Protein AF-A0A2P6NQU7-F1 (afdb_monomer)

pLDDT: mean 77.29, std 21.9, range [27.38, 98.56]

Organism: NCBI:txid1890364

Foldseek 3Di:
DEFADQDAQDFDDDPPPAAFFHDFAFAWDADQQAQERTDGDGCRRFSALQDQDDDPVADDRDSSLLVCVQQLVLCLLLLHAEYEYQDHFLFAQVCCVPPVSRPDNVGGGGACVSVLQSCVVSNHAYAAELAEDLVCLVPHDLVSSLSSLLSCCVRPLQRPSYAAYEYYEANVVVVDDLVSLVSSQVSLVSNQVSSCVPWLDGHFYYYEHEQDQLCCVPNLQSHPGQAAEYQNQAPFQACPCQAPPDDDRGRHLLVSCQVRVHAYEDAEHFYQDDPDDDPRFFDLCSLLSNLVNLQVCLLSRRPGYYYPHAEFCQSGPDDHDPDPCCNGRSRPRHQWYWDRDPSDDDRTNTHGDDRGNSHSVSSSNSSVPNCPRPPHPDDPVVRSVSSPPPVPPDPDDPDDPDDDDDDDDDDDDDDDDDDDDDDDDDDPQPVVLVVLQLPFQKFFPDLDPVVADVVLLVQLVVVLCVVPVVLQQQCPPPHVCVVGDSRSSSRSSLRVQCVVVVVVPQVSRQSVDRMGGDDNDDPPPPDDDDDDDDDYDDDDDDDDDDDDDDDDDPDPDDSGDPQWDAQPPHTHHPVFWDHDPSRIDGPPPPPPDDDDPDVFWDDQDPDDDLVVFDDFPSTTHHLQFWDFEQAPPPRHTAIGGDHDPQWYHALNDIDGPVFWDHDPRDTDGD

Nearest PDB structures (foldseek):
  2w62-assembly1_A  TM=5.238E-01  e=1.624E-14  Saccharomyces cerevisiae
  5oa2-assembly2_B  TM=4.868E-01  e=5.368E-15  Saccharomyces cerevisiae S288C
  5oa2-assembly3_C  TM=4.676E-01  e=8.072E-15  Saccharomyces cerevisiae S288C
  5o9o-assembly1_A  TM=4.876E-01  e=1.445E-14  Saccharomyces cerevisiae S288C
  7pej-assembly2_D  TM=5.078E-01  e=5.620E-03  Schizosaccharomyces pombe 972h-

InterPro domains:
  IPR012946 X8 domain [PF07983] (451-515)
  IPR012946 X8 domain [SM00768] (440-562)
  IPR017853 Glycoside hydrolase superfamily [SSF51445] (64-317)

Radius of gyration: 30.83 Å; Cα contacts (8 Å, |Δi|>4): 1100; chains: 1; bounding box: 72×86×87 Å

Mean predicted aligned error: 17.04 Å

Secondary structure (DSSP, 8-state):
-EEE--------PPTT--S-SS-PPPEEEEPTT-SS-EEEE-GGGGT--------TTS-TT-HHHHHHHHHHHHHHHHT--EEE-S---SSBHHHHHH-TT---TTS--B--HHHHHHHHHTT-EEEEEEE--HHHHHHS-HHHHHHHHHHHHHHHTT-TTEEEEEEEES--GGGS-HHHHHHHHHHHHHHHHHHHHHHS----EEEEEPS-HHHHHHHHHHS--SSEEE-GGGG-S--HHHHH--SSS---HHHHHHHHT--EEEEEE-----S---TTS--TTHHHHHHHHHHHGGGGTEEEEEES-SB-GGGGTTTS-SS-GGGSSGGG--SEEEEPPSSSSS-PEEEE--SSTT-HHHHHHHHHT-TTSTTSS--THHHHTTTTTT--SSS---------S---------------------S-HHHHHHHHHHT-SEEES-SSGGGS-HHHHHHHHHHHHHH-GGGSGGGSTTSTTTTS-HHHHHHHHHHHHHHHTGGGGGGGGTTTTTEEE-PPPP----PPP-------------------PPP--------S-TTSEEETTEEE-TTTEEEETTEEEETTS----S----TTS----SS---TTSEEETTEEE-TTTEEEEEBTTT--EEEEE-GGG--EEETTEEE-TTTEEEETTEEEE-

Solvent-accessible surface area (backbone atoms only — not comparable to full-atom values): 39147 Å² total; per-residue (Å²): 87,27,33,28,52,60,84,74,69,59,49,67,87,60,93,84,72,87,64,46,25,49,39,46,70,71,38,63,40,64,38,90,92,46,54,78,49,73,39,80,42,26,37,39,58,57,56,30,72,36,52,61,64,68,53,95,88,50,56,93,80,16,64,44,57,57,52,49,66,60,45,50,62,52,45,49,72,40,50,51,40,28,36,35,40,68,42,57,61,44,57,24,37,66,51,38,70,69,41,80,70,39,74,64,68,86,47,68,26,32,46,60,60,70,60,42,54,53,36,38,74,75,61,27,30,27,37,40,36,56,44,39,63,57,69,51,69,73,70,47,53,69,71,58,52,48,50,29,38,48,46,43,41,73,68,47,61,62,44,83,23,56,59,29,38,28,50,32,57,47,54,65,61,91,84,46,61,71,68,54,52,52,52,52,34,51,53,47,50,47,50,48,52,49,40,30,73,74,55,52,40,89,59,48,40,25,40,31,33,59,72,52,59,68,48,47,68,60,46,60,75,69,46,71,48,56,34,48,27,27,41,55,17,70,77,56,52,67,56,62,50,54,37,65,26,57,78,97,63,22,67,14,49,28,50,50,19,52,77,64,73,28,41,32,34,34,57,26,35,44,76,71,61,72,87,65,101,55,83,76,66,66,31,51,56,39,49,30,42,39,44,51,48,41,61,73,35,29,54,38,24,35,77,42,40,15,39,43,27,43,40,30,44,34,64,56,51,79,63,80,61,97,64,69,48,84,74,46,41,56,28,68,40,10,40,26,45,74,53,83,45,94,64,50,88,67,78,48,56,76,39,74,32,76,90,35,44,37,11,36,66,26,47,29,50,23,45,66,64,47,67,62,43,99,87,37,92,57,60,71,73,66,43,68,79,30,55,44,71,85,68,76,90,77,88,74,74,98,64,84,83,76,90,80,88,88,83,86,87,88,84,89,86,88,83,87,90,83,85,81,86,90,73,93,81,78,93,64,69,74,63,56,42,56,52,54,51,68,72,42,44,23,26,47,90,53,78,51,61,90,81,47,64,63,68,56,52,51,51,38,43,52,52,44,41,73,76,42,45,83,44,35,54,44,45,34,96,90,23,91,40,39,85,39,56,74,46,42,31,43,19,52,28,42,26,52,47,21,67,78,41,45,91,62,46,72,64,47,27,17,66,93,71,55,29,40,82,44,79,72,78,73,80,76,79,78,71,75,83,78,84,79,88,80,90,86,86,83,89,86,84,91,87,86,89,86,91,78,85,80,76,90,71,91,68,84,74,83,71,44,49,95,85,36,45,73,34,72,97,40,50,41,50,67,89,53,36,45,67,56,97,56,41,82,44,56,66,87,53,79,81,72,77,84,86,75,98,48,102,83,57,59,77,76,58,92,82,62,82,52,76,97,36,43,75,42,86,69,33,40,39,57,53,78,54,30,24,70,24,55,16,76,64,77,59,48,66,40,81,22,78,25,44,79,66,54,31,40,29,34,65,84,43,67,43,48,61,90,57,32,42,71,55,97,55,41,83,39,77,104

Sequence (670 aa):
MSMAYSPSPLAKVVDGQNYGTGLCTPKRAYSPGSYNNIQMTSPCFLEDYFDGTVYPGGPSGGWWNGVWQRDFPLMKQLGVNTLRIYHADPITSQEVSSNPKYNDKSIIGANHIPFLDLAQSYGFKVIFPLYAPEAGIATLSQAFMFEYIENLIDEVGYHPAVLMYQFGNELQFLNNDNSYVDKVNTYLDHAKNYQIQRWGRSIPVSTALIDYPPYYNSLVPALKVDVITTNAGYRGFDFQNLWSGGGSSFLGLKTLSCLTGKPVLIGEMGVHSHQSSSAQFDVAQAFPRMTSDLVVHKSSGAIGGVYFEWQEEHWKGVASTTEDWTQAADVFMGAISLTPGSGQFPVDVAHTKVGTAYDWSGAVQAFSMDPFSSAAPLKLSVTQSNLCAGISGGLYSPGTVSAADSNPPASAFTPTTQSPSTTSQLSTGTSSCTNMYSQLTCKIASEDPSQTDSGKVSGARNWLCSNYAQFCVDINGGGTYSNCNAVEQLSYAMNLYYKQFSSQGVSACSFGGIGQLYTPASPSTTSQPVIVNPSPAPTTVIPAPTTASPTPTTSTGQYCPSWLSQCGDSCYRPSEYNCQNQILSRKDLPATTSDSNDGNVFPPNTGGACGNLASCNGQCYDPKVYTCTKDSVNSNPVLCYGANGSAASCNGQCYNPSTYKCNGGGLVLN

Structure (mmCIF, N/CA/C/O backbone):
data_AF-A0A2P6NQU7-F1
#
_entry.id   AF-A0A2P6NQU7-F1
#
loop_
_atom_site.group_PDB
_atom_site.id
_atom_site.type_symbol
_atom_site.label_atom_id
_atom_site.label_alt_id
_atom_site.label_comp_id
_atom_site.label_asym_id
_atom_site.label_entity_id
_atom_site.label_seq_id
_atom_site.pdbx_PDB_ins_code
_atom_site.Cartn_x
_atom_site.Cartn_y
_atom_site.Cartn_z
_atom_site.occupancy
_atom_site.B_iso_or_equiv
_atom_site.auth_seq_id
_atom_site.auth_comp_id
_atom_site.auth_asym_id
_atom_site.auth_atom_id
_atom_site.pdbx_PDB_model_num
ATOM 1 N N . MET A 1 1 ? 13.888 -6.927 -7.233 1.00 90.19 1 MET A N 1
ATOM 2 C CA . MET A 1 1 ? 13.633 -5.514 -7.581 1.00 90.19 1 MET A CA 1
ATOM 3 C C . MET A 1 1 ? 12.205 -5.335 -8.082 1.00 90.19 1 MET A C 1
ATOM 5 O O . MET A 1 1 ? 11.683 -6.235 -8.738 1.00 90.19 1 MET A O 1
ATOM 9 N N . SER A 1 2 ? 11.589 -4.197 -7.775 1.00 93.44 2 SER A N 1
ATOM 10 C CA . SER A 1 2 ? 10.163 -3.944 -8.005 1.00 93.44 2 SER A CA 1
ATOM 11 C C . SER A 1 2 ? 9.928 -2.799 -8.999 1.00 93.44 2 SER A C 1
ATOM 13 O O . SER A 1 2 ? 10.827 -1.998 -9.238 1.00 93.44 2 SER A O 1
ATOM 15 N N . MET A 1 3 ? 8.715 -2.698 -9.541 1.00 95.06 3 MET A N 1
ATOM 16 C CA . MET A 1 3 ? 8.262 -1.616 -10.423 1.00 95.06 3 MET A CA 1
ATOM 17 C C . MET A 1 3 ? 7.011 -0.955 -9.848 1.00 95.06 3 MET A C 1
ATOM 19 O O . MET A 1 3 ? 6.069 -1.659 -9.484 1.00 95.06 3 MET A O 1
ATOM 23 N N . ALA A 1 4 ? 6.991 0.372 -9.783 1.00 94.38 4 ALA A N 1
ATOM 24 C CA . ALA A 1 4 ? 5.787 1.142 -9.511 1.00 94.38 4 ALA A CA 1
ATOM 25 C C . ALA A 1 4 ? 4.898 1.071 -10.757 1.00 94.38 4 ALA A C 1
ATOM 27 O O . ALA A 1 4 ? 5.289 1.516 -11.837 1.00 94.38 4 ALA A O 1
ATOM 28 N N . TYR A 1 5 ? 3.738 0.430 -10.633 1.00 93.56 5 TYR A N 1
ATOM 29 C CA . TYR A 1 5 ? 2.829 0.207 -11.744 1.00 93.56 5 TYR A CA 1
ATOM 30 C C . TYR A 1 5 ? 1.635 1.144 -11.656 1.00 93.56 5 TYR A C 1
ATOM 32 O O . TYR A 1 5 ? 0.742 0.954 -10.832 1.00 93.56 5 TYR A O 1
ATOM 40 N N . SER A 1 6 ? 1.624 2.128 -12.550 1.00 87.50 6 SER A N 1
ATOM 41 C CA . SER A 1 6 ? 0.489 3.013 -12.766 1.00 87.50 6 SER A CA 1
ATOM 42 C C . SER A 1 6 ? 0.273 3.222 -14.275 1.00 87.50 6 SER A C 1
ATOM 44 O O . SER A 1 6 ? 0.810 4.164 -14.860 1.00 87.50 6 SER A O 1
ATOM 46 N N . PRO A 1 7 ? -0.398 2.274 -14.958 1.00 84.94 7 PRO A N 1
ATOM 47 C CA . PRO A 1 7 ? -0.620 2.338 -16.399 1.00 84.94 7 PRO A CA 1
ATOM 48 C C . PRO A 1 7 ? -1.683 3.372 -16.785 1.00 84.94 7 PRO A C 1
ATOM 50 O O . PRO A 1 7 ? -2.673 3.565 -16.093 1.00 84.94 7 PRO A O 1
ATOM 53 N N . SER A 1 8 ? -1.558 3.945 -17.978 1.00 72.50 8 SER A N 1
ATOM 54 C CA . SER A 1 8 ? -2.603 4.733 -18.631 1.00 72.50 8 SER A CA 1
ATOM 55 C C . SER A 1 8 ? -3.205 3.949 -19.805 1.00 72.50 8 SER A C 1
ATOM 57 O O . SER A 1 8 ? -2.469 3.310 -20.569 1.00 72.50 8 SER A O 1
ATOM 59 N N . PRO A 1 9 ? -4.534 4.000 -20.000 1.00 61.44 9 PRO A N 1
ATOM 60 C CA . PRO A 1 9 ? -5.213 3.232 -21.039 1.00 61.44 9 PRO A CA 1
ATOM 61 C C . PRO A 1 9 ? -5.248 3.911 -22.421 1.00 61.44 9 PRO A C 1
ATOM 63 O O . PRO A 1 9 ? -5.517 3.234 -23.404 1.00 61.44 9 PRO A O 1
ATOM 66 N N . LEU A 1 10 ? -5.042 5.231 -22.477 1.00 56.16 10 LEU A N 1
ATOM 67 C CA . LEU A 1 10 ? -5.091 6.135 -23.640 1.00 56.16 10 LEU A CA 1
ATOM 68 C C . LEU A 1 10 ? -6.018 5.763 -24.860 1.00 56.16 10 LEU A C 1
ATOM 70 O O . LEU A 1 10 ? -5.544 5.320 -25.896 1.00 56.16 10 LEU A O 1
ATOM 74 N N . ALA A 1 11 ? -7.329 6.098 -24.826 1.00 46.06 11 ALA A N 1
ATOM 75 C CA . ALA A 1 11 ? -8.153 6.533 -25.998 1.00 46.06 11 ALA A CA 1
ATOM 76 C C . ALA A 1 11 ? -9.103 7.782 -25.785 1.00 46.06 11 ALA A C 1
ATOM 78 O O . ALA A 1 11 ? -10.085 7.680 -25.071 1.00 46.06 11 ALA A O 1
ATOM 79 N N . LYS A 1 12 ? -8.825 8.944 -26.428 1.00 43.78 12 LYS A N 1
ATOM 80 C CA . LYS A 1 12 ? -9.557 10.256 -26.560 1.00 43.78 12 LYS A CA 1
ATOM 81 C C . LYS A 1 12 ? -10.435 10.827 -25.409 1.00 43.78 12 LYS A C 1
ATOM 83 O O . LYS A 1 12 ? -11.428 10.224 -25.020 1.00 43.78 12 LYS A O 1
ATOM 88 N N . VAL A 1 13 ? -10.150 12.070 -24.965 1.00 44.91 13 VAL A N 1
ATOM 89 C CA . VAL A 1 13 ? -10.952 12.791 -23.947 1.00 44.91 13 VAL A CA 1
ATOM 90 C C . VAL A 1 13 ? -12.385 12.887 -24.456 1.00 44.91 13 VAL A C 1
ATOM 92 O O . VAL A 1 13 ? -12.622 13.399 -25.553 1.00 44.91 13 VAL A O 1
ATOM 95 N N . VAL A 1 14 ? -13.335 12.353 -23.692 1.00 48.19 14 VAL A N 1
ATOM 96 C CA . VAL A 1 14 ? -14.756 12.519 -23.997 1.00 48.19 14 VAL A CA 1
ATOM 97 C C . VAL A 1 14 ? -15.188 13.861 -23.416 1.00 48.19 14 VAL A C 1
ATOM 99 O O . VAL A 1 14 ? -15.012 14.096 -22.219 1.00 48.19 14 VAL A O 1
ATOM 102 N N . ASP A 1 15 ? -15.746 14.737 -24.256 1.00 47.28 15 ASP A N 1
ATOM 103 C CA . ASP A 1 15 ? -16.310 16.020 -23.824 1.00 47.28 15 ASP A CA 1
ATOM 104 C C . ASP A 1 15 ? -17.256 15.806 -22.626 1.00 47.28 15 ASP A C 1
ATOM 106 O O . ASP A 1 15 ? -18.219 15.041 -22.710 1.00 47.28 15 ASP A O 1
ATOM 110 N N . GLY A 1 16 ? -16.971 16.472 -21.501 1.00 53.72 16 GLY A N 1
ATOM 111 C CA . GLY A 1 16 ? -17.761 16.386 -20.264 1.00 53.72 16 GLY A CA 1
ATOM 112 C C . GLY A 1 16 ? -17.165 15.540 -19.130 1.00 53.72 16 GLY A C 1
ATOM 113 O O . GLY A 1 16 ? -17.794 15.425 -18.076 1.00 53.72 16 GLY A O 1
ATOM 114 N N . GLN A 1 17 ? -15.966 14.965 -19.285 1.00 53.44 17 GLN A N 1
ATOM 115 C CA . GLN A 1 17 ? -15.221 14.400 -18.153 1.00 53.44 17 GLN A CA 1
ATOM 116 C C . GLN A 1 17 ? -14.670 15.514 -17.259 1.00 53.44 17 GLN A C 1
ATOM 118 O O . GLN A 1 17 ? -13.721 16.196 -17.625 1.00 53.44 17 GLN A O 1
ATOM 123 N N . ASN A 1 18 ? -15.265 15.699 -16.078 1.00 47.28 18 ASN A N 1
ATOM 124 C CA . ASN A 1 18 ? -14.857 16.783 -15.183 1.00 47.28 18 ASN A CA 1
ATOM 125 C C . ASN A 1 18 ? -13.602 16.478 -14.347 1.00 47.28 18 ASN A C 1
ATOM 127 O O . ASN A 1 18 ? -13.020 17.430 -13.844 1.00 47.28 18 ASN A O 1
ATOM 131 N N . TYR A 1 19 ? -13.158 15.220 -14.192 1.00 50.25 19 TYR A N 1
ATOM 132 C CA . TYR A 1 19 ? -12.011 14.870 -13.335 1.00 50.25 19 TYR A CA 1
ATOM 133 C C . TYR A 1 19 ? -11.368 13.529 -13.743 1.00 50.25 19 TYR A C 1
ATOM 135 O O . TYR A 1 19 ? -12.075 12.536 -13.931 1.00 50.25 19 TYR A O 1
ATOM 143 N N . GLY A 1 20 ? -10.035 13.493 -13.842 1.00 47.34 20 GLY A N 1
ATOM 144 C CA . GLY A 1 20 ? -9.235 12.295 -14.140 1.00 47.34 20 GLY A CA 1
ATOM 145 C C . GLY A 1 20 ? -8.331 12.466 -15.361 1.00 47.34 20 GLY A C 1
ATOM 146 O O . GLY A 1 20 ? -8.628 13.247 -16.260 1.00 47.34 20 GLY A O 1
ATOM 147 N N . THR A 1 21 ? -7.207 11.757 -15.378 1.00 44.59 21 THR A N 1
ATOM 148 C CA . THR A 1 21 ? -6.165 11.908 -16.393 1.00 44.59 21 THR A CA 1
ATOM 149 C C . THR A 1 21 ? -6.030 10.639 -17.212 1.00 44.59 21 THR A C 1
ATOM 151 O O . THR A 1 21 ? -5.929 9.539 -16.688 1.00 44.59 21 THR A O 1
ATOM 154 N N . GLY A 1 22 ? -6.095 10.770 -18.531 1.00 52.09 22 GLY A N 1
ATOM 155 C CA . GLY A 1 22 ? -6.241 9.611 -19.397 1.00 52.09 22 GLY A CA 1
ATOM 156 C C . GLY A 1 22 ? -7.698 9.183 -19.557 1.00 52.09 22 GLY A C 1
ATOM 157 O O . GLY A 1 22 ? -8.648 9.905 -19.267 1.00 52.09 22 GLY A O 1
ATOM 158 N N . LEU A 1 23 ? -7.862 8.017 -20.158 1.00 57.50 23 LEU A N 1
ATOM 159 C CA . LEU A 1 23 ? -8.987 7.731 -21.039 1.00 57.50 23 LEU A CA 1
ATOM 160 C C . LEU A 1 23 ? -9.868 6.633 -20.472 1.00 57.50 23 LEU A C 1
ATOM 162 O O . LEU A 1 23 ? -10.284 5.694 -21.143 1.00 57.50 23 LEU A O 1
ATOM 166 N N . CYS A 1 24 ? -10.126 6.772 -19.177 1.00 62.44 24 CYS A N 1
ATOM 167 C CA . CYS A 1 24 ? -11.009 5.890 -18.451 1.00 62.44 24 CYS A CA 1
ATOM 168 C C . CYS A 1 24 ? -12.440 6.394 -18.591 1.00 62.44 24 CYS A C 1
ATOM 170 O O . CYS A 1 24 ? -12.734 7.546 -18.276 1.00 62.44 24 CYS A O 1
ATOM 172 N N . THR A 1 25 ? -13.343 5.537 -19.062 1.00 61.53 25 THR A N 1
ATOM 173 C CA . THR A 1 25 ? -14.764 5.890 -19.156 1.00 61.53 25 THR A CA 1
ATOM 174 C C . THR A 1 25 ? -15.313 6.139 -17.749 1.00 61.53 25 THR A C 1
ATOM 176 O O . THR A 1 25 ? -15.000 5.363 -16.845 1.00 61.53 25 THR A O 1
ATOM 179 N N . PRO A 1 26 ? -16.125 7.190 -17.521 1.00 70.81 26 PRO A N 1
ATOM 180 C CA . PRO A 1 26 ? -16.737 7.395 -16.220 1.00 70.81 26 PRO A CA 1
ATOM 181 C C . PRO A 1 26 ? -17.631 6.197 -15.892 1.00 70.81 26 PRO A C 1
ATOM 183 O O . PRO A 1 26 ? -18.509 5.846 -16.682 1.00 70.81 26 PRO A O 1
ATOM 186 N N . LYS A 1 27 ? -17.439 5.593 -14.723 1.00 77.06 27 LYS A N 1
ATOM 187 C CA . LYS A 1 27 ? -18.295 4.528 -14.200 1.00 77.06 27 LYS A CA 1
ATOM 188 C C . LYS A 1 27 ? -19.153 5.055 -13.061 1.00 77.06 27 LYS A C 1
ATOM 190 O O . LYS A 1 27 ? -18.752 5.962 -12.332 1.00 77.06 27 LYS A O 1
ATOM 195 N N . ARG A 1 28 ? -20.335 4.466 -12.888 1.00 85.25 28 ARG A N 1
ATOM 196 C CA . ARG A 1 28 ? -21.096 4.629 -11.646 1.00 85.25 28 ARG A CA 1
ATOM 197 C C . ARG A 1 28 ? -20.393 3.797 -10.574 1.00 85.25 28 ARG A C 1
ATOM 199 O O . ARG A 1 28 ? -20.224 2.599 -10.767 1.00 85.25 28 ARG A O 1
ATOM 206 N N . ALA A 1 29 ? -20.010 4.419 -9.471 1.00 87.88 29 ALA A N 1
ATOM 207 C CA . ALA A 1 29 ? -19.438 3.752 -8.306 1.00 87.88 29 ALA A CA 1
ATOM 208 C C . ALA A 1 29 ? -20.051 4.335 -7.034 1.00 87.88 29 ALA A C 1
ATOM 210 O O . ALA A 1 29 ? -20.551 5.463 -7.043 1.00 87.88 29 ALA A O 1
ATOM 211 N N . TYR A 1 30 ? -20.016 3.588 -5.935 1.00 91.00 30 TYR A N 1
ATOM 212 C CA . TYR A 1 30 ? -20.397 4.155 -4.646 1.00 91.00 30 TYR A CA 1
ATOM 213 C C . TYR A 1 30 ? -19.357 5.188 -4.203 1.00 91.00 30 TYR A C 1
ATOM 215 O O . TYR A 1 30 ? -18.156 5.005 -4.403 1.00 91.00 30 TYR A O 1
ATOM 223 N N . SER A 1 31 ? -19.811 6.301 -3.630 1.00 90.12 31 SER A N 1
ATOM 224 C CA . SER A 1 31 ? -18.898 7.289 -3.056 1.00 90.12 31 SER A CA 1
ATOM 225 C C . SER A 1 31 ? -18.149 6.697 -1.859 1.00 90.12 31 SER A C 1
ATOM 227 O O . SER A 1 31 ? -18.762 5.970 -1.068 1.00 90.12 31 SER A O 1
ATOM 229 N N . PRO A 1 32 ? -16.865 7.052 -1.656 1.00 87.06 32 PRO A N 1
ATOM 230 C CA . PRO A 1 32 ? -16.147 6.683 -0.449 1.00 87.06 32 PRO A CA 1
ATOM 231 C C . PRO A 1 32 ? -16.935 7.054 0.809 1.00 87.06 32 PRO A C 1
ATOM 233 O O . PRO A 1 32 ? -17.449 8.168 0.910 1.00 87.06 32 PRO A O 1
ATOM 236 N N . GLY A 1 33 ? -17.067 6.130 1.759 1.00 88.75 33 GLY A N 1
ATOM 237 C CA . GLY A 1 33 ? -17.856 6.376 2.975 1.00 88.75 33 GLY A CA 1
ATOM 238 C C . GLY A 1 33 ? -19.360 6.103 2.863 1.00 88.75 33 GLY A C 1
ATOM 239 O O . GLY A 1 33 ? -20.084 6.391 3.816 1.00 88.75 33 GLY A O 1
ATOM 240 N N . SER A 1 34 ? -19.868 5.599 1.730 1.00 92.69 34 SER A N 1
ATOM 241 C CA . SER A 1 34 ? -21.311 5.470 1.498 1.00 92.69 34 SER A CA 1
ATOM 242 C C . SER A 1 34 ? -21.739 4.143 0.862 1.00 92.69 34 SER A C 1
ATOM 244 O O . SER A 1 34 ? -21.040 3.578 0.028 1.00 92.69 34 SER A O 1
ATOM 246 N N . TYR A 1 35 ? -22.946 3.689 1.220 1.00 94.12 35 TYR A N 1
ATOM 247 C CA . TYR A 1 35 ? -23.617 2.507 0.652 1.00 94.12 35 TYR A CA 1
ATOM 248 C C . TYR A 1 35 ? -24.760 2.834 -0.310 1.00 94.12 35 TYR A C 1
ATOM 250 O O . TYR A 1 35 ? -25.385 1.937 -0.868 1.00 94.12 35 TYR A O 1
ATOM 258 N N . ASN A 1 36 ? -25.107 4.113 -0.429 1.00 94.31 36 ASN A N 1
ATOM 259 C CA . ASN A 1 36 ? -26.303 4.568 -1.134 1.00 94.31 36 ASN A CA 1
ATOM 260 C C . ASN A 1 36 ? -26.057 5.809 -1.997 1.00 94.31 36 ASN A C 1
ATOM 262 O O . ASN A 1 36 ? -26.877 6.109 -2.864 1.00 94.31 36 ASN A O 1
ATOM 266 N N . ASN A 1 37 ? -24.952 6.523 -1.778 1.00 94.44 37 ASN A N 1
ATOM 267 C CA . ASN A 1 37 ? -24.512 7.591 -2.653 1.00 94.44 37 ASN A CA 1
ATOM 268 C C . ASN A 1 37 ? -23.711 6.988 -3.806 1.00 94.44 37 ASN A C 1
ATOM 270 O O . ASN A 1 37 ? -22.687 6.342 -3.586 1.00 94.44 37 ASN A O 1
ATOM 274 N N . ILE A 1 38 ? -24.203 7.194 -5.023 1.00 91.62 38 ILE A N 1
ATOM 275 C CA . ILE A 1 38 ? -23.579 6.730 -6.256 1.00 91.62 38 ILE A CA 1
ATOM 276 C C . ILE A 1 38 ? -23.093 7.963 -7.002 1.00 91.62 38 ILE A C 1
ATOM 278 O O . ILE A 1 38 ? -23.870 8.874 -7.285 1.00 91.62 38 ILE A O 1
ATOM 282 N N . GLN A 1 39 ? -21.821 7.958 -7.367 1.00 88.56 39 GLN A N 1
ATOM 283 C CA . GLN A 1 39 ? -21.176 9.015 -8.128 1.00 88.56 39 GLN A CA 1
ATOM 284 C C . GLN A 1 39 ? -20.658 8.484 -9.460 1.00 88.56 39 GLN A C 1
ATOM 286 O O . GLN A 1 39 ? -20.388 7.292 -9.618 1.00 88.56 39 GLN A O 1
ATOM 291 N N . MET A 1 40 ? -20.498 9.389 -10.422 1.00 83.38 40 MET A N 1
ATOM 292 C CA . MET A 1 40 ? -19.699 9.106 -11.607 1.00 83.38 40 MET A CA 1
ATOM 293 C C . MET A 1 40 ? -18.234 9.329 -11.242 1.00 83.38 40 MET A C 1
ATOM 295 O O . MET A 1 40 ? -17.852 10.452 -10.923 1.00 83.38 40 MET A O 1
ATOM 299 N N . THR A 1 41 ? -17.430 8.272 -11.274 1.00 77.56 41 THR A N 1
ATOM 300 C CA . THR A 1 41 ? -15.982 8.342 -11.055 1.00 77.56 41 THR A CA 1
ATOM 301 C C . THR A 1 41 ? -15.239 7.919 -12.312 1.00 77.56 41 THR A C 1
ATOM 303 O O . THR A 1 41 ? -15.729 7.094 -13.082 1.00 77.56 41 THR A O 1
ATOM 306 N N . SER A 1 42 ? -14.055 8.479 -12.528 1.00 75.06 42 SER A N 1
ATOM 307 C CA . SER A 1 42 ? -13.129 7.985 -13.540 1.00 75.06 42 SER A CA 1
ATOM 308 C C . SER A 1 42 ? -12.184 6.985 -12.872 1.00 75.06 42 SER A C 1
ATOM 310 O O . SER A 1 42 ? -11.536 7.362 -11.896 1.00 75.06 42 SER A O 1
ATOM 312 N N . PRO A 1 43 ? -12.052 5.747 -13.380 1.00 69.62 43 PRO A N 1
ATOM 313 C CA . PRO A 1 43 ? -11.033 4.802 -12.913 1.00 69.62 43 PRO A CA 1
ATOM 314 C C . PRO A 1 43 ? -9.624 5.422 -12.888 1.00 69.62 43 PRO A C 1
ATOM 316 O O . PRO A 1 43 ? -8.831 5.152 -12.000 1.00 69.62 43 PRO A O 1
ATOM 319 N N . CYS A 1 44 ? -9.342 6.357 -13.796 1.00 72.00 44 CYS A N 1
ATOM 320 C CA . CYS A 1 44 ? -8.070 7.069 -13.858 1.00 72.00 44 CYS A CA 1
ATOM 321 C C . CYS A 1 44 ? -7.872 8.083 -12.713 1.00 72.00 44 CYS A C 1
ATOM 323 O O . CYS A 1 44 ? -6.741 8.416 -12.389 1.00 72.00 44 CYS A O 1
ATOM 325 N N . PHE A 1 45 ? -8.944 8.611 -12.109 1.00 69.44 45 PHE A N 1
ATOM 326 C CA . PHE A 1 45 ? -8.845 9.646 -11.066 1.00 69.44 45 PHE A CA 1
ATOM 327 C C . PHE A 1 45 ? -8.234 9.117 -9.761 1.00 69.44 45 PHE A C 1
ATOM 329 O O . PHE A 1 45 ? -7.628 9.879 -9.017 1.00 69.44 45 PHE A O 1
ATOM 336 N N . LEU A 1 46 ? -8.383 7.819 -9.496 1.00 71.38 46 LEU A N 1
ATOM 337 C CA . LEU A 1 46 ? -7.806 7.147 -8.332 1.00 71.38 46 LEU A CA 1
ATOM 338 C C . LEU A 1 46 ? -6.855 6.027 -8.740 1.00 71.38 46 LEU A C 1
ATOM 340 O O . LEU A 1 46 ? -6.635 5.138 -7.935 1.00 71.38 46 LEU A O 1
ATOM 344 N N . GLU A 1 47 ? -6.351 6.019 -9.978 1.00 76.38 47 GLU A N 1
ATOM 345 C CA . GLU A 1 47 ? -5.497 4.929 -10.475 1.00 76.38 47 GLU A CA 1
ATOM 346 C C . GLU A 1 47 ? -6.119 3.523 -10.261 1.00 76.38 47 GLU A C 1
ATOM 348 O O . GLU A 1 47 ? -5.429 2.526 -10.046 1.00 76.38 47 GLU A O 1
ATOM 353 N N . ASP A 1 48 ? -7.453 3.442 -10.289 1.00 75.88 48 ASP A N 1
ATOM 354 C CA . ASP A 1 48 ? -8.231 2.218 -10.116 1.00 75.88 48 ASP A CA 1
ATOM 355 C C . ASP A 1 48 ? -8.290 1.467 -11.448 1.00 75.88 48 ASP A C 1
ATOM 357 O O . ASP A 1 48 ? -9.270 1.491 -12.197 1.00 75.88 48 ASP A O 1
ATOM 361 N N . TYR A 1 49 ? -7.186 0.809 -11.776 1.00 78.69 49 TYR A N 1
ATOM 362 C CA . TYR A 1 49 ? -7.024 0.096 -13.036 1.00 78.69 49 TYR A CA 1
ATOM 363 C C . TYR A 1 49 ? -7.661 -1.300 -13.031 1.00 78.69 49 TYR A C 1
ATOM 365 O O . TYR A 1 49 ? -7.340 -2.100 -13.898 1.00 78.69 49 TYR A O 1
ATOM 373 N N . PHE A 1 50 ? -8.556 -1.608 -12.084 1.00 79.25 50 PHE A N 1
ATOM 374 C CA . PHE A 1 50 ? -9.178 -2.930 -11.871 1.00 79.25 50 PHE A CA 1
ATOM 375 C C . PHE A 1 50 ? -10.649 -2.962 -12.282 1.00 79.25 50 PHE A C 1
ATOM 377 O O . PHE A 1 50 ? -11.461 -3.747 -11.779 1.00 79.25 50 PHE A O 1
ATOM 384 N N . ASP A 1 51 ? -11.006 -2.058 -13.189 1.00 67.31 51 ASP A N 1
ATOM 385 C CA . ASP A 1 51 ? -12.378 -1.872 -13.611 1.00 67.31 51 ASP A CA 1
ATOM 386 C C . ASP A 1 51 ? -12.908 -3.115 -14.345 1.00 67.31 51 ASP A C 1
ATOM 388 O O . ASP A 1 51 ? -12.448 -3.470 -15.433 1.00 67.31 51 ASP A O 1
ATOM 392 N N . GLY A 1 52 ? -13.896 -3.770 -13.730 1.00 52.41 52 GLY A N 1
ATOM 393 C CA . GLY A 1 52 ? -14.647 -4.882 -14.308 1.00 52.41 52 GLY A CA 1
ATOM 394 C C . GLY A 1 52 ? -15.767 -4.439 -15.254 1.00 52.41 52 GLY A C 1
ATOM 395 O O . GLY A 1 52 ? -16.465 -5.292 -15.809 1.00 52.41 52 GLY A O 1
ATOM 396 N N . THR A 1 53 ? -15.987 -3.131 -15.443 1.00 54.09 53 THR A N 1
ATOM 397 C CA . THR A 1 53 ? -17.050 -2.651 -16.327 1.00 54.09 53 THR A CA 1
ATOM 398 C C . THR A 1 53 ? -16.704 -2.907 -17.797 1.00 54.09 53 THR A C 1
ATOM 400 O O . THR A 1 53 ? -15.692 -2.472 -18.348 1.00 54.09 53 THR A O 1
ATOM 403 N N . VAL A 1 54 ? -17.580 -3.662 -18.462 1.00 50.72 54 VAL A N 1
ATOM 404 C CA . VAL A 1 54 ? -17.524 -3.880 -19.908 1.00 50.72 54 VAL A CA 1
ATOM 405 C C . VAL A 1 54 ? -18.216 -2.695 -20.572 1.00 50.72 54 VAL A C 1
ATOM 407 O O . VAL A 1 54 ? -19.443 -2.595 -20.561 1.00 50.72 54 VAL A O 1
ATOM 410 N N . TYR A 1 55 ? -17.439 -1.778 -21.145 1.00 53.62 55 TYR A N 1
ATOM 411 C CA . TYR A 1 55 ? -17.993 -0.725 -21.993 1.00 53.62 55 TYR A CA 1
ATOM 412 C C . TYR A 1 55 ? -18.673 -1.348 -23.230 1.00 53.62 55 TYR A C 1
ATOM 414 O O . TYR A 1 55 ? -18.083 -2.239 -23.851 1.00 53.62 55 TYR A O 1
ATOM 422 N N . PRO A 1 56 ? -19.875 -0.897 -23.643 1.00 49.12 56 PRO A N 1
ATOM 423 C CA . PRO A 1 56 ? -20.471 -1.305 -24.914 1.00 49.12 56 PRO A CA 1
ATOM 424 C C . PRO A 1 56 ? -19.555 -0.944 -26.096 1.00 49.12 56 PRO A C 1
ATOM 426 O O . PRO A 1 56 ? -19.445 0.217 -26.473 1.00 49.12 56 PRO A O 1
ATOM 429 N N . GLY A 1 57 ? -18.887 -1.944 -26.680 1.00 53.38 57 GLY A N 1
ATOM 430 C CA . GLY A 1 57 ? -17.882 -1.762 -27.739 1.00 53.38 57 GLY A CA 1
ATOM 431 C C . GLY A 1 57 ? -16.422 -1.834 -27.268 1.00 53.38 57 GLY A C 1
ATOM 432 O O . GLY A 1 57 ? -15.521 -1.750 -28.098 1.00 53.38 57 GLY A O 1
ATOM 433 N N . GLY A 1 58 ? -16.174 -2.017 -25.967 1.00 53.16 58 GLY A N 1
ATOM 434 C CA . GLY A 1 58 ? -14.864 -2.399 -25.432 1.00 53.16 58 GLY A CA 1
ATOM 435 C C . GLY A 1 58 ? -14.577 -3.901 -25.614 1.00 53.16 58 GLY A C 1
ATOM 436 O O . GLY A 1 58 ? -15.486 -4.670 -25.939 1.00 53.16 58 GLY A O 1
ATOM 437 N N . PRO A 1 59 ? -13.323 -4.350 -25.420 1.00 51.81 59 PRO A N 1
ATOM 438 C CA . PRO A 1 59 ? -12.937 -5.746 -25.562 1.00 51.81 59 PRO A CA 1
ATOM 439 C C . PRO A 1 59 ? -13.715 -6.631 -24.586 1.00 51.81 59 PRO A C 1
ATOM 441 O O . PRO A 1 59 ? -13.922 -6.291 -23.417 1.00 51.81 59 PRO A O 1
ATOM 444 N N . SER A 1 60 ? -14.121 -7.803 -25.075 1.00 46.50 60 SER A N 1
ATOM 445 C CA . SER A 1 60 ? -14.709 -8.856 -24.254 1.00 46.50 60 SER A CA 1
ATOM 446 C C . SER A 1 60 ? -13.684 -9.300 -23.208 1.00 46.50 60 SER A C 1
ATOM 448 O O . SER A 1 60 ? -12.689 -9.934 -23.556 1.00 46.50 60 SER A O 1
ATOM 450 N N . GLY A 1 61 ? -13.906 -8.935 -21.945 1.00 56.25 61 GLY A N 1
ATOM 451 C CA . GLY A 1 61 ? -12.980 -9.205 -20.839 1.00 56.25 61 GLY A CA 1
ATOM 452 C C . GLY A 1 61 ? -12.598 -7.978 -20.011 1.00 56.25 61 GLY A C 1
ATOM 453 O O . GLY A 1 61 ? -11.943 -8.149 -18.994 1.00 56.25 61 GLY A O 1
ATOM 454 N N . GLY A 1 62 ? -13.023 -6.773 -20.399 1.00 66.69 62 GLY A N 1
ATOM 455 C CA . GLY A 1 62 ? -12.675 -5.537 -19.693 1.00 66.69 62 GLY A CA 1
ATOM 456 C C . GLY A 1 62 ? -11.448 -4.864 -20.307 1.00 66.69 62 GLY A C 1
ATOM 457 O O . GLY A 1 62 ? -10.559 -5.519 -20.853 1.00 66.69 62 GLY A O 1
ATOM 458 N N . TRP A 1 63 ? -11.429 -3.532 -20.259 1.00 70.75 63 TRP A N 1
ATOM 459 C CA . TRP A 1 63 ? -10.417 -2.709 -20.928 1.00 70.75 63 TRP A CA 1
ATOM 460 C C . TRP A 1 63 ? -8.990 -3.017 -20.438 1.00 70.75 63 TRP A C 1
ATOM 462 O O . TRP A 1 63 ? -8.053 -3.126 -21.230 1.00 70.75 63 TRP A O 1
ATOM 472 N N . TRP A 1 64 ? -8.835 -3.204 -19.129 1.00 81.81 64 TRP A N 1
ATOM 473 C CA . TRP A 1 64 ? -7.534 -3.305 -18.472 1.00 81.81 64 TRP A CA 1
ATOM 474 C C . TRP A 1 64 ? -6.780 -4.602 -18.734 1.00 81.81 64 TRP A C 1
ATOM 476 O O . TRP A 1 64 ? -5.553 -4.579 -18.787 1.00 81.81 64 TRP A O 1
ATOM 486 N N . ASN A 1 65 ? -7.481 -5.700 -19.027 1.00 82.19 65 ASN A N 1
ATOM 487 C CA . ASN A 1 65 ? -6.832 -6.960 -19.394 1.00 82.19 65 ASN A CA 1
ATOM 488 C C . ASN A 1 65 ? -5.883 -6.785 -20.588 1.00 82.19 65 ASN A C 1
ATOM 490 O O . ASN A 1 65 ? -4.774 -7.313 -20.568 1.00 82.19 65 ASN A O 1
ATOM 494 N N . GLY A 1 66 ? -6.287 -6.012 -21.603 1.00 80.06 66 GLY A N 1
ATOM 495 C CA . GLY A 1 66 ? -5.439 -5.731 -22.764 1.00 80.06 66 GLY A CA 1
ATOM 496 C C . GLY A 1 66 ? -4.214 -4.881 -22.414 1.00 80.06 66 GLY A C 1
ATOM 497 O O . GLY A 1 66 ? -3.129 -5.121 -22.939 1.00 80.06 66 GLY A O 1
ATOM 498 N N . VAL A 1 67 ? -4.368 -3.927 -21.491 1.00 84.62 67 VAL A N 1
ATOM 499 C CA . VAL A 1 67 ? -3.270 -3.080 -20.996 1.00 84.62 67 VAL A CA 1
ATOM 500 C C . VAL A 1 67 ? -2.247 -3.926 -20.240 1.00 84.62 67 VAL A C 1
ATOM 502 O O . VAL A 1 67 ? -1.057 -3.876 -20.541 1.00 84.62 67 VAL A O 1
ATOM 505 N N . TRP A 1 68 ? -2.699 -4.781 -19.323 1.00 90.19 68 TRP A N 1
ATOM 506 C CA . TRP A 1 68 ? -1.802 -5.654 -18.568 1.00 90.19 68 TRP A CA 1
ATOM 507 C C . TRP A 1 68 ? -1.120 -6.695 -19.467 1.00 90.19 68 TRP A C 1
ATOM 509 O O . TRP A 1 68 ? 0.074 -6.945 -19.324 1.00 90.19 68 TRP A O 1
ATOM 519 N N . GLN A 1 69 ? -1.846 -7.271 -20.434 1.00 87.12 69 GLN A N 1
ATOM 520 C CA . GLN A 1 69 ? -1.287 -8.210 -21.417 1.00 87.12 69 GLN A CA 1
ATOM 521 C C . GLN A 1 69 ? -0.229 -7.571 -22.322 1.00 87.12 69 GLN A C 1
ATOM 523 O O . GLN A 1 69 ? 0.684 -8.266 -22.763 1.00 87.12 69 GLN A O 1
ATOM 528 N N . ARG A 1 70 ? -0.325 -6.264 -22.585 1.00 88.00 70 ARG A N 1
ATOM 529 C CA . ARG A 1 70 ? 0.720 -5.492 -23.266 1.00 88.00 70 ARG A CA 1
ATOM 530 C C . ARG A 1 70 ? 1.931 -5.271 -22.357 1.00 88.00 70 ARG A C 1
ATOM 532 O O . ARG A 1 70 ? 3.064 -5.469 -22.789 1.00 88.00 70 ARG A O 1
ATOM 539 N N . ASP A 1 71 ? 1.693 -4.851 -21.118 1.00 92.69 71 ASP A N 1
ATOM 540 C CA . ASP A 1 71 ? 2.742 -4.357 -20.223 1.00 92.69 71 ASP A CA 1
ATOM 541 C C . ASP A 1 71 ? 3.574 -5.480 -19.589 1.00 92.69 71 ASP A C 1
ATOM 543 O O . ASP A 1 71 ? 4.802 -5.399 -19.528 1.00 92.69 71 ASP A O 1
ATOM 547 N N . PHE A 1 72 ? 2.932 -6.557 -19.134 1.00 94.62 72 PHE A N 1
ATOM 548 C CA . PHE A 1 72 ? 3.590 -7.608 -18.351 1.00 94.62 72 PHE A CA 1
ATOM 549 C C . PHE A 1 72 ? 4.708 -8.351 -19.098 1.00 94.62 72 PHE A C 1
ATOM 551 O O . PHE A 1 72 ? 5.754 -8.582 -18.483 1.00 94.62 72 PHE A O 1
ATOM 558 N N . PRO A 1 73 ? 4.587 -8.679 -20.402 1.00 94.19 73 PRO A N 1
ATOM 559 C CA . PRO A 1 73 ? 5.709 -9.212 -21.173 1.00 94.19 73 PRO A CA 1
ATOM 560 C C . PRO A 1 73 ? 6.935 -8.298 -21.152 1.00 94.19 73 PRO A C 1
ATOM 562 O O . PRO A 1 73 ? 8.057 -8.777 -20.991 1.00 94.19 73 PRO A O 1
ATOM 565 N N . LEU A 1 74 ? 6.730 -6.986 -21.277 1.00 9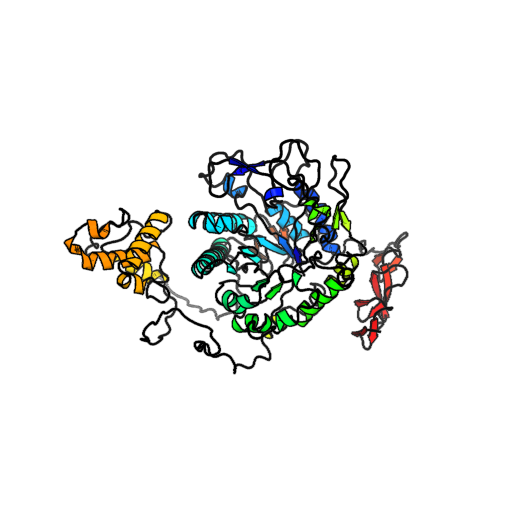4.25 74 LEU A N 1
ATOM 566 C CA . LEU A 1 74 ? 7.813 -6.009 -21.264 1.00 94.25 74 LEU A CA 1
ATOM 567 C C . LEU A 1 74 ? 8.424 -5.910 -19.861 1.00 94.25 74 LEU A C 1
ATOM 569 O O . LEU A 1 74 ? 9.635 -6.033 -19.716 1.00 94.25 74 LEU A O 1
ATOM 573 N N . MET A 1 75 ? 7.614 -5.803 -18.805 1.00 95.19 75 MET A N 1
ATOM 574 C CA . MET A 1 75 ? 8.109 -5.838 -17.419 1.00 95.19 75 MET A CA 1
ATOM 575 C C . MET A 1 75 ? 8.908 -7.106 -17.105 1.00 95.19 75 MET A C 1
ATOM 577 O O . MET A 1 75 ? 9.895 -7.069 -16.367 1.00 95.19 75 MET A O 1
ATOM 581 N N . LYS A 1 76 ? 8.502 -8.241 -17.684 1.00 93.62 76 LYS A N 1
ATOM 582 C CA . LYS A 1 76 ? 9.218 -9.504 -17.531 1.00 93.62 76 LYS A CA 1
ATOM 583 C C . LYS A 1 76 ? 10.582 -9.443 -18.209 1.00 93.62 76 LYS A C 1
ATOM 585 O O . LYS A 1 76 ? 11.563 -9.853 -17.595 1.00 93.62 76 LYS A O 1
ATOM 590 N N . GLN A 1 77 ? 10.648 -8.906 -19.429 1.00 92.00 77 GLN A N 1
ATOM 591 C CA . GLN A 1 77 ? 11.910 -8.661 -20.141 1.00 92.00 77 GLN A CA 1
ATOM 592 C C . GLN A 1 77 ? 12.817 -7.688 -19.385 1.00 92.00 77 GLN A C 1
ATOM 594 O O . GLN A 1 77 ? 14.033 -7.858 -19.384 1.00 92.00 77 GLN A O 1
ATOM 599 N N . LEU A 1 78 ? 12.225 -6.704 -18.709 1.00 90.69 78 LEU A N 1
ATOM 600 C CA . LEU A 1 78 ? 12.940 -5.747 -17.878 1.00 90.69 78 LEU A CA 1
ATOM 601 C C . LEU A 1 78 ? 13.621 -6.415 -16.667 1.00 90.69 78 LEU A C 1
ATOM 603 O O . LEU A 1 78 ? 14.605 -5.895 -16.158 1.00 90.69 78 LEU A O 1
ATOM 607 N N . GLY A 1 79 ? 13.141 -7.583 -16.225 1.00 91.62 79 GLY A N 1
ATOM 608 C CA . GLY A 1 79 ? 13.683 -8.310 -15.071 1.00 91.62 79 GLY A CA 1
ATOM 609 C C . GLY A 1 79 ? 12.995 -7.971 -13.745 1.00 91.62 79 GLY A C 1
ATOM 610 O O . GLY A 1 79 ? 13.496 -8.315 -12.673 1.00 91.62 79 GLY A O 1
ATOM 611 N N . VAL A 1 80 ? 11.835 -7.315 -13.800 1.00 92.88 80 VAL A N 1
ATOM 612 C CA . VAL A 1 80 ? 11.007 -7.032 -12.624 1.00 92.88 80 VAL A CA 1
ATOM 613 C C . VAL A 1 80 ? 10.469 -8.345 -12.048 1.00 92.88 80 VAL A C 1
ATOM 615 O O . VAL A 1 80 ? 10.097 -9.257 -12.785 1.00 92.88 80 VAL A O 1
ATOM 618 N N . ASN A 1 81 ? 10.401 -8.451 -10.719 1.00 93.81 81 ASN A N 1
ATOM 619 C CA . ASN A 1 81 ? 9.763 -9.593 -10.051 1.00 93.81 81 ASN A CA 1
ATOM 620 C C . ASN A 1 81 ? 8.596 -9.203 -9.136 1.00 93.81 81 ASN A C 1
ATOM 622 O O . ASN A 1 81 ? 7.886 -10.078 -8.645 1.00 93.81 81 ASN A O 1
ATOM 626 N N . THR A 1 82 ? 8.398 -7.907 -8.900 1.00 96.75 82 THR A N 1
ATOM 627 C CA . THR A 1 82 ? 7.380 -7.384 -7.989 1.00 96.75 82 THR A CA 1
ATOM 628 C C . THR A 1 82 ? 6.786 -6.101 -8.559 1.00 96.75 82 THR A C 1
ATOM 630 O O . THR A 1 82 ? 7.518 -5.233 -9.024 1.00 96.75 82 THR A O 1
ATOM 633 N N . LEU A 1 83 ? 5.471 -5.955 -8.491 1.00 97.00 83 LEU A N 1
ATOM 634 C CA . LEU A 1 83 ? 4.741 -4.744 -8.846 1.00 97.00 83 LEU A CA 1
ATOM 635 C C . LEU A 1 83 ? 4.290 -4.047 -7.563 1.00 97.00 83 LEU A C 1
ATOM 637 O O . LEU A 1 83 ? 3.808 -4.704 -6.642 1.00 97.00 83 LEU A O 1
ATOM 641 N N . ARG A 1 84 ? 4.433 -2.729 -7.488 1.00 96.81 84 ARG A N 1
ATOM 642 C CA . ARG A 1 84 ? 3.804 -1.891 -6.467 1.00 96.81 84 ARG A CA 1
ATOM 643 C C . ARG A 1 84 ? 2.684 -1.119 -7.133 1.00 96.81 84 ARG A C 1
ATOM 645 O O . ARG A 1 84 ? 2.938 -0.399 -8.088 1.00 96.81 84 ARG A O 1
ATOM 652 N N . ILE A 1 85 ? 1.473 -1.284 -6.630 1.00 95.12 85 ILE A N 1
ATOM 653 C CA . ILE A 1 85 ? 0.301 -0.518 -7.056 1.00 95.12 85 ILE A CA 1
ATOM 654 C C . ILE A 1 85 ? -0.083 0.443 -5.925 1.00 95.12 85 ILE A C 1
ATOM 656 O O . ILE A 1 85 ? 0.085 0.118 -4.748 1.00 95.12 85 ILE A O 1
ATOM 660 N N . TYR A 1 86 ? -0.529 1.648 -6.272 1.00 91.25 86 TYR A N 1
ATOM 661 C CA . TYR A 1 86 ? -0.782 2.723 -5.302 1.00 91.25 86 TYR A CA 1
ATOM 662 C C . TYR A 1 86 ? -2.198 2.712 -4.754 1.00 91.25 86 TYR A C 1
ATOM 664 O O . TYR A 1 86 ? -2.412 2.998 -3.577 1.00 91.25 86 TYR A O 1
ATOM 672 N N . HIS A 1 87 ? -3.148 2.342 -5.603 1.00 90.50 87 HIS A N 1
ATOM 673 C CA . HIS A 1 87 ? -4.563 2.402 -5.309 1.00 90.50 87 HIS A CA 1
ATOM 674 C C . HIS A 1 87 ? -5.256 1.098 -5.703 1.00 90.50 87 HIS A C 1
ATOM 676 O O . HIS A 1 87 ? -4.832 0.402 -6.623 1.00 90.50 87 HIS A O 1
ATOM 682 N N . ALA A 1 88 ? -6.299 0.764 -4.953 1.00 91.50 88 ALA A N 1
ATOM 683 C CA . ALA A 1 88 ? -7.244 -0.315 -5.207 1.00 91.50 88 ALA A CA 1
ATOM 684 C C . ALA A 1 88 ? -8.585 0.160 -4.640 1.00 91.50 88 ALA A C 1
ATOM 686 O O . ALA A 1 88 ? -8.614 0.693 -3.526 1.00 91.50 88 ALA A O 1
ATOM 687 N N . ASP A 1 89 ? -9.673 0.033 -5.398 1.00 90.62 89 ASP A N 1
ATOM 688 C CA . ASP A 1 89 ? -10.992 0.450 -4.917 1.00 90.62 89 ASP A CA 1
ATOM 689 C C . ASP A 1 89 ? -11.514 -0.583 -3.898 1.00 90.62 89 ASP A C 1
ATOM 691 O O . ASP A 1 89 ? -11.741 -1.740 -4.256 1.00 90.62 89 ASP A O 1
ATOM 695 N N . PRO A 1 90 ? -11.722 -0.210 -2.623 1.00 92.56 90 PRO A N 1
ATOM 696 C CA . PRO A 1 90 ? -12.174 -1.147 -1.598 1.00 92.56 90 PRO A CA 1
ATOM 697 C C . PRO A 1 90 ? -13.638 -1.580 -1.765 1.00 92.56 90 PRO A C 1
ATOM 699 O O . PRO A 1 90 ? -14.109 -2.453 -1.033 1.00 92.56 90 PRO A O 1
ATOM 702 N N . ILE A 1 91 ? -14.388 -0.982 -2.696 1.00 92.62 91 ILE A N 1
ATOM 703 C CA . ILE A 1 91 ? -15.750 -1.400 -3.033 1.00 92.62 91 ILE A CA 1
ATOM 704 C C . ILE A 1 91 ? -15.668 -2.458 -4.140 1.00 92.62 91 ILE A C 1
ATOM 706 O O . ILE A 1 91 ? -15.775 -2.176 -5.337 1.00 92.62 91 ILE A O 1
ATOM 710 N N . THR A 1 92 ? -15.457 -3.706 -3.728 1.00 92.19 92 THR A N 1
ATOM 711 C CA . THR A 1 92 ? -15.221 -4.830 -4.644 1.00 92.19 92 THR A CA 1
ATOM 712 C C . THR A 1 92 ? -16.524 -5.359 -5.254 1.00 92.19 92 THR A C 1
ATOM 714 O O . THR A 1 92 ? -17.616 -5.204 -4.704 1.00 92.19 92 THR A O 1
ATOM 717 N N . SER A 1 93 ? -16.436 -6.017 -6.411 1.00 91.06 93 SER A N 1
ATOM 718 C CA . SER A 1 93 ? -17.566 -6.693 -7.063 1.00 91.06 93 SER A CA 1
ATOM 719 C C . SER A 1 93 ? -18.199 -7.742 -6.146 1.00 91.06 93 SER A C 1
ATOM 721 O O . SER A 1 93 ? -19.426 -7.841 -6.065 1.00 91.06 93 SER A O 1
ATOM 723 N N . GLN A 1 94 ? -17.362 -8.506 -5.435 1.00 92.00 94 GLN A N 1
ATOM 724 C CA . GLN A 1 94 ? -17.819 -9.471 -4.440 1.00 92.00 94 GLN A CA 1
ATOM 725 C C . GLN A 1 94 ? -18.651 -8.760 -3.377 1.00 92.00 94 GLN A C 1
ATOM 727 O O . GLN A 1 94 ? -19.795 -9.149 -3.149 1.00 92.00 94 GLN A O 1
ATOM 732 N N . GLU A 1 95 ? -18.121 -7.679 -2.814 1.00 93.75 95 GLU A N 1
ATOM 733 C CA . GLU A 1 95 ? -18.761 -6.958 -1.725 1.00 93.75 95 GLU A CA 1
ATOM 734 C C . GLU A 1 95 ? -20.094 -6.322 -2.136 1.00 93.75 95 GLU A C 1
ATOM 736 O O . GLU A 1 95 ? -21.119 -6.523 -1.475 1.00 93.75 95 GLU A O 1
ATOM 741 N N . VAL A 1 96 ? -20.130 -5.637 -3.285 1.00 93.12 96 VAL A N 1
ATOM 742 C CA . VAL A 1 96 ? -21.380 -5.073 -3.814 1.00 93.12 96 VAL A CA 1
ATOM 743 C C . VAL A 1 96 ? -22.418 -6.168 -4.030 1.00 93.12 96 VAL A C 1
ATOM 745 O O . VAL A 1 96 ? -23.598 -5.927 -3.786 1.00 93.12 96 VAL A O 1
ATOM 748 N N . SER A 1 97 ? -22.023 -7.377 -4.435 1.00 92.69 97 SER A N 1
ATOM 749 C CA . SER A 1 97 ? -22.963 -8.485 -4.615 1.00 92.69 97 SER A CA 1
ATOM 750 C C . SER A 1 97 ? -23.475 -9.053 -3.282 1.00 92.69 97 SER A C 1
ATOM 752 O O . SER A 1 97 ? -24.689 -9.215 -3.123 1.00 92.69 97 SER A O 1
ATOM 754 N N . SER A 1 98 ? -22.597 -9.284 -2.299 1.00 93.31 98 SER A N 1
ATOM 755 C CA . SER A 1 98 ? -22.923 -10.013 -1.067 1.00 93.31 98 SER A CA 1
ATOM 756 C C . SER A 1 98 ? -23.464 -9.148 0.067 1.00 93.31 98 SER A C 1
ATOM 758 O O . SER A 1 98 ? -24.291 -9.630 0.841 1.00 93.31 98 SER A O 1
ATOM 760 N N . ASN A 1 99 ? -23.044 -7.886 0.188 1.00 94.44 99 ASN A N 1
ATOM 761 C CA . ASN A 1 99 ? -23.420 -7.055 1.329 1.00 94.44 99 ASN A CA 1
ATOM 762 C C . ASN A 1 99 ? -24.779 -6.356 1.095 1.00 94.44 99 ASN A C 1
ATOM 764 O O . ASN A 1 99 ? -24.917 -5.555 0.164 1.00 94.44 99 ASN A O 1
ATOM 768 N N . PRO A 1 100 ? -25.810 -6.610 1.929 1.00 95.38 100 PRO A N 1
ATOM 769 C CA . PRO A 1 100 ? -27.142 -6.024 1.761 1.00 95.38 100 PRO A CA 1
ATOM 770 C C . PRO A 1 100 ? -27.194 -4.500 1.957 1.00 95.38 100 PRO A C 1
ATOM 772 O O . PRO A 1 100 ? -28.202 -3.895 1.600 1.00 95.38 100 PRO A O 1
ATOM 775 N N . LYS A 1 101 ? -26.143 -3.867 2.501 1.00 94.81 101 LYS A N 1
ATOM 776 C CA . LYS A 1 101 ? -26.065 -2.406 2.650 1.00 94.81 101 LYS A CA 1
ATOM 777 C C . LYS A 1 101 ? -26.051 -1.690 1.292 1.00 94.81 101 LYS A C 1
ATOM 779 O O . LYS A 1 101 ? -26.633 -0.614 1.183 1.00 94.81 101 LYS A O 1
ATOM 784 N N . TYR A 1 102 ? -25.444 -2.290 0.263 1.00 93.94 102 TYR A N 1
ATOM 785 C CA . TYR A 1 102 ? -25.433 -1.746 -1.098 1.00 93.94 102 TYR A CA 1
ATOM 786 C C . TYR A 1 102 ? -26.785 -1.970 -1.776 1.00 93.94 102 TYR A C 1
ATOM 788 O O . TYR A 1 102 ? -27.160 -3.102 -2.088 1.00 93.94 102 TYR A O 1
ATOM 796 N N . ASN A 1 103 ? -27.528 -0.886 -1.988 1.00 90.50 103 ASN A N 1
ATOM 797 C CA . ASN A 1 103 ? -28.919 -0.924 -2.441 1.00 90.50 103 ASN A CA 1
ATOM 798 C C . ASN A 1 103 ? -29.080 -1.103 -3.962 1.00 90.50 103 ASN A C 1
ATOM 800 O O . ASN A 1 103 ? -30.053 -1.711 -4.404 1.00 90.50 103 ASN A O 1
ATOM 804 N N . ASP A 1 104 ? -28.138 -0.604 -4.761 1.00 93.38 104 ASP A N 1
ATOM 805 C CA . ASP A 1 104 ? -28.121 -0.730 -6.217 1.00 93.38 104 ASP A CA 1
ATOM 806 C C . ASP A 1 104 ? -27.091 -1.785 -6.652 1.00 93.38 104 ASP A C 1
ATOM 808 O O . ASP A 1 104 ? -25.899 -1.512 -6.809 1.00 93.38 104 ASP A O 1
ATOM 812 N N . LYS A 1 105 ? -27.567 -3.017 -6.859 1.00 91.88 105 LYS A N 1
ATOM 813 C CA . LYS A 1 105 ? -26.750 -4.146 -7.337 1.00 91.88 105 LYS A CA 1
ATOM 814 C C . LYS A 1 105 ? -26.405 -4.059 -8.830 1.00 91.88 105 LYS A C 1
ATOM 816 O O . LYS A 1 105 ? -25.710 -4.934 -9.332 1.00 91.88 105 LYS A O 1
ATOM 821 N N . SER A 1 106 ? -26.898 -3.042 -9.549 1.00 89.31 106 SER A N 1
ATOM 822 C CA . SER A 1 106 ? -26.465 -2.775 -10.928 1.00 89.31 106 SER A CA 1
ATOM 823 C C . SER A 1 106 ? -25.093 -2.100 -10.992 1.00 89.31 106 SER A C 1
ATOM 825 O O . SER A 1 106 ? -24.471 -2.081 -12.053 1.00 89.31 106 SER A O 1
ATOM 827 N N . ILE A 1 107 ? -24.612 -1.558 -9.867 1.00 87.62 107 ILE A N 1
ATOM 828 C CA . ILE A 1 107 ? -23.248 -1.051 -9.735 1.00 87.62 107 ILE A CA 1
ATOM 829 C C . ILE A 1 107 ? -22.284 -2.232 -9.662 1.00 87.62 107 ILE A C 1
ATOM 831 O O . ILE A 1 107 ? -22.470 -3.145 -8.863 1.00 87.62 107 ILE A O 1
ATOM 835 N N . ILE A 1 108 ? -21.246 -2.204 -10.492 1.00 83.75 108 ILE A N 1
ATOM 836 C CA . ILE A 1 108 ? -20.202 -3.228 -10.516 1.00 83.75 108 ILE A CA 1
ATOM 837 C C . ILE A 1 108 ? -19.000 -2.655 -9.762 1.00 83.75 108 ILE A C 1
ATOM 839 O O . ILE A 1 108 ? -18.418 -1.663 -10.198 1.00 83.75 108 ILE A O 1
ATOM 843 N N . GLY A 1 109 ? -18.670 -3.247 -8.611 1.00 88.25 109 GLY A N 1
ATOM 844 C CA . GLY A 1 109 ? -17.459 -2.903 -7.860 1.00 88.25 109 GLY A CA 1
ATOM 845 C C . GLY A 1 109 ? -16.182 -3.356 -8.579 1.00 88.25 109 GLY A C 1
ATOM 846 O O . GLY A 1 109 ? -16.247 -4.094 -9.564 1.00 88.25 109 GLY A O 1
ATOM 847 N N . ALA A 1 110 ? -15.010 -2.954 -8.095 1.00 89.12 110 ALA A N 1
ATOM 848 C CA . ALA A 1 110 ? -13.735 -3.374 -8.688 1.00 89.12 110 ALA A CA 1
ATOM 849 C C . ALA A 1 110 ? -13.504 -4.893 -8.568 1.00 89.12 110 ALA A C 1
ATOM 851 O O . ALA A 1 110 ? -14.035 -5.537 -7.662 1.00 89.12 110 ALA A O 1
ATOM 852 N N . ASN A 1 111 ? -12.742 -5.479 -9.495 1.00 90.12 111 ASN A N 1
ATOM 853 C CA . ASN A 1 111 ? -12.337 -6.884 -9.416 1.00 90.12 111 ASN A CA 1
ATOM 854 C C . ASN A 1 111 ? -10.829 -7.004 -9.639 1.00 90.12 111 ASN A C 1
ATOM 856 O O . ASN A 1 111 ? -10.336 -6.864 -10.760 1.00 90.12 111 ASN A O 1
ATOM 860 N N . HIS A 1 112 ? -10.104 -7.293 -8.565 1.00 92.88 112 HIS A N 1
ATOM 861 C CA . HIS A 1 112 ? -8.642 -7.286 -8.552 1.00 92.88 112 HIS A CA 1
ATOM 862 C C . HIS A 1 112 ? -8.040 -8.647 -8.930 1.00 92.88 112 HIS A C 1
ATOM 864 O O . HIS A 1 112 ? -6.857 -8.733 -9.266 1.00 92.88 112 HIS A O 1
ATOM 870 N N . ILE A 1 113 ? -8.837 -9.721 -8.909 1.00 93.44 113 ILE A N 1
ATOM 871 C CA . ILE A 1 113 ? -8.352 -11.088 -9.145 1.00 93.44 113 ILE A CA 1
ATOM 872 C C . ILE A 1 113 ? -7.759 -11.283 -10.549 1.00 93.44 113 ILE A C 1
ATOM 874 O O . ILE A 1 113 ? -6.657 -11.822 -10.624 1.00 93.44 113 ILE A O 1
ATOM 878 N N . PRO A 1 114 ? -8.378 -10.822 -11.657 1.00 90.94 114 PRO A N 1
ATOM 879 C CA . PRO A 1 114 ? -7.801 -10.987 -12.993 1.00 90.94 114 PRO A CA 1
ATOM 880 C C . PRO A 1 114 ? -6.397 -10.382 -13.144 1.00 90.94 114 PRO A C 1
ATOM 882 O O . PRO A 1 114 ? -5.533 -10.987 -13.781 1.00 90.94 114 PRO A O 1
ATOM 885 N N . PHE A 1 115 ? -6.144 -9.226 -12.520 1.00 93.25 115 PHE A N 1
ATOM 886 C CA . PHE A 1 115 ? -4.811 -8.621 -12.487 1.00 93.25 115 PHE A CA 1
ATOM 887 C C . PHE A 1 115 ? -3.820 -9.516 -11.747 1.00 93.25 115 PHE A C 1
ATOM 889 O O . PHE A 1 115 ? -2.720 -9.766 -12.237 1.00 93.25 115 PHE A O 1
ATOM 896 N N . LEU A 1 116 ? -4.209 -10.001 -10.566 1.00 95.38 116 LEU A N 1
ATOM 897 C CA . LEU A 1 116 ? -3.348 -10.817 -9.720 1.00 95.38 116 LEU A CA 1
ATOM 898 C C . LEU A 1 116 ? -3.053 -12.188 -10.343 1.00 95.38 116 LEU A C 1
ATOM 900 O O . LEU A 1 116 ? -1.900 -12.625 -10.294 1.00 95.38 116 LEU A O 1
ATOM 904 N N . ASP A 1 117 ? -4.042 -12.827 -10.970 1.00 93.19 117 ASP A N 1
ATOM 905 C CA . ASP A 1 117 ? -3.880 -14.080 -11.716 1.00 93.19 117 ASP A CA 1
ATOM 906 C C . ASP A 1 117 ? -2.883 -13.880 -12.870 1.00 93.19 117 ASP A C 1
ATOM 908 O O . ASP A 1 117 ? -1.939 -14.659 -13.040 1.00 93.19 117 ASP A O 1
ATOM 912 N N . LEU A 1 118 ? -3.040 -12.795 -13.640 1.00 93.50 118 LEU A N 1
ATOM 913 C CA . LEU A 1 118 ? -2.118 -12.474 -14.724 1.00 93.50 118 LEU A CA 1
ATOM 914 C C . LEU A 1 118 ? -0.718 -12.165 -14.172 1.00 93.50 118 LEU A C 1
ATOM 916 O O . LEU A 1 118 ? 0.263 -12.685 -14.698 1.00 93.50 118 LEU A O 1
ATOM 920 N N . ALA A 1 119 ? -0.601 -11.407 -13.080 1.00 95.94 119 ALA A N 1
ATOM 921 C CA . ALA A 1 119 ? 0.685 -11.072 -12.467 1.00 95.94 119 ALA A CA 1
ATOM 922 C C . ALA A 1 119 ? 1.408 -12.348 -12.017 1.00 95.94 119 ALA A C 1
ATOM 924 O O . ALA A 1 119 ? 2.578 -12.556 -12.345 1.00 95.94 119 ALA A O 1
ATOM 925 N N . GLN A 1 120 ? 0.682 -13.262 -11.366 1.00 95.44 120 GLN A N 1
ATOM 926 C CA . GLN A 1 120 ? 1.189 -14.577 -10.990 1.00 95.44 120 GLN A CA 1
ATOM 927 C C . GLN A 1 120 ? 1.651 -15.389 -12.199 1.00 95.44 120 GLN A C 1
ATOM 929 O O . GLN A 1 120 ? 2.698 -16.031 -12.113 1.00 95.44 120 GLN A O 1
ATOM 934 N N . SER A 1 121 ? 0.920 -15.359 -13.318 1.00 94.56 121 SER A N 1
ATOM 935 C CA . SER A 1 121 ? 1.299 -16.108 -14.524 1.00 94.56 121 SER A CA 1
ATOM 936 C C . SER A 1 121 ? 2.638 -15.656 -15.125 1.00 94.56 121 SER A C 1
ATOM 938 O O . SER A 1 121 ? 3.359 -16.472 -15.694 1.00 94.56 121 SER A O 1
ATOM 940 N N . TYR A 1 122 ? 3.030 -14.392 -14.919 1.00 95.44 122 TYR A N 1
ATOM 941 C CA . TYR A 1 122 ? 4.354 -13.867 -15.289 1.00 95.44 122 TYR A CA 1
ATOM 942 C C . TYR A 1 122 ? 5.407 -14.033 -14.175 1.00 95.44 122 TYR A C 1
ATOM 944 O O . TYR A 1 122 ? 6.582 -13.675 -14.338 1.00 95.44 122 TYR A O 1
ATOM 952 N N . GLY A 1 123 ? 5.018 -14.626 -13.045 1.00 94.12 123 GLY A N 1
ATOM 953 C CA . GLY A 1 123 ? 5.859 -14.807 -11.867 1.00 94.12 123 GLY A CA 1
ATOM 954 C C . GLY A 1 123 ? 6.061 -13.524 -11.062 1.00 94.12 123 GLY A C 1
ATOM 955 O O . GLY A 1 123 ? 7.028 -13.440 -10.304 1.00 94.12 123 GLY A O 1
ATOM 956 N N . PHE A 1 124 ? 5.193 -12.526 -11.227 1.00 96.31 124 PHE A N 1
ATOM 957 C CA . PHE A 1 124 ? 5.241 -11.305 -10.439 1.00 96.31 124 PHE A CA 1
ATOM 958 C C . PHE A 1 124 ? 4.582 -11.488 -9.076 1.00 96.31 124 PHE A C 1
ATOM 960 O O . PHE A 1 124 ? 3.576 -12.182 -8.902 1.00 96.31 124 PHE A O 1
ATOM 967 N N . LYS A 1 125 ? 5.164 -10.811 -8.095 1.00 97.50 125 LYS A N 1
ATOM 968 C CA . LYS A 1 125 ? 4.554 -10.511 -6.808 1.00 97.50 125 LYS A CA 1
ATOM 969 C C . LYS A 1 125 ? 3.944 -9.113 -6.814 1.00 97.50 125 LYS A C 1
ATOM 971 O O . LYS A 1 125 ? 4.282 -8.304 -7.668 1.00 97.50 125 LYS A O 1
ATOM 976 N N . VAL A 1 126 ? 3.062 -8.819 -5.866 1.00 97.88 126 VAL A N 1
ATOM 977 C CA . VAL A 1 126 ? 2.348 -7.540 -5.795 1.00 97.88 126 VAL A CA 1
ATOM 978 C C . VAL A 1 126 ? 2.387 -6.984 -4.375 1.00 97.88 126 VAL A C 1
ATOM 980 O O . VAL A 1 126 ? 1.973 -7.654 -3.429 1.00 97.88 126 VAL A O 1
ATOM 983 N N . ILE A 1 127 ? 2.886 -5.758 -4.231 1.00 98.12 127 ILE A N 1
ATOM 984 C CA . ILE A 1 127 ? 2.674 -4.914 -3.054 1.00 98.12 127 ILE A CA 1
ATOM 985 C C . ILE A 1 127 ? 1.313 -4.252 -3.255 1.00 98.12 127 ILE A C 1
ATOM 987 O O . ILE A 1 127 ? 1.167 -3.402 -4.133 1.00 98.12 127 ILE A O 1
ATOM 991 N N . PHE A 1 128 ? 0.325 -4.712 -2.494 1.00 97.81 128 PHE A N 1
ATOM 992 C CA . PHE A 1 128 ? -1.083 -4.396 -2.701 1.00 97.81 128 PHE A CA 1
ATOM 993 C C . PHE A 1 128 ? -1.546 -3.315 -1.708 1.00 97.81 128 PHE A C 1
ATOM 995 O O . PHE A 1 128 ? -1.327 -3.470 -0.504 1.00 97.81 128 PHE A O 1
ATOM 1002 N N . PRO A 1 129 ? -2.163 -2.213 -2.151 1.00 96.75 129 PRO A N 1
ATOM 1003 C CA . PRO A 1 129 ? -2.610 -1.151 -1.273 1.00 96.75 129 PRO A CA 1
ATOM 1004 C C . PRO A 1 129 ? -3.888 -1.580 -0.553 1.00 96.75 129 PRO A C 1
ATOM 1006 O O . PRO A 1 129 ? -4.802 -2.124 -1.161 1.00 96.75 129 PRO A O 1
ATOM 1009 N N . LEU A 1 130 ? -3.963 -1.318 0.747 1.00 96.56 130 LEU A N 1
ATOM 1010 C CA . LEU A 1 130 ? -5.208 -1.444 1.516 1.00 96.56 130 LEU A CA 1
ATOM 1011 C C . LEU A 1 130 ? -5.964 -0.119 1.572 1.00 96.56 130 LEU A C 1
ATOM 1013 O O . LEU A 1 130 ? -7.186 -0.082 1.641 1.00 96.56 130 LEU A O 1
ATOM 1017 N N . TYR A 1 131 ? -5.216 0.978 1.580 1.00 94.44 131 TYR A N 1
ATOM 1018 C CA . TYR A 1 131 ? -5.730 2.333 1.494 1.00 94.44 131 TYR A CA 1
ATOM 1019 C C . TYR A 1 131 ? -4.562 3.272 1.221 1.00 94.44 131 TYR A C 1
ATOM 1021 O O . TYR A 1 131 ? -3.459 2.995 1.682 1.00 94.44 131 TYR A O 1
ATOM 1029 N N . ALA A 1 132 ? -4.775 4.38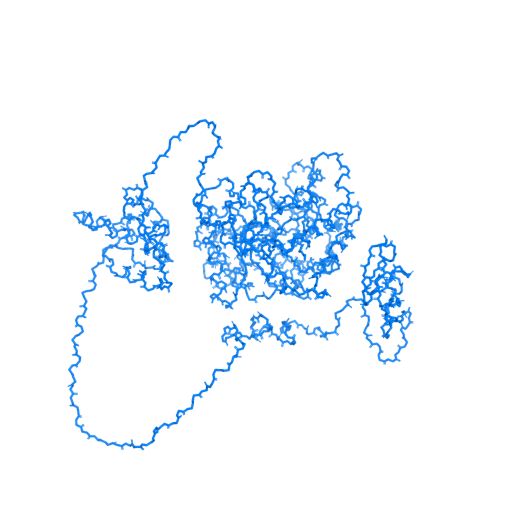1 0.523 1.00 85.94 132 ALA A N 1
ATOM 1030 C CA . ALA A 1 132 ? -3.724 5.364 0.240 1.00 85.94 132 ALA A CA 1
ATOM 1031 C C . ALA A 1 132 ? -4.097 6.809 0.621 1.00 85.94 132 ALA A C 1
ATOM 1033 O O . ALA A 1 132 ? -3.244 7.480 1.204 1.00 85.94 132 ALA A O 1
ATOM 1034 N N . PRO A 1 133 ? -5.333 7.298 0.378 1.00 87.38 133 PRO A N 1
ATOM 1035 C CA . PRO A 1 133 ? -5.637 8.716 0.567 1.00 87.38 133 PRO A CA 1
ATOM 1036 C C . PRO A 1 133 ? -5.636 9.164 2.037 1.00 87.38 133 PRO A C 1
ATOM 1038 O O . PRO A 1 133 ? -6.483 8.749 2.827 1.00 87.38 133 PRO A O 1
ATOM 1041 N N . GLU A 1 134 ? -4.768 10.108 2.404 1.00 88.12 134 GLU A N 1
ATOM 1042 C CA . GLU A 1 134 ? -4.747 10.689 3.758 1.00 88.12 134 GLU A CA 1
ATOM 1043 C C . GLU A 1 134 ? -6.085 11.340 4.145 1.00 88.12 134 GLU A C 1
ATOM 1045 O O . GLU A 1 134 ? -6.578 11.151 5.259 1.00 88.12 134 GLU A O 1
ATOM 1050 N N . ALA A 1 135 ? -6.721 12.054 3.210 1.00 86.25 135 ALA A N 1
ATOM 1051 C CA . ALA A 1 135 ? -8.001 12.718 3.457 1.00 86.25 135 ALA A CA 1
ATOM 1052 C C . ALA A 1 135 ? -9.078 11.738 3.950 1.00 86.25 135 ALA A C 1
ATOM 1054 O O . ALA A 1 135 ? -9.889 12.071 4.816 1.00 86.25 135 ALA A O 1
ATOM 1055 N N . GLY A 1 136 ? -9.065 10.508 3.440 1.00 87.38 136 GLY A N 1
ATOM 1056 C CA . GLY A 1 136 ? -9.981 9.467 3.879 1.00 87.38 136 GLY A CA 1
ATOM 1057 C C . GLY A 1 136 ? -9.668 8.939 5.273 1.00 87.38 136 GLY A C 1
ATOM 1058 O O . GLY A 1 136 ? -10.584 8.760 6.070 1.00 87.38 136 GLY A O 1
ATOM 1059 N N . ILE A 1 137 ? -8.385 8.799 5.622 1.00 91.25 137 ILE A N 1
ATOM 1060 C CA . ILE A 1 137 ? -7.962 8.442 6.984 1.00 91.25 137 ILE A CA 1
ATOM 1061 C C . ILE A 1 137 ? -8.465 9.491 7.982 1.00 91.25 137 ILE A C 1
ATOM 1063 O O . ILE A 1 137 ? -8.891 9.137 9.080 1.00 91.25 137 ILE A O 1
ATOM 1067 N N . ALA A 1 138 ? -8.449 10.776 7.625 1.00 88.31 138 ALA A N 1
ATOM 1068 C CA . ALA A 1 138 ? -8.938 11.847 8.491 1.00 88.31 138 ALA A CA 1
ATOM 1069 C C . ALA A 1 138 ? -10.474 11.878 8.618 1.00 88.31 138 ALA A C 1
ATOM 1071 O O . ALA A 1 138 ? -10.986 12.117 9.713 1.00 88.31 138 ALA A O 1
ATOM 1072 N N . THR A 1 139 ? -11.202 11.633 7.525 1.00 90.44 139 THR A N 1
ATOM 1073 C CA . THR A 1 139 ? -12.650 11.905 7.432 1.00 90.44 139 THR A CA 1
ATOM 1074 C C . THR A 1 139 ? -13.550 10.686 7.619 1.00 90.44 139 THR A C 1
ATOM 1076 O O . THR A 1 139 ? -14.667 10.832 8.118 1.00 90.44 139 THR A O 1
ATOM 1079 N N . LEU A 1 140 ? -13.097 9.488 7.247 1.00 90.50 140 LEU A N 1
ATOM 1080 C CA . LEU A 1 140 ? -13.890 8.271 7.378 1.00 90.50 140 LEU A CA 1
ATOM 1081 C C . LEU A 1 140 ? -13.921 7.794 8.831 1.00 90.50 140 LEU A C 1
ATOM 1083 O O . LEU A 1 140 ? -12.961 7.938 9.598 1.00 90.50 140 LEU A O 1
ATOM 1087 N N . SER A 1 141 ? -15.048 7.194 9.218 1.00 92.75 141 SER A N 1
ATOM 1088 C CA . SER A 1 141 ? -15.147 6.550 10.524 1.00 92.75 141 SER A CA 1
ATOM 1089 C C . SER A 1 141 ? -14.214 5.339 10.579 1.00 92.75 141 SER A C 1
ATOM 1091 O O . SER A 1 141 ? -13.946 4.682 9.572 1.00 92.75 141 SER A O 1
ATOM 1093 N N . GLN A 1 142 ? -13.731 5.008 11.776 1.00 93.62 142 GLN A N 1
ATOM 1094 C CA . GLN A 1 142 ? -12.856 3.851 11.957 1.00 93.62 142 GLN A CA 1
ATOM 1095 C C . GLN A 1 142 ? -13.520 2.545 11.501 1.00 93.62 142 GLN A C 1
ATOM 1097 O O . GLN A 1 142 ? -12.862 1.739 10.857 1.00 93.62 142 GLN A O 1
ATOM 1102 N N . ALA A 1 143 ? -14.812 2.360 11.792 1.00 91.94 143 ALA A N 1
ATOM 1103 C CA . ALA A 1 143 ? -15.558 1.176 11.369 1.00 91.94 143 ALA A CA 1
ATOM 1104 C C . ALA A 1 143 ? -15.606 1.044 9.841 1.00 91.94 143 ALA A C 1
ATOM 1106 O O . ALA A 1 143 ? -15.455 -0.048 9.310 1.00 91.94 143 ALA A O 1
ATOM 1107 N N . PHE A 1 144 ? -15.756 2.164 9.136 1.00 94.00 144 PHE A N 1
ATOM 1108 C CA . PHE A 1 144 ? -15.787 2.164 7.679 1.00 94.00 144 PHE A CA 1
ATOM 1109 C C . PHE A 1 144 ? -14.403 1.887 7.073 1.00 94.00 144 PHE A C 1
ATOM 1111 O O . PHE A 1 144 ? -14.283 1.172 6.085 1.00 94.00 144 PHE A O 1
ATOM 1118 N N . MET A 1 145 ? -13.344 2.402 7.704 1.00 96.12 145 MET A N 1
ATOM 1119 C CA . MET A 1 145 ? -11.964 2.072 7.337 1.00 96.12 145 MET A CA 1
ATOM 1120 C C . MET A 1 145 ? -11.627 0.595 7.566 1.00 96.12 145 MET A C 1
ATOM 1122 O O . MET A 1 145 ? -10.927 0.006 6.748 1.00 96.12 145 MET A O 1
ATOM 1126 N N . PHE A 1 146 ? -12.117 -0.008 8.653 1.00 97.00 146 PHE A N 1
ATOM 1127 C CA . PHE A 1 146 ? -11.996 -1.450 8.875 1.00 97.00 146 PHE A CA 1
ATOM 1128 C C . PHE A 1 146 ? -12.704 -2.230 7.773 1.00 97.00 146 PHE A C 1
ATOM 1130 O O . PHE A 1 146 ? -12.066 -3.049 7.131 1.00 97.00 146 PHE A O 1
ATOM 1137 N N . GLU A 1 147 ? -13.951 -1.883 7.457 1.00 95.56 147 GLU A N 1
ATOM 1138 C CA . GLU A 1 147 ? -14.691 -2.537 6.373 1.00 95.56 147 GLU A CA 1
ATOM 1139 C C . GLU A 1 147 ? -13.949 -2.453 5.026 1.00 95.56 147 GLU A C 1
ATOM 1141 O O . GLU A 1 147 ? -13.851 -3.439 4.309 1.00 95.56 147 GLU A O 1
ATOM 1146 N N . TYR A 1 148 ? -13.331 -1.315 4.699 1.00 95.81 148 TYR A N 1
ATOM 1147 C CA . TYR A 1 148 ? -12.510 -1.183 3.488 1.00 95.81 148 TYR A CA 1
ATOM 1148 C C . TYR A 1 148 ? -11.294 -2.109 3.457 1.00 95.81 148 TYR A C 1
ATOM 1150 O O . TYR A 1 148 ? -11.004 -2.718 2.426 1.00 95.81 148 TYR A O 1
ATOM 1158 N N . ILE A 1 149 ? -10.595 -2.227 4.584 1.00 97.75 149 ILE A N 1
ATOM 1159 C CA . ILE A 1 149 ? -9.470 -3.152 4.732 1.00 97.75 149 ILE A CA 1
ATOM 1160 C C . ILE A 1 149 ? -9.960 -4.600 4.594 1.00 97.75 149 ILE A C 1
ATOM 1162 O O . ILE A 1 149 ? -9.341 -5.390 3.878 1.00 97.75 149 ILE A O 1
ATOM 1166 N N . GLU A 1 150 ? -11.067 -4.941 5.255 1.00 97.62 150 GLU A N 1
ATOM 1167 C CA . GLU A 1 150 ? -11.672 -6.272 5.233 1.00 97.62 150 GLU A CA 1
ATOM 1168 C C . GLU A 1 150 ? -12.113 -6.661 3.820 1.00 97.62 150 GLU A C 1
ATOM 1170 O O . GLU A 1 150 ? -11.760 -7.748 3.375 1.00 97.62 150 GLU A O 1
ATOM 1175 N N . ASN A 1 151 ? -12.769 -5.763 3.078 1.00 96.50 151 ASN A N 1
ATOM 1176 C CA . ASN A 1 151 ? -13.225 -6.006 1.706 1.00 96.50 151 ASN A CA 1
ATOM 1177 C C . ASN A 1 151 ? -12.077 -6.390 0.765 1.00 96.50 151 ASN A C 1
ATOM 1179 O O . ASN A 1 151 ? -12.188 -7.354 0.004 1.00 96.50 151 ASN A O 1
ATOM 1183 N N . LEU A 1 152 ? -10.963 -5.650 0.821 1.00 97.19 152 LEU A N 1
ATOM 1184 C CA . LEU A 1 152 ? -9.787 -5.947 0.003 1.00 97.19 152 LEU A CA 1
ATOM 1185 C C . LEU A 1 152 ? -9.125 -7.252 0.451 1.00 97.19 152 LEU A C 1
ATOM 1187 O O . LEU A 1 152 ? -8.807 -8.092 -0.386 1.00 97.19 152 LEU A O 1
ATOM 1191 N N . ILE A 1 153 ? -8.959 -7.476 1.759 1.00 98.06 153 ILE A N 1
ATOM 1192 C CA . ILE A 1 153 ? -8.397 -8.733 2.276 1.00 98.06 153 ILE A CA 1
ATOM 1193 C C . ILE A 1 153 ? -9.283 -9.931 1.909 1.00 98.06 153 ILE A C 1
ATOM 1195 O O . ILE A 1 153 ? -8.761 -10.990 1.560 1.00 98.06 153 ILE A O 1
ATOM 1199 N N . ASP A 1 154 ? -10.603 -9.794 1.963 1.00 96.88 154 ASP A N 1
ATOM 1200 C CA . ASP A 1 154 ? -11.558 -10.840 1.598 1.00 96.88 154 ASP A CA 1
ATOM 1201 C C . ASP A 1 154 ? -11.525 -11.185 0.114 1.00 96.88 154 ASP A C 1
ATOM 1203 O O . ASP A 1 154 ? -11.791 -12.332 -0.251 1.00 96.88 154 ASP A O 1
ATOM 1207 N N . GLU A 1 155 ? -11.186 -10.226 -0.741 1.00 95.81 155 GLU A N 1
ATOM 1208 C CA . GLU A 1 155 ? -10.989 -10.491 -2.156 1.00 95.81 155 GLU A CA 1
ATOM 1209 C C . GLU A 1 155 ? -9.598 -11.080 -2.418 1.00 95.81 155 GLU A C 1
ATOM 1211 O O . GLU A 1 155 ? -9.492 -12.162 -2.985 1.00 95.81 155 GLU A O 1
ATOM 1216 N N . VAL A 1 156 ? -8.518 -10.415 -1.994 1.00 96.94 156 VAL A N 1
ATOM 1217 C CA . VAL A 1 156 ? -7.162 -10.722 -2.486 1.00 96.94 156 VAL A CA 1
ATOM 1218 C C . VAL A 1 156 ? -6.271 -11.475 -1.499 1.00 96.94 156 VAL A C 1
ATOM 1220 O O . VAL A 1 156 ? -5.211 -11.970 -1.883 1.00 96.94 156 VAL A O 1
ATOM 1223 N N . GLY A 1 157 ? -6.664 -11.609 -0.232 1.00 96.75 157 GLY A N 1
ATOM 1224 C CA . GLY A 1 157 ? -5.767 -12.072 0.834 1.00 96.75 157 GLY A CA 1
ATOM 1225 C C . GLY A 1 157 ? -5.326 -13.532 0.747 1.00 96.75 157 GLY A C 1
ATOM 1226 O O . GLY A 1 157 ? -4.286 -13.904 1.305 1.00 96.75 157 GLY A O 1
ATOM 1227 N N . TYR A 1 158 ? -6.052 -14.366 0.003 1.00 94.19 158 TYR A N 1
ATOM 1228 C CA . TYR A 1 158 ? -5.616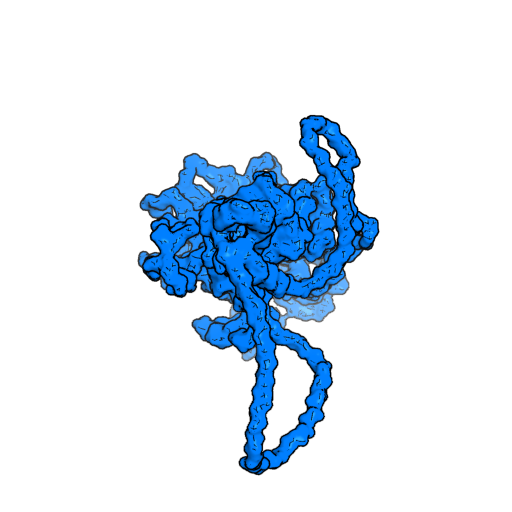 -15.729 -0.317 1.00 94.19 158 TYR A CA 1
ATOM 1229 C C . TYR A 1 158 ? -4.676 -15.789 -1.527 1.00 94.19 158 TYR A C 1
ATOM 1231 O O . TYR A 1 158 ? -3.998 -16.798 -1.724 1.00 94.19 158 TYR A O 1
ATOM 1239 N N . HIS A 1 159 ? -4.621 -14.736 -2.344 1.00 96.94 159 HIS A N 1
ATOM 1240 C CA . HIS A 1 159 ? -3.970 -14.789 -3.642 1.00 96.94 159 HIS A CA 1
ATOM 1241 C C . HIS A 1 159 ? -2.438 -14.842 -3.487 1.00 96.94 159 HIS A C 1
ATOM 1243 O O . HIS A 1 159 ? -1.838 -13.976 -2.834 1.00 96.94 159 HIS A O 1
ATOM 1249 N N . PRO A 1 160 ? -1.741 -15.824 -4.088 1.00 94.69 160 PRO A N 1
ATOM 1250 C CA . PRO A 1 160 ? -0.311 -16.030 -3.846 1.00 94.69 160 PRO A CA 1
ATOM 1251 C C . PRO A 1 160 ? 0.577 -14.951 -4.486 1.00 94.69 160 PRO A C 1
ATOM 1253 O O . PRO A 1 160 ? 1.747 -14.826 -4.114 1.00 94.69 160 PRO A O 1
ATOM 1256 N N . ALA A 1 161 ? 0.057 -14.162 -5.433 1.00 97.00 161 ALA A N 1
ATOM 1257 C CA . ALA A 1 161 ? 0.755 -12.982 -5.956 1.00 97.00 161 ALA A CA 1
ATOM 1258 C C . ALA A 1 161 ? 0.917 -11.869 -4.908 1.00 97.00 161 ALA A C 1
ATOM 1260 O O . ALA A 1 161 ? 1.915 -11.159 -4.957 1.00 97.00 161 ALA A O 1
ATOM 1261 N N . VAL A 1 162 ? -0.004 -11.728 -3.946 1.00 97.94 162 VAL A N 1
ATOM 1262 C CA . VAL A 1 162 ? 0.089 -10.682 -2.915 1.00 97.94 162 VAL A CA 1
ATOM 1263 C C . VAL A 1 162 ? 1.290 -10.971 -2.017 1.00 97.94 162 VAL A C 1
ATOM 1265 O O . VAL A 1 162 ? 1.351 -12.019 -1.376 1.00 97.94 162 VAL A O 1
ATOM 1268 N N . LEU A 1 163 ? 2.264 -10.066 -2.003 1.00 97.31 163 LEU A N 1
ATOM 1269 C CA . LEU A 1 163 ? 3.513 -10.182 -1.245 1.00 97.31 163 LEU A CA 1
ATOM 1270 C C . LEU A 1 163 ? 3.452 -9.443 0.083 1.00 97.31 163 LEU A C 1
ATOM 1272 O O . LEU A 1 163 ? 3.923 -9.958 1.091 1.00 97.31 163 LEU A O 1
ATOM 1276 N N . MET A 1 164 ? 2.912 -8.232 0.056 1.00 98.25 164 MET A N 1
ATOM 1277 C CA . MET A 1 164 ? 2.874 -7.302 1.176 1.00 98.25 164 MET A CA 1
ATOM 1278 C C . MET A 1 164 ? 1.687 -6.368 0.974 1.00 98.25 164 MET A C 1
ATOM 1280 O O . MET A 1 164 ? 1.361 -6.030 -0.165 1.00 98.25 164 MET A O 1
ATOM 1284 N N . TYR A 1 165 ? 1.087 -5.919 2.068 1.00 98.56 165 TYR A N 1
ATOM 1285 C CA . TYR A 1 165 ? 0.129 -4.830 2.049 1.00 98.56 165 TYR A CA 1
ATOM 1286 C C . TYR A 1 165 ? 0.796 -3.487 2.318 1.00 98.56 165 TYR A C 1
ATOM 1288 O O . TYR A 1 165 ? 1.679 -3.376 3.170 1.00 98.56 165 TYR A O 1
ATOM 1296 N N . GLN A 1 166 ? 0.325 -2.448 1.641 1.00 98.12 166 GLN A N 1
ATOM 1297 C CA . GLN A 1 166 ? 0.698 -1.072 1.935 1.00 98.12 166 GLN A CA 1
ATOM 1298 C C . GLN A 1 166 ? -0.534 -0.281 2.379 1.00 98.12 166 GLN A C 1
ATOM 1300 O O . GLN A 1 166 ? -1.525 -0.199 1.661 1.00 98.12 166 GLN A O 1
ATOM 1305 N N . PHE A 1 167 ? -0.474 0.312 3.563 1.00 97.62 167 PHE A N 1
ATOM 1306 C CA . PHE A 1 167 ? -1.492 1.206 4.090 1.00 97.62 167 PHE A CA 1
ATOM 1307 C C . PHE A 1 167 ? -0.900 2.611 4.189 1.00 97.62 167 PHE A C 1
ATOM 1309 O O . PHE A 1 167 ? -0.090 2.891 5.067 1.00 97.62 167 PHE A O 1
ATOM 1316 N N . GLY A 1 168 ? -1.302 3.480 3.272 1.00 95.38 168 GLY A N 1
ATOM 1317 C CA . GLY A 1 168 ? -0.804 4.838 3.130 1.00 95.38 168 GLY A CA 1
ATOM 1318 C C . GLY A 1 168 ? 0.415 4.944 2.216 1.00 95.38 168 GLY A C 1
ATOM 1319 O O . GLY A 1 168 ? 1.297 4.078 2.193 1.00 95.38 168 GLY A O 1
ATOM 1320 N N . ASN A 1 169 ? 0.464 6.048 1.476 1.00 95.12 169 ASN A N 1
ATOM 1321 C CA . ASN A 1 169 ? 1.645 6.509 0.761 1.00 95.12 169 ASN A CA 1
ATOM 1322 C C . ASN A 1 169 ? 1.926 7.945 1.192 1.00 95.12 169 ASN A C 1
ATOM 1324 O O . ASN A 1 169 ? 1.053 8.794 1.047 1.00 95.12 169 ASN A O 1
ATOM 1328 N N . GLU A 1 170 ? 3.107 8.183 1.758 1.00 93.50 170 GLU A N 1
ATOM 1329 C CA . GLU A 1 170 ? 3.569 9.500 2.207 1.00 93.50 170 GLU A CA 1
ATOM 1330 C C . GLU A 1 170 ? 2.558 10.246 3.076 1.00 93.50 170 GLU A C 1
ATOM 1332 O O . GLU A 1 170 ? 2.371 11.458 2.955 1.00 93.50 170 GLU A O 1
ATOM 1337 N N . LEU A 1 171 ? 1.910 9.504 3.980 1.00 92.00 171 LEU A N 1
ATOM 1338 C CA . LEU A 1 171 ? 1.016 10.096 4.967 1.00 92.00 171 LEU A CA 1
ATOM 1339 C C . LEU A 1 171 ? 1.778 11.223 5.671 1.00 92.00 171 LEU A C 1
ATOM 1341 O O . LEU A 1 171 ? 2.921 11.012 6.091 1.00 92.00 171 LEU A O 1
ATOM 1345 N N . GLN A 1 172 ? 1.182 12.414 5.772 1.00 90.25 172 GLN A N 1
ATOM 1346 C CA . GLN A 1 172 ? 1.846 13.633 6.243 1.00 90.25 172 GLN A CA 1
ATOM 1347 C C . GLN A 1 172 ? 2.085 13.608 7.762 1.00 90.25 172 GLN A C 1
ATOM 1349 O O . GLN A 1 172 ? 1.678 14.505 8.499 1.00 90.25 172 GLN A O 1
ATOM 1354 N N . PHE A 1 173 ? 2.781 12.585 8.262 1.00 91.81 173 PHE A N 1
ATOM 1355 C CA . PHE A 1 173 ? 3.132 12.401 9.668 1.00 91.81 173 PHE A CA 1
ATOM 1356 C C . PHE A 1 173 ? 3.874 13.611 10.250 1.00 91.81 173 PHE A C 1
ATOM 1358 O O . PHE A 1 173 ? 3.814 13.827 11.451 1.00 91.81 173 PHE A O 1
ATOM 1365 N N . LEU A 1 174 ? 4.538 14.416 9.410 1.00 87.50 174 LEU A N 1
ATOM 1366 C CA . LEU A 1 174 ? 5.212 15.655 9.813 1.00 87.50 174 LEU A CA 1
ATOM 1367 C C . LEU A 1 174 ? 4.246 16.698 10.395 1.00 87.50 174 LEU A C 1
ATOM 1369 O O . LEU A 1 174 ? 4.619 17.456 11.286 1.00 87.50 174 LEU A O 1
ATOM 1373 N N . ASN A 1 175 ? 3.017 16.737 9.881 1.00 87.31 175 ASN A N 1
ATOM 1374 C CA . ASN A 1 175 ? 2.008 17.734 10.239 1.00 87.31 175 ASN A CA 1
ATOM 1375 C C . ASN A 1 175 ? 0.988 17.201 11.253 1.00 87.31 175 ASN A C 1
ATOM 1377 O O . ASN A 1 175 ? 0.064 17.918 11.632 1.00 87.31 175 ASN A O 1
ATOM 1381 N N . ASN A 1 176 ? 1.142 15.948 11.674 1.00 87.12 176 ASN A N 1
ATOM 1382 C CA . ASN A 1 176 ? 0.209 15.252 12.540 1.00 87.12 176 ASN A CA 1
ATOM 1383 C C . ASN A 1 176 ? 0.887 14.872 13.867 1.00 87.12 176 ASN A C 1
ATOM 1385 O O . ASN A 1 176 ? 2.103 14.712 13.944 1.00 87.12 176 ASN A O 1
ATOM 1389 N N . ASP A 1 177 ? 0.098 14.735 14.931 1.00 88.62 177 ASP A N 1
ATOM 1390 C CA . ASP A 1 177 ? 0.608 14.355 16.249 1.00 88.62 177 ASP A CA 1
ATOM 1391 C C . ASP A 1 177 ? 0.686 12.823 16.434 1.00 88.62 177 ASP A C 1
ATOM 1393 O O . ASP A 1 177 ? 0.356 12.030 15.546 1.00 88.62 177 ASP A O 1
ATOM 1397 N N . ASN A 1 178 ? 1.107 12.385 17.625 1.00 91.81 178 ASN A N 1
ATOM 1398 C CA . ASN A 1 178 ? 1.194 10.960 17.958 1.00 91.81 178 ASN A CA 1
ATOM 1399 C C . ASN A 1 178 ? -0.161 10.232 17.868 1.00 91.81 178 ASN A C 1
ATOM 1401 O O . ASN A 1 178 ? -0.178 9.030 17.614 1.00 91.81 178 ASN A O 1
ATOM 1405 N N . SER A 1 179 ? -1.292 10.931 18.024 1.00 91.81 179 SER A N 1
ATOM 1406 C CA . SER A 1 179 ? -2.615 10.305 17.920 1.00 91.81 179 SER A CA 1
ATOM 1407 C C . SER A 1 179 ? -2.920 9.845 16.493 1.00 91.81 179 SER A C 1
ATOM 1409 O O . SER A 1 179 ? -3.595 8.834 16.296 1.00 91.81 179 SER A O 1
ATOM 1411 N N . TYR A 1 180 ? -2.367 10.525 15.485 1.00 94.12 180 TYR A N 1
ATOM 1412 C CA . TYR A 1 180 ? -2.467 10.092 14.095 1.00 94.12 180 TYR A CA 1
ATOM 1413 C C . TYR A 1 180 ? -1.629 8.836 13.825 1.00 94.12 180 TYR A C 1
ATOM 1415 O O . TYR A 1 180 ? -2.099 7.915 13.157 1.00 94.12 180 TYR A O 1
ATOM 1423 N N . VAL A 1 181 ? -0.424 8.749 14.402 1.00 95.12 181 VAL A N 1
ATOM 1424 C CA . VAL A 1 181 ? 0.401 7.528 14.353 1.00 95.12 181 VAL A CA 1
ATOM 1425 C C . VAL A 1 181 ? -0.336 6.357 15.011 1.00 95.12 181 VAL A C 1
ATOM 1427 O O . VAL A 1 181 ? -0.409 5.277 14.426 1.00 95.12 181 VAL A O 1
ATOM 1430 N N . ASP A 1 182 ? -0.957 6.573 16.173 1.00 93.50 182 ASP A N 1
ATOM 1431 C CA . ASP A 1 182 ? -1.775 5.562 16.858 1.00 93.50 182 ASP A CA 1
ATOM 1432 C C . ASP A 1 182 ? -2.992 5.133 16.025 1.00 93.50 182 ASP A C 1
ATOM 1434 O O . ASP A 1 182 ? -3.335 3.945 15.963 1.00 93.50 182 ASP A O 1
ATOM 1438 N N . LYS A 1 183 ? -3.620 6.082 15.323 1.00 94.06 183 LYS A N 1
ATOM 1439 C CA . LYS A 1 183 ? -4.723 5.811 14.398 1.00 94.06 183 LYS A CA 1
ATOM 1440 C C . LYS A 1 183 ? -4.270 4.931 13.229 1.00 94.06 183 LYS A C 1
ATOM 1442 O O . LYS A 1 183 ? -4.904 3.914 12.961 1.00 94.06 183 LYS A O 1
ATOM 1447 N N . VAL A 1 184 ? -3.151 5.254 12.578 1.00 96.88 184 VAL A N 1
ATOM 1448 C CA . VAL A 1 184 ? -2.571 4.421 11.506 1.00 96.88 184 VAL A CA 1
ATOM 1449 C C . VAL A 1 184 ? -2.188 3.035 12.031 1.00 96.88 184 VAL A C 1
ATOM 1451 O O . VAL A 1 184 ? -2.529 2.024 11.418 1.00 96.88 184 VAL A O 1
ATOM 1454 N N . ASN A 1 185 ? -1.561 2.964 13.206 1.00 97.75 185 ASN A N 1
ATOM 1455 C CA . ASN A 1 185 ? -1.217 1.707 13.870 1.00 97.75 185 ASN A CA 1
ATOM 1456 C C . ASN A 1 185 ? -2.441 0.826 14.144 1.00 97.75 185 ASN A C 1
ATOM 1458 O O . ASN A 1 185 ? -2.349 -0.395 14.024 1.00 97.75 185 ASN A O 1
ATOM 1462 N N . THR A 1 186 ? -3.584 1.431 14.469 1.00 96.88 186 THR A N 1
ATOM 1463 C CA . THR A 1 186 ? -4.853 0.716 14.657 1.00 96.88 186 THR A CA 1
ATOM 1464 C C . THR A 1 186 ? -5.299 0.021 13.367 1.00 96.88 186 THR A C 1
ATOM 1466 O O . THR A 1 186 ? -5.710 -1.138 13.408 1.00 96.88 186 THR A O 1
ATOM 1469 N N . TYR A 1 187 ? -5.168 0.681 12.213 1.00 98.06 187 TYR A N 1
ATOM 1470 C CA . TYR A 1 187 ? -5.501 0.092 10.912 1.00 98.06 187 TYR A CA 1
ATOM 1471 C C . TYR A 1 187 ? -4.509 -0.994 10.480 1.00 98.06 187 TYR A C 1
ATOM 1473 O O . TYR A 1 187 ? -4.928 -2.050 10.008 1.00 98.06 187 TYR A O 1
ATOM 1481 N N . LEU A 1 188 ? -3.208 -0.778 10.700 1.00 98.06 188 LEU A N 1
ATOM 1482 C CA . LEU A 1 188 ? -2.170 -1.778 10.427 1.00 98.06 188 LEU A CA 1
ATOM 1483 C C . LEU A 1 188 ? -2.378 -3.054 11.256 1.00 98.06 188 LEU A C 1
ATOM 1485 O O . LEU A 1 188 ? -2.300 -4.162 10.725 1.00 98.06 188 LEU A O 1
ATOM 1489 N N . ASP A 1 189 ? -2.655 -2.913 12.556 1.00 97.19 189 ASP A N 1
ATOM 1490 C CA . ASP A 1 189 ? -2.930 -4.049 13.441 1.00 97.19 189 ASP A CA 1
ATOM 1491 C C . ASP A 1 189 ? -4.208 -4.785 13.036 1.00 97.19 189 ASP A C 1
ATOM 1493 O O . ASP A 1 189 ? -4.220 -6.017 12.998 1.00 97.19 189 ASP A O 1
ATOM 1497 N N . HIS A 1 190 ? -5.262 -4.046 12.682 1.00 97.81 190 HIS A N 1
ATOM 1498 C CA . HIS A 1 190 ? -6.498 -4.636 12.185 1.00 97.81 190 HIS A CA 1
ATOM 1499 C C . HIS A 1 190 ? -6.263 -5.457 10.907 1.00 97.81 190 HIS A C 1
ATOM 1501 O O . HIS A 1 190 ? -6.637 -6.627 10.873 1.00 97.81 190 HIS A O 1
ATOM 1507 N N . ALA A 1 191 ? -5.555 -4.907 9.913 1.00 98.31 191 ALA A N 1
ATOM 1508 C CA . ALA A 1 191 ? -5.228 -5.612 8.674 1.00 98.31 191 ALA A CA 1
ATOM 1509 C C . ALA A 1 191 ? -4.473 -6.930 8.923 1.00 98.31 191 ALA A C 1
ATOM 1511 O O . ALA A 1 191 ? -4.861 -7.975 8.399 1.00 98.31 191 ALA A O 1
ATOM 1512 N N . LYS A 1 192 ? -3.427 -6.907 9.764 1.00 97.69 192 LYS A N 1
ATOM 1513 C CA . LYS A 1 192 ? -2.652 -8.111 10.128 1.00 97.69 192 LYS A CA 1
ATOM 1514 C C . LYS A 1 192 ? -3.533 -9.173 10.784 1.00 97.69 192 LYS A C 1
ATOM 1516 O O . LYS A 1 192 ? -3.510 -10.338 10.382 1.00 97.69 192 LYS A O 1
ATOM 1521 N N . ASN A 1 193 ? -4.311 -8.770 11.788 1.00 96.06 193 ASN A N 1
ATOM 1522 C CA . ASN A 1 193 ? -5.150 -9.687 12.552 1.00 96.06 193 ASN A CA 1
ATOM 1523 C C . ASN A 1 193 ? -6.257 -10.287 11.682 1.00 96.06 193 ASN A C 1
ATOM 1525 O O . ASN A 1 193 ? -6.448 -11.503 11.702 1.00 96.06 193 ASN A O 1
ATOM 1529 N N . TYR A 1 194 ? -6.934 -9.460 10.881 1.00 97.75 194 TYR A N 1
ATOM 1530 C CA . TYR A 1 194 ? -7.998 -9.915 9.992 1.00 97.75 194 TYR A CA 1
ATOM 1531 C C . TYR A 1 194 ? -7.463 -10.858 8.912 1.00 97.75 194 TYR A C 1
ATOM 1533 O O . TYR A 1 194 ? -8.024 -11.928 8.706 1.00 97.75 194 TYR A O 1
ATOM 1541 N N . GLN A 1 195 ? -6.321 -10.546 8.291 1.00 97.56 195 GLN A N 1
ATOM 1542 C CA . GLN A 1 195 ? -5.669 -11.418 7.307 1.00 97.56 195 GLN A CA 1
ATOM 1543 C C . GLN A 1 195 ? -5.355 -12.817 7.876 1.00 97.56 195 GLN A C 1
ATOM 1545 O O . GLN A 1 195 ? -5.618 -13.830 7.217 1.00 97.56 195 GLN A O 1
ATOM 1550 N N . ILE A 1 196 ? -4.841 -12.896 9.109 1.00 92.25 196 ILE A N 1
ATOM 1551 C CA . ILE A 1 196 ? -4.577 -14.174 9.789 1.00 92.25 196 ILE A CA 1
ATOM 1552 C C . ILE A 1 196 ? -5.888 -14.884 10.134 1.00 92.25 196 ILE A C 1
ATOM 1554 O O . ILE A 1 196 ? -6.026 -16.074 9.859 1.00 92.25 196 ILE A O 1
ATOM 1558 N N . GLN A 1 197 ? -6.858 -14.175 10.711 1.00 92.38 197 GLN A N 1
ATOM 1559 C CA . GLN A 1 197 ? -8.157 -14.738 11.079 1.00 92.38 197 GLN A CA 1
ATOM 1560 C C . GLN A 1 197 ? -8.889 -15.308 9.860 1.00 92.38 197 GLN A C 1
ATOM 1562 O O . GLN A 1 197 ? -9.449 -16.403 9.920 1.00 92.38 197 GLN A O 1
ATOM 1567 N N . ARG A 1 198 ? -8.889 -14.561 8.755 1.00 93.81 198 ARG A N 1
ATOM 1568 C CA . ARG A 1 198 ? -9.656 -14.871 7.556 1.00 93.81 198 ARG A CA 1
ATOM 1569 C C . ARG A 1 198 ? -9.029 -15.986 6.730 1.00 93.81 198 ARG A C 1
ATOM 1571 O O . ARG A 1 198 ? -9.745 -16.874 6.264 1.00 93.81 198 ARG A O 1
ATOM 1578 N N . TRP A 1 199 ? -7.709 -15.943 6.553 1.00 92.62 199 TRP A N 1
ATOM 1579 C CA . TRP A 1 199 ? -6.998 -16.798 5.598 1.00 92.62 199 TRP A CA 1
ATOM 1580 C C . TRP A 1 199 ? -5.962 -17.728 6.226 1.00 92.62 199 TRP A C 1
ATOM 1582 O O . TRP A 1 199 ? -5.392 -18.557 5.520 1.00 92.62 199 TRP A O 1
ATOM 1592 N N . GLY A 1 200 ? -5.686 -17.606 7.527 1.00 86.69 200 GLY A N 1
ATOM 1593 C CA . GLY A 1 200 ? -4.616 -18.357 8.193 1.00 86.69 200 GLY A CA 1
ATOM 1594 C C . GLY A 1 200 ? -3.220 -18.020 7.663 1.00 86.69 200 GLY A C 1
ATOM 1595 O O . GLY A 1 200 ? -2.284 -18.789 7.852 1.00 86.69 200 GLY A O 1
ATOM 1596 N N . ARG A 1 201 ? -3.073 -16.892 6.961 1.00 91.81 201 ARG A N 1
ATOM 1597 C CA . ARG A 1 201 ? -1.841 -16.478 6.286 1.00 91.81 201 ARG A CA 1
ATOM 1598 C C . ARG A 1 201 ? -1.339 -15.190 6.913 1.00 91.81 201 ARG A C 1
ATOM 1600 O O . ARG A 1 201 ? -2.126 -14.280 7.119 1.00 91.81 201 ARG A O 1
ATOM 1607 N N . SER A 1 202 ? -0.038 -15.088 7.160 1.00 94.44 202 SER A N 1
ATOM 1608 C CA . SER A 1 202 ? 0.593 -13.826 7.552 1.00 94.44 202 SER A CA 1
ATOM 1609 C C . SER A 1 202 ? 1.119 -13.120 6.304 1.00 94.44 202 SER A C 1
ATOM 1611 O O . SER A 1 202 ? 1.977 -13.667 5.612 1.00 94.44 202 SER A O 1
ATOM 1613 N N . ILE A 1 203 ? 0.607 -11.925 6.008 1.00 96.94 203 ILE A N 1
ATOM 1614 C CA . ILE A 1 203 ? 1.119 -11.050 4.943 1.00 96.94 203 ILE A CA 1
ATOM 1615 C C . ILE A 1 203 ? 1.670 -9.791 5.620 1.00 96.94 203 ILE A C 1
ATOM 1617 O O . ILE A 1 203 ? 0.924 -9.180 6.386 1.00 96.94 203 ILE A O 1
ATOM 1621 N N . PRO A 1 204 ? 2.940 -9.409 5.380 1.00 98.19 204 PRO A N 1
ATOM 1622 C CA . PRO A 1 204 ? 3.514 -8.209 5.976 1.00 98.19 204 PRO A CA 1
ATOM 1623 C C . PRO A 1 204 ? 2.718 -6.955 5.608 1.00 98.19 204 PRO A C 1
ATOM 1625 O O . PRO A 1 204 ? 2.223 -6.846 4.484 1.00 98.19 204 PRO A O 1
ATOM 1628 N N . VAL A 1 205 ? 2.642 -5.994 6.524 1.00 98.38 205 VAL A N 1
ATOM 1629 C CA . VAL A 1 205 ? 2.050 -4.670 6.289 1.00 98.38 205 VAL A CA 1
ATOM 1630 C C . VAL A 1 205 ? 3.103 -3.569 6.401 1.00 98.38 205 VAL A C 1
ATOM 1632 O O . VAL A 1 205 ? 4.036 -3.643 7.205 1.00 98.38 205 VAL A O 1
ATOM 1635 N N . SER A 1 206 ? 2.938 -2.514 5.612 1.00 98.12 206 SER A N 1
ATOM 1636 C CA . SER A 1 206 ? 3.810 -1.341 5.609 1.00 98.12 206 SER A CA 1
ATOM 1637 C C . SER A 1 206 ? 3.015 -0.045 5.419 1.00 98.12 206 SER A C 1
ATOM 1639 O O . SER A 1 206 ? 1.853 -0.082 5.029 1.00 98.12 206 SER A O 1
ATOM 1641 N N . THR A 1 207 ? 3.658 1.097 5.655 1.00 97.38 207 THR A N 1
ATOM 1642 C CA . THR A 1 207 ? 3.276 2.415 5.127 1.00 97.38 207 THR A CA 1
ATOM 1643 C C . THR A 1 207 ? 4.499 2.972 4.410 1.00 97.38 207 THR A C 1
ATOM 1645 O O . THR A 1 207 ? 5.609 2.883 4.938 1.00 97.38 207 THR A O 1
ATOM 1648 N N . ALA A 1 208 ? 4.327 3.542 3.218 1.00 96.69 208 ALA A N 1
ATOM 1649 C CA . ALA A 1 208 ? 5.436 4.219 2.552 1.00 96.69 208 ALA A CA 1
ATOM 1650 C C . ALA A 1 208 ? 5.614 5.613 3.159 1.00 96.69 208 ALA A C 1
ATOM 1652 O O . ALA A 1 208 ? 4.670 6.397 3.205 1.00 96.69 208 ALA A O 1
ATOM 1653 N N . LEU A 1 209 ? 6.799 5.891 3.693 1.00 95.81 209 LEU A N 1
ATOM 1654 C CA . LEU A 1 209 ? 7.140 7.168 4.307 1.00 95.81 209 LEU A CA 1
ATOM 1655 C C . LEU A 1 209 ? 7.664 8.145 3.258 1.00 95.81 209 LEU A C 1
ATOM 1657 O O . LEU A 1 209 ? 8.418 7.747 2.369 1.00 95.81 209 LEU A O 1
ATOM 1661 N N . ILE A 1 210 ? 7.324 9.423 3.434 1.00 92.75 210 ILE A N 1
ATOM 1662 C CA . ILE A 1 210 ? 7.995 10.514 2.729 1.00 92.75 210 ILE A CA 1
ATOM 1663 C C . ILE A 1 210 ? 9.468 10.546 3.119 1.00 92.75 210 ILE A C 1
ATOM 1665 O O . ILE A 1 210 ? 9.843 10.226 4.256 1.00 92.75 210 ILE A O 1
ATOM 1669 N N . ASP A 1 211 ? 10.303 10.980 2.185 1.00 91.38 211 ASP A N 1
ATOM 1670 C CA . ASP A 1 211 ? 11.732 10.981 2.387 1.00 91.38 211 ASP A CA 1
ATOM 1671 C C . ASP A 1 211 ? 12.276 12.132 3.246 1.00 91.38 211 ASP A C 1
ATOM 1673 O O . ASP A 1 211 ? 12.927 13.068 2.775 1.00 91.38 211 ASP A O 1
ATOM 1677 N N . TYR A 1 212 ? 12.032 12.029 4.553 1.00 91.12 212 TYR A N 1
ATOM 1678 C CA . TYR A 1 212 ? 12.423 13.028 5.543 1.00 91.12 212 TYR A CA 1
ATOM 1679 C C . TYR A 1 212 ? 13.213 12.407 6.722 1.00 91.12 212 TYR A C 1
ATOM 1681 O O . TYR A 1 212 ? 12.646 12.063 7.765 1.00 91.12 212 TYR A O 1
ATOM 1689 N N . PRO A 1 213 ? 14.552 12.279 6.602 1.00 90.31 213 PRO A N 1
ATOM 1690 C CA . PRO A 1 213 ? 15.390 11.508 7.514 1.00 90.31 213 PRO A CA 1
ATOM 1691 C C . PRO A 1 213 ? 15.336 11.910 8.983 1.00 90.31 213 PRO A C 1
ATOM 1693 O O . PRO A 1 213 ? 15.339 11.004 9.821 1.00 90.31 213 PRO A O 1
ATOM 1696 N N . PRO A 1 214 ? 15.243 13.209 9.343 1.00 87.56 214 PRO A N 1
ATOM 1697 C CA . PRO A 1 214 ? 15.133 13.594 10.747 1.00 87.56 214 PRO A CA 1
ATOM 1698 C C . PRO A 1 214 ? 13.941 12.950 11.473 1.00 87.56 214 PRO A C 1
ATOM 1700 O O . PRO A 1 214 ? 13.987 12.809 12.691 1.00 87.56 214 PRO A O 1
ATOM 1703 N N . TYR A 1 215 ? 12.895 12.525 10.754 1.00 90.38 215 TYR A N 1
ATOM 1704 C CA . TYR A 1 215 ? 11.706 11.914 11.355 1.00 90.38 215 TYR A CA 1
ATOM 1705 C C . TYR A 1 215 ? 11.747 10.389 11.384 1.00 90.38 215 TYR A C 1
ATOM 1707 O O . TYR A 1 215 ? 11.001 9.784 12.150 1.00 90.38 215 TYR A O 1
ATOM 1715 N N . TYR A 1 216 ? 12.629 9.732 10.627 1.00 94.50 216 TYR A N 1
ATOM 1716 C CA . TYR A 1 216 ? 12.711 8.270 10.686 1.00 94.50 216 TYR A CA 1
ATOM 1717 C C . TYR A 1 216 ? 13.054 7.774 12.091 1.00 94.50 216 TYR A C 1
ATOM 1719 O O . TYR A 1 216 ? 12.524 6.754 12.522 1.00 94.50 216 TYR A O 1
ATOM 1727 N N . ASN A 1 217 ? 13.880 8.519 12.831 1.00 94.38 217 ASN A N 1
ATOM 1728 C CA . ASN A 1 217 ? 14.278 8.157 14.189 1.00 94.38 217 ASN A CA 1
ATOM 1729 C C . ASN A 1 217 ? 13.099 8.035 15.163 1.00 94.38 217 ASN A C 1
ATOM 1731 O O . ASN A 1 217 ? 13.141 7.180 16.045 1.00 94.38 217 ASN A O 1
ATOM 1735 N N . SER A 1 218 ? 12.067 8.870 15.020 1.00 94.12 218 SER A N 1
ATOM 1736 C CA . SER A 1 218 ? 10.867 8.818 15.861 1.00 94.12 218 SER A CA 1
ATOM 1737 C C . SER A 1 218 ? 9.778 7.933 15.254 1.00 94.12 218 SER A C 1
ATOM 1739 O O . SER A 1 218 ? 9.171 7.136 15.967 1.00 94.12 218 SER A O 1
ATOM 1741 N N . LEU A 1 219 ? 9.551 8.024 13.940 1.00 95.31 219 LEU A N 1
ATOM 1742 C CA . LEU A 1 219 ? 8.446 7.337 13.272 1.00 95.31 219 LEU A CA 1
ATOM 1743 C C . LEU A 1 219 ? 8.671 5.831 13.125 1.00 95.31 219 LEU A C 1
ATOM 1745 O O . LEU A 1 219 ? 7.753 5.056 13.375 1.00 95.31 219 LEU A O 1
ATOM 1749 N N . VAL A 1 220 ? 9.871 5.385 12.741 1.00 96.19 220 VAL A N 1
ATOM 1750 C CA . VAL A 1 220 ? 10.130 3.957 12.470 1.00 96.19 220 VAL A CA 1
ATOM 1751 C C . VAL A 1 220 ? 9.933 3.069 13.712 1.00 96.19 220 VAL A C 1
ATOM 1753 O O . VAL A 1 220 ? 9.320 1.999 13.584 1.00 96.19 220 VAL A O 1
ATOM 1756 N N . PRO A 1 221 ? 10.390 3.469 14.917 1.00 96.25 221 PRO A N 1
ATOM 1757 C CA . PRO A 1 221 ? 10.072 2.738 16.141 1.00 96.25 221 PRO A CA 1
ATOM 1758 C C . PRO A 1 221 ? 8.588 2.807 16.527 1.00 96.25 221 PRO A C 1
ATOM 1760 O O . PRO A 1 221 ? 8.062 1.824 17.043 1.00 96.25 221 PRO A O 1
ATOM 1763 N N . ALA A 1 222 ? 7.915 3.936 16.275 1.00 96.25 222 ALA A N 1
ATOM 1764 C CA . ALA A 1 222 ? 6.522 4.152 16.672 1.00 96.25 222 ALA A CA 1
ATOM 1765 C C . ALA A 1 222 ? 5.503 3.428 15.771 1.00 96.25 222 ALA A C 1
ATOM 1767 O O . ALA A 1 222 ? 4.458 2.984 16.247 1.00 96.25 222 ALA A O 1
ATOM 1768 N N . LEU A 1 223 ? 5.791 3.290 14.476 1.00 97.56 223 LEU A N 1
ATOM 1769 C CA . LEU A 1 223 ? 4.904 2.637 13.514 1.00 97.56 223 LEU A CA 1
ATOM 1770 C C . LEU A 1 223 ? 4.948 1.110 13.647 1.00 97.56 223 LEU A C 1
ATOM 1772 O O . LEU A 1 223 ? 6.013 0.494 13.605 1.00 97.56 223 LEU A O 1
ATOM 1776 N N . LYS A 1 224 ? 3.786 0.461 13.703 1.00 97.44 224 LYS A N 1
ATOM 1777 C CA . LYS A 1 224 ? 3.607 -1.000 13.803 1.00 97.44 224 LYS A CA 1
ATOM 1778 C C . LYS A 1 224 ? 3.654 -1.713 12.445 1.00 97.44 224 LYS A C 1
ATOM 1780 O O . LYS A 1 224 ? 2.910 -2.667 12.205 1.00 97.44 224 LYS A O 1
ATOM 1785 N N . VAL A 1 225 ? 4.529 -1.235 11.565 1.00 97.88 225 VAL A N 1
ATOM 1786 C CA . VAL A 1 225 ? 4.836 -1.859 10.274 1.00 97.88 225 VAL A CA 1
ATOM 1787 C C . VAL A 1 225 ? 5.771 -3.054 10.438 1.00 97.88 225 VAL A C 1
ATOM 1789 O O . VAL A 1 225 ? 6.628 -3.052 11.325 1.00 97.88 225 VAL A O 1
ATOM 1792 N N . ASP A 1 226 ? 5.638 -4.033 9.547 1.00 97.81 226 ASP A N 1
ATOM 1793 C CA . ASP A 1 226 ? 6.538 -5.188 9.448 1.00 97.81 226 ASP A CA 1
ATOM 1794 C C . ASP A 1 226 ? 7.762 -4.879 8.572 1.00 97.81 226 ASP A C 1
ATOM 1796 O O . ASP A 1 226 ? 8.814 -5.493 8.727 1.00 97.81 226 ASP A O 1
ATOM 1800 N N . VAL A 1 227 ? 7.631 -3.911 7.661 1.00 97.38 227 VAL A N 1
ATOM 1801 C CA . VAL A 1 227 ? 8.681 -3.455 6.743 1.00 97.38 227 VAL A CA 1
ATOM 1802 C C . VAL A 1 227 ? 8.770 -1.934 6.818 1.00 97.38 227 VAL A C 1
ATOM 1804 O O . VAL A 1 227 ? 7.761 -1.244 6.726 1.00 97.38 227 VAL A O 1
ATOM 1807 N N . ILE A 1 228 ? 9.976 -1.388 6.956 1.00 97.25 228 ILE A N 1
ATOM 1808 C CA . ILE A 1 228 ? 10.216 0.049 6.795 1.00 97.25 228 ILE A CA 1
ATOM 1809 C C . ILE A 1 228 ? 10.176 0.335 5.298 1.00 97.25 228 ILE A C 1
ATOM 1811 O O . ILE A 1 228 ? 11.040 -0.138 4.566 1.00 97.25 228 ILE A O 1
ATOM 1815 N N . THR A 1 229 ? 9.185 1.077 4.815 1.00 97.50 229 THR A N 1
ATOM 1816 C CA . THR A 1 229 ? 9.137 1.511 3.413 1.00 97.50 229 THR A CA 1
ATOM 1817 C C . THR A 1 229 ? 9.316 3.016 3.336 1.00 97.50 229 THR A C 1
ATOM 1819 O O . THR A 1 229 ? 8.641 3.749 4.050 1.00 97.50 229 THR A O 1
ATOM 1822 N N . THR A 1 230 ? 10.225 3.487 2.487 1.00 95.50 230 THR A N 1
ATOM 1823 C CA . THR A 1 230 ? 10.440 4.925 2.268 1.00 95.50 230 THR A CA 1
ATOM 1824 C C . THR A 1 230 ? 10.639 5.256 0.795 1.00 95.50 230 THR A C 1
ATOM 1826 O O . THR A 1 230 ? 11.370 4.553 0.097 1.00 95.50 230 THR A O 1
ATOM 1829 N N . ASN A 1 231 ? 10.031 6.343 0.336 1.00 93.69 231 ASN A N 1
ATOM 1830 C CA . ASN A 1 231 ? 10.166 6.865 -1.021 1.00 93.69 231 ASN A CA 1
ATOM 1831 C C . ASN A 1 231 ? 11.425 7.740 -1.156 1.00 93.69 231 ASN A C 1
ATOM 1833 O O . ASN A 1 231 ? 11.364 8.929 -1.446 1.00 93.69 231 ASN A O 1
ATOM 1837 N N . ALA A 1 232 ? 12.595 7.151 -0.898 1.00 86.31 232 ALA A N 1
ATOM 1838 C CA . ALA A 1 232 ? 13.866 7.876 -0.793 1.00 86.31 232 ALA A CA 1
ATOM 1839 C C . ALA A 1 232 ? 14.648 8.046 -2.108 1.00 86.31 232 ALA A C 1
ATOM 1841 O O . ALA A 1 232 ? 15.817 8.438 -2.087 1.00 86.31 232 ALA A O 1
ATOM 1842 N N . GLY A 1 233 ? 14.019 7.764 -3.250 1.00 73.69 233 GLY A N 1
ATOM 1843 C CA . GLY A 1 233 ? 14.617 7.873 -4.581 1.00 73.69 233 GLY A CA 1
ATOM 1844 C C . GLY A 1 233 ? 15.158 9.250 -4.932 1.00 73.69 233 GLY A C 1
ATOM 1845 O O . GLY A 1 233 ? 16.171 9.379 -5.614 1.00 73.69 233 GLY A O 1
ATOM 1846 N N . TYR A 1 234 ? 14.516 10.287 -4.407 1.00 74.38 234 TYR A N 1
ATOM 1847 C CA . TYR A 1 234 ? 14.674 11.657 -4.886 1.00 74.38 234 TYR A CA 1
ATOM 1848 C C . TYR A 1 234 ? 15.922 12.373 -4.344 1.00 74.38 234 TYR A C 1
ATOM 1850 O O . TYR A 1 234 ? 16.143 13.549 -4.625 1.00 74.38 234 TYR A O 1
ATOM 1858 N N . ARG A 1 235 ? 16.777 11.662 -3.593 1.00 67.81 235 ARG A N 1
ATOM 1859 C CA . ARG A 1 235 ? 18.035 12.173 -3.014 1.00 67.81 235 ARG A CA 1
ATOM 1860 C C . ARG A 1 235 ? 19.216 12.204 -3.988 1.00 67.81 235 ARG A C 1
ATOM 1862 O O . ARG A 1 235 ? 20.263 12.748 -3.638 1.00 67.81 235 ARG A O 1
ATOM 1869 N N . GLY A 1 236 ? 19.080 11.600 -5.170 1.00 72.75 236 GLY A N 1
ATOM 1870 C CA . GLY A 1 236 ? 20.169 11.370 -6.125 1.00 72.75 236 GLY A CA 1
ATOM 1871 C C . GLY A 1 236 ? 20.531 9.885 -6.255 1.00 72.75 236 GLY A C 1
ATOM 1872 O O . GLY A 1 236 ? 19.743 9.015 -5.910 1.00 72.75 236 GLY A O 1
ATOM 1873 N N . PHE A 1 237 ? 21.725 9.578 -6.778 1.00 74.31 237 PHE A N 1
ATOM 1874 C CA . PHE A 1 237 ? 22.106 8.197 -7.139 1.00 74.31 237 PHE A CA 1
ATOM 1875 C C . PHE A 1 237 ? 22.725 7.366 -6.013 1.00 74.31 237 PHE A C 1
ATOM 1877 O O . PHE A 1 237 ? 23.035 6.195 -6.229 1.00 74.31 237 PHE A O 1
ATOM 1884 N N . ASP A 1 238 ? 22.986 7.985 -4.865 1.00 79.62 238 ASP A N 1
ATOM 1885 C CA . ASP A 1 238 ? 23.736 7.391 -3.765 1.00 79.62 238 ASP A CA 1
ATOM 1886 C C . ASP A 1 238 ? 22.909 7.444 -2.476 1.00 79.62 238 ASP A C 1
ATOM 1888 O O . ASP A 1 238 ? 22.590 8.522 -1.966 1.00 79.62 238 ASP A O 1
ATOM 1892 N N . PHE A 1 239 ? 22.569 6.267 -1.947 1.00 88.06 239 PHE A N 1
ATOM 1893 C CA . PHE A 1 239 ? 21.859 6.137 -0.679 1.00 88.06 239 PHE A CA 1
ATOM 1894 C C . PHE A 1 239 ? 22.810 5.936 0.509 1.00 88.06 239 PHE A C 1
ATOM 1896 O O . PHE A 1 239 ? 22.338 5.699 1.617 1.00 88.06 239 PHE A O 1
ATOM 1903 N N . GLN A 1 240 ? 24.130 6.081 0.357 1.00 88.50 240 GLN A N 1
ATOM 1904 C CA . GLN A 1 240 ? 25.094 5.876 1.442 1.00 88.50 240 GLN A CA 1
ATOM 1905 C C . GLN A 1 240 ? 24.709 6.649 2.712 1.00 88.50 240 GLN A C 1
ATOM 1907 O O . GLN A 1 240 ? 24.602 6.055 3.784 1.00 88.50 240 GLN A O 1
ATOM 1912 N N . ASN A 1 241 ? 24.396 7.944 2.589 1.00 89.31 241 ASN A N 1
ATOM 1913 C CA . ASN A 1 241 ? 23.960 8.774 3.723 1.00 89.31 241 ASN A CA 1
ATOM 1914 C C . ASN A 1 241 ? 22.594 8.353 4.291 1.00 89.31 241 ASN A C 1
ATOM 1916 O O . ASN A 1 241 ? 22.313 8.579 5.469 1.00 89.31 241 ASN A O 1
ATOM 1920 N N . LEU A 1 242 ? 21.736 7.746 3.469 1.00 91.19 242 LEU A N 1
ATOM 1921 C CA . LEU A 1 242 ? 20.466 7.185 3.917 1.00 91.19 242 LEU A CA 1
ATOM 1922 C C . LEU A 1 242 ? 20.707 5.945 4.796 1.00 91.19 242 LEU A C 1
ATOM 1924 O O . LEU A 1 242 ? 20.046 5.773 5.820 1.00 91.19 242 LEU A O 1
ATOM 1928 N N . TRP A 1 243 ? 21.691 5.112 4.452 1.00 93.12 243 TRP A N 1
ATOM 1929 C CA . TRP A 1 243 ? 22.033 3.908 5.212 1.00 93.12 243 TRP A CA 1
ATOM 1930 C C . TRP A 1 243 ? 22.838 4.188 6.473 1.00 93.12 243 TRP A C 1
ATOM 1932 O O . TRP A 1 243 ? 22.490 3.663 7.533 1.00 93.12 243 TRP A O 1
ATOM 1942 N N . SER A 1 244 ? 23.899 4.992 6.370 1.00 92.19 244 SER A N 1
ATOM 1943 C CA . SER A 1 244 ? 24.801 5.302 7.486 1.00 92.19 244 SER A CA 1
ATOM 1944 C C . SER A 1 244 ? 24.251 6.353 8.443 1.00 92.19 244 SER A C 1
ATOM 1946 O O . SER A 1 244 ? 24.753 6.476 9.557 1.00 92.19 244 SER A O 1
ATOM 1948 N N . GLY A 1 245 ? 23.252 7.118 8.000 1.00 90.12 245 GLY A N 1
ATOM 1949 C CA . GLY A 1 245 ? 22.879 8.373 8.633 1.00 90.12 245 GLY A CA 1
ATOM 1950 C C . GLY A 1 245 ? 23.744 9.514 8.104 1.00 90.12 245 GLY A C 1
ATOM 1951 O O . GLY A 1 245 ? 24.900 9.319 7.721 1.00 90.12 245 GLY A O 1
ATOM 1952 N N . GLY A 1 246 ? 23.164 10.711 8.063 1.00 79.44 246 GLY A N 1
ATOM 1953 C CA . GLY A 1 246 ? 23.839 11.947 7.681 1.00 79.44 246 GLY A CA 1
ATOM 1954 C C . GLY A 1 246 ? 23.492 13.048 8.679 1.00 79.44 246 GLY A C 1
ATOM 1955 O O . GLY A 1 246 ? 22.316 13.287 8.950 1.00 79.44 246 GLY A O 1
ATOM 1956 N N . GLY A 1 247 ? 24.509 13.715 9.230 1.00 77.12 247 GLY A N 1
ATOM 1957 C CA . GLY A 1 247 ? 24.338 14.730 10.277 1.00 77.12 247 GLY A CA 1
ATOM 1958 C C . GLY A 1 247 ? 24.067 14.151 11.675 1.00 77.12 247 GLY A C 1
ATOM 1959 O O . GLY A 1 247 ? 24.122 12.944 11.887 1.00 77.12 247 GLY A O 1
ATOM 1960 N N . SER A 1 248 ? 23.805 15.023 12.654 1.00 68.69 248 SER A N 1
ATOM 1961 C CA . SER A 1 248 ? 23.626 14.640 14.067 1.00 68.69 248 SER A CA 1
ATOM 1962 C C . SER A 1 248 ? 22.234 14.097 14.415 1.00 68.69 248 SER A C 1
ATOM 1964 O O . SER A 1 248 ? 22.049 13.579 15.513 1.00 68.69 248 SER A O 1
ATOM 1966 N N . SER A 1 249 ? 21.248 14.214 13.520 1.00 85.94 249 SER A N 1
ATOM 1967 C CA . SER A 1 249 ? 19.832 13.989 13.845 1.00 85.94 249 SER A CA 1
ATOM 1968 C C . SER A 1 249 ? 19.200 12.749 13.213 1.00 85.94 249 SER A C 1
ATOM 1970 O O . SER A 1 249 ? 18.066 12.441 13.562 1.00 85.94 249 SER A O 1
ATOM 1972 N N . PHE A 1 250 ? 19.892 12.019 12.332 1.00 93.31 250 PHE A N 1
ATOM 1973 C CA . PHE A 1 250 ? 19.373 10.818 11.669 1.00 93.31 250 PHE A CA 1
ATOM 1974 C C . PHE A 1 250 ? 20.338 9.636 11.827 1.00 93.31 250 PHE A C 1
ATOM 1976 O O . PHE A 1 250 ? 21.498 9.724 11.439 1.00 93.31 250 PHE A O 1
ATOM 1983 N N . LEU A 1 251 ? 19.850 8.517 12.378 1.00 93.69 251 LEU A N 1
ATOM 1984 C CA . LEU A 1 251 ? 20.679 7.355 12.731 1.00 93.69 251 LEU A CA 1
ATOM 1985 C C . LEU A 1 251 ? 21.103 6.485 11.537 1.00 93.69 251 LEU A C 1
ATOM 1987 O O . LEU A 1 251 ? 21.952 5.606 11.702 1.00 93.69 251 LEU A O 1
ATOM 1991 N N . GLY A 1 252 ? 20.488 6.675 10.370 1.00 94.94 252 GLY A N 1
ATOM 1992 C CA . GLY A 1 252 ? 20.642 5.776 9.229 1.00 94.94 252 GLY A CA 1
ATOM 1993 C C . GLY A 1 252 ? 19.647 4.617 9.240 1.00 94.94 252 GLY A C 1
ATOM 1994 O O . GLY A 1 252 ? 19.317 4.060 10.292 1.00 94.94 252 GLY A O 1
ATOM 1995 N N . LEU A 1 253 ? 19.186 4.211 8.053 1.00 94.31 253 LEU A N 1
ATOM 1996 C CA . LEU A 1 253 ? 18.254 3.089 7.894 1.00 94.31 253 LEU A CA 1
ATOM 1997 C C . LEU A 1 253 ? 18.857 1.765 8.372 1.00 94.31 253 LEU A C 1
ATOM 1999 O O . LEU A 1 253 ? 18.119 0.931 8.888 1.00 94.31 253 LEU A O 1
ATOM 2003 N N . LYS A 1 254 ? 20.187 1.599 8.301 1.00 94.12 254 LYS A N 1
ATOM 2004 C CA . LYS A 1 254 ? 20.878 0.435 8.876 1.00 94.12 254 LYS A CA 1
ATOM 2005 C C . LYS A 1 254 ? 20.616 0.321 10.374 1.00 94.12 254 LYS A C 1
ATOM 2007 O O . LYS A 1 254 ? 20.199 -0.725 10.867 1.00 94.12 254 LYS A O 1
ATOM 2012 N N . THR A 1 255 ? 20.871 1.406 11.101 1.00 94.12 255 THR A N 1
ATOM 2013 C CA . THR A 1 255 ? 20.710 1.451 12.555 1.00 94.12 255 THR A CA 1
ATOM 2014 C C . THR A 1 255 ? 19.248 1.252 12.932 1.00 94.12 255 THR A C 1
ATOM 2016 O O . THR A 1 255 ? 18.956 0.457 13.818 1.00 94.12 255 THR A O 1
ATOM 2019 N N . LEU A 1 256 ? 18.318 1.907 12.231 1.00 94.94 256 LEU A N 1
ATOM 2020 C CA . LEU A 1 256 ? 16.884 1.775 12.502 1.00 94.94 256 LEU A CA 1
ATOM 2021 C C . LEU A 1 256 ? 16.347 0.373 12.207 1.00 94.94 256 LEU A C 1
ATOM 2023 O O . LEU A 1 256 ? 15.615 -0.178 13.031 1.00 94.94 256 LEU A O 1
ATOM 2027 N N . SER A 1 257 ? 16.742 -0.224 11.080 1.00 94.12 257 SER A N 1
ATOM 2028 C CA . SER A 1 257 ? 16.429 -1.618 10.754 1.00 94.12 257 SER A CA 1
ATOM 2029 C C . SER A 1 257 ? 16.898 -2.544 11.870 1.00 94.12 257 SER A C 1
ATOM 2031 O O . SER A 1 257 ? 16.149 -3.405 12.324 1.00 94.12 257 SER A O 1
ATOM 2033 N N . CYS A 1 258 ? 18.094 -2.290 12.400 1.00 91.38 258 CYS A N 1
ATOM 2034 C CA . CYS A 1 258 ? 18.653 -3.088 13.475 1.00 91.38 258 CYS A CA 1
ATOM 2035 C C . CYS A 1 258 ? 18.005 -2.904 14.837 1.00 91.38 258 CYS A C 1
ATOM 2037 O O . CYS A 1 258 ? 17.772 -3.886 15.536 1.00 91.38 258 CYS A O 1
ATOM 2039 N N . LEU A 1 259 ? 17.687 -1.668 15.211 1.00 93.00 259 LEU A N 1
ATOM 2040 C CA . LEU A 1 259 ? 17.010 -1.380 16.472 1.00 93.00 259 LEU A CA 1
ATOM 2041 C C . LEU A 1 259 ? 15.587 -1.943 16.498 1.00 93.00 259 LEU A C 1
ATOM 2043 O O . LEU A 1 259 ? 15.104 -2.335 17.556 1.00 93.00 259 LEU A O 1
ATOM 2047 N N . THR A 1 260 ? 14.917 -1.978 15.346 1.00 93.88 260 THR A N 1
ATOM 2048 C CA . THR A 1 260 ? 13.518 -2.415 15.252 1.00 93.88 260 THR A CA 1
ATOM 2049 C C . THR A 1 260 ? 13.341 -3.855 14.781 1.00 93.88 260 THR A C 1
ATOM 2051 O O . THR A 1 260 ? 12.244 -4.393 14.905 1.00 93.88 260 THR A O 1
ATOM 2054 N N . GLY A 1 261 ? 14.387 -4.484 14.238 1.00 92.12 261 GLY A N 1
ATOM 2055 C CA . GLY A 1 261 ? 14.313 -5.804 13.607 1.00 92.12 261 GLY A CA 1
ATOM 2056 C C . GLY A 1 261 ? 13.521 -5.823 12.294 1.00 92.12 261 GLY A C 1
ATOM 2057 O O . GLY A 1 261 ? 13.147 -6.899 11.829 1.00 92.12 261 GLY A O 1
ATOM 2058 N N . LYS A 1 262 ? 13.237 -4.656 11.702 1.00 94.50 262 LYS A N 1
ATOM 2059 C CA . LYS A 1 262 ? 12.401 -4.523 10.501 1.00 94.50 262 LYS A CA 1
ATOM 2060 C C . LYS A 1 262 ? 13.276 -4.378 9.253 1.00 94.50 262 LYS A C 1
ATOM 2062 O O . LYS A 1 262 ? 14.171 -3.530 9.256 1.00 94.50 262 LYS A O 1
ATOM 2067 N N . PRO A 1 263 ? 13.043 -5.142 8.173 1.00 95.62 263 PRO A N 1
ATOM 2068 C CA . PRO A 1 263 ? 13.709 -4.909 6.895 1.00 95.62 263 PRO A CA 1
ATOM 2069 C C . PRO A 1 263 ? 13.303 -3.564 6.278 1.00 95.62 263 PRO A C 1
ATOM 2071 O O . PRO A 1 263 ? 12.276 -2.986 6.632 1.00 95.62 263 PRO A O 1
ATOM 2074 N N . VAL A 1 264 ? 14.102 -3.091 5.324 1.00 95.50 264 VAL A N 1
ATOM 2075 C CA . VAL A 1 264 ? 13.948 -1.796 4.656 1.00 95.50 264 VAL A CA 1
ATOM 2076 C C . VAL A 1 264 ? 13.707 -1.995 3.164 1.00 95.50 264 VAL A C 1
ATOM 2078 O O . VAL A 1 264 ? 14.524 -2.593 2.465 1.00 95.50 264 VAL A O 1
ATOM 2081 N N . LEU A 1 265 ? 12.606 -1.449 2.664 1.00 96.12 265 LEU A N 1
ATOM 2082 C CA . LEU A 1 265 ? 12.280 -1.337 1.249 1.00 96.12 265 LEU A CA 1
ATOM 2083 C C . LEU A 1 265 ? 12.390 0.132 0.825 1.00 96.12 265 LEU A C 1
ATOM 2085 O O . LEU A 1 265 ? 11.762 1.000 1.433 1.00 96.12 265 LEU A O 1
ATOM 2089 N N . ILE A 1 266 ? 13.124 0.414 -0.252 1.00 95.88 266 ILE A N 1
ATOM 2090 C CA . ILE A 1 266 ? 13.025 1.723 -0.910 1.00 95.88 266 ILE A CA 1
ATOM 2091 C C . ILE A 1 266 ? 11.774 1.706 -1.797 1.00 95.88 266 ILE A C 1
ATOM 2093 O O . ILE A 1 266 ? 11.754 1.082 -2.855 1.00 95.88 266 ILE A O 1
ATOM 2097 N N . GLY A 1 267 ? 10.699 2.311 -1.296 1.00 94.81 267 GLY A N 1
ATOM 2098 C CA . GLY A 1 267 ? 9.349 2.282 -1.858 1.00 94.81 267 GLY A CA 1
ATOM 2099 C C . GLY A 1 267 ? 9.217 2.976 -3.206 1.00 94.81 267 GLY A C 1
ATOM 2100 O O . GLY A 1 267 ? 8.335 2.594 -3.972 1.00 94.81 267 GLY A O 1
ATOM 2101 N N . GLU A 1 268 ? 10.112 3.920 -3.506 1.00 92.44 268 GLU A N 1
ATOM 2102 C CA . GLU A 1 268 ? 10.270 4.600 -4.797 1.00 92.44 268 GLU A CA 1
ATOM 2103 C C . GLU A 1 268 ? 11.735 4.964 -4.982 1.00 92.44 268 GLU A C 1
ATOM 2105 O O . GLU A 1 268 ? 12.363 5.523 -4.079 1.00 92.44 268 GLU A O 1
ATOM 2110 N N . MET A 1 269 ? 12.277 4.637 -6.149 1.00 89.25 269 MET A N 1
ATOM 2111 C CA . MET A 1 269 ? 13.599 5.046 -6.580 1.00 89.25 269 MET A CA 1
ATOM 2112 C C . MET A 1 269 ? 13.551 5.536 -8.026 1.00 89.25 269 MET A C 1
ATOM 2114 O O . MET A 1 269 ? 12.978 4.885 -8.897 1.00 89.25 269 MET A O 1
ATOM 2118 N N . GLY A 1 270 ? 14.165 6.685 -8.258 1.00 83.00 270 GLY A N 1
ATOM 2119 C CA . GLY A 1 270 ? 14.029 7.478 -9.471 1.00 83.00 270 GLY A CA 1
ATOM 2120 C C . GLY A 1 270 ? 14.454 8.908 -9.152 1.00 83.00 270 GLY A C 1
ATOM 2121 O O . GLY A 1 270 ? 14.532 9.289 -7.988 1.00 83.00 270 GLY A O 1
ATOM 2122 N N . VAL A 1 271 ? 14.783 9.692 -10.168 1.00 73.69 271 VAL A N 1
ATOM 2123 C CA . VAL A 1 271 ? 15.222 11.080 -10.013 1.00 73.69 271 VAL A CA 1
ATOM 2124 C C . VAL A 1 271 ? 14.218 12.044 -10.646 1.00 73.69 271 VAL A C 1
ATOM 2126 O O . VAL A 1 271 ? 14.031 12.026 -11.863 1.00 73.69 271 VAL A O 1
ATOM 2129 N N . HIS A 1 272 ? 13.663 12.943 -9.829 1.00 66.31 272 HIS A N 1
ATOM 2130 C CA . HIS A 1 272 ? 12.937 14.135 -10.275 1.00 66.31 272 HIS A CA 1
ATOM 2131 C C . HIS A 1 272 ? 13.928 15.231 -10.691 1.00 66.31 272 HIS A C 1
ATOM 2133 O O . HIS A 1 272 ? 14.717 15.703 -9.869 1.00 66.31 272 HIS A O 1
ATOM 2139 N N . SER A 1 273 ? 13.903 15.682 -11.945 1.00 55.75 273 SER A N 1
ATOM 2140 C CA . SER A 1 273 ? 14.773 16.771 -12.412 1.00 55.75 273 SER A CA 1
ATOM 2141 C C . SER A 1 273 ? 13.978 18.009 -12.835 1.00 55.75 273 SER A C 1
ATOM 2143 O O . SER A 1 273 ? 13.644 18.157 -14.008 1.00 55.75 273 SER A O 1
ATOM 2145 N N . HIS A 1 274 ? 13.709 18.942 -11.913 1.00 47.03 274 HIS A N 1
ATOM 2146 C CA . HIS A 1 274 ? 13.423 20.344 -12.299 1.00 47.03 274 HIS A CA 1
ATOM 2147 C C . HIS A 1 274 ? 14.471 21.320 -11.786 1.00 47.03 274 HIS A C 1
ATOM 2149 O O . HIS A 1 274 ? 14.710 22.370 -12.379 1.00 47.03 274 HIS A O 1
ATOM 2155 N N . GLN A 1 275 ? 15.137 20.985 -10.683 1.00 45.50 275 GLN A N 1
ATOM 2156 C CA . GLN A 1 275 ? 16.045 21.925 -10.051 1.00 45.50 275 GLN A CA 1
ATOM 2157 C C . GLN A 1 275 ? 17.456 21.790 -10.625 1.00 45.50 275 GLN A C 1
ATOM 2159 O O . GLN A 1 275 ? 18.288 21.028 -10.145 1.00 45.50 275 GLN A O 1
ATOM 2164 N N . SER A 1 276 ? 17.707 22.634 -11.628 1.00 41.56 276 SER A N 1
ATOM 2165 C CA . SER A 1 276 ? 19.008 23.099 -12.126 1.00 41.56 276 SER A CA 1
ATOM 2166 C C . SER A 1 276 ? 19.750 22.187 -13.113 1.00 41.56 276 SER A C 1
ATOM 2168 O O . SER A 1 276 ? 20.320 21.169 -12.740 1.00 41.56 276 SER A O 1
ATOM 2170 N N . SER A 1 277 ? 19.735 22.595 -14.390 1.00 48.59 277 SER A N 1
ATOM 2171 C CA . SER A 1 277 ? 20.887 22.799 -15.304 1.00 48.59 277 SER A CA 1
ATOM 2172 C C . SER A 1 277 ? 22.082 21.825 -15.334 1.00 48.59 277 SER A C 1
ATOM 2174 O O . SER A 1 277 ? 23.076 22.115 -16.002 1.00 48.59 277 SER A O 1
ATOM 2176 N N . SER A 1 278 ? 22.044 20.681 -14.665 1.00 50.47 278 SER A N 1
ATOM 2177 C CA . SER A 1 278 ? 23.192 19.803 -14.500 1.00 50.47 278 SER A CA 1
ATOM 2178 C C . SER A 1 278 ? 23.018 18.544 -15.340 1.00 50.47 278 SER A C 1
ATOM 2180 O O . SER A 1 278 ? 22.098 17.753 -15.158 1.00 50.47 278 SER A O 1
ATOM 2182 N N . ALA A 1 279 ? 23.988 18.316 -16.223 1.00 54.47 279 ALA A N 1
ATOM 2183 C CA . ALA A 1 279 ? 24.219 17.070 -16.955 1.00 54.47 279 ALA A CA 1
ATOM 2184 C C . ALA A 1 279 ? 24.403 15.824 -16.048 1.00 54.47 279 ALA A C 1
ATOM 2186 O O . ALA A 1 279 ? 24.801 14.766 -16.521 1.00 54.47 279 ALA A O 1
ATOM 2187 N N . GLN A 1 280 ? 24.156 15.941 -14.738 1.00 53.44 280 GLN A N 1
ATOM 2188 C CA . GLN A 1 280 ? 24.228 14.849 -13.776 1.00 53.44 280 GLN A CA 1
ATOM 2189 C C . GLN A 1 280 ? 23.058 13.876 -13.912 1.00 53.44 280 GLN A C 1
ATOM 2191 O O . GLN A 1 280 ? 23.237 12.711 -13.583 1.00 53.44 280 GLN A O 1
ATOM 2196 N N . PHE A 1 281 ? 21.902 14.317 -14.416 1.00 57.53 281 PHE A N 1
ATOM 2197 C CA . PHE A 1 281 ? 20.671 13.518 -14.424 1.00 57.53 281 PHE A CA 1
ATOM 2198 C C . PHE A 1 281 ? 20.341 12.849 -15.756 1.00 57.53 281 PHE A C 1
ATOM 2200 O O . PHE A 1 281 ? 19.355 12.132 -15.837 1.00 57.53 281 PHE A O 1
ATOM 2207 N N . ASP A 1 282 ? 21.191 13.007 -16.769 1.00 59.41 282 ASP A N 1
ATOM 2208 C CA . ASP A 1 282 ? 21.101 12.276 -18.036 1.00 59.41 282 ASP A CA 1
ATOM 2209 C C . ASP A 1 282 ? 22.204 11.215 -18.122 1.00 59.41 282 ASP A C 1
ATOM 2211 O O . ASP A 1 282 ? 23.070 11.216 -18.997 1.00 59.41 282 ASP A O 1
ATOM 2215 N N . VAL A 1 283 ? 22.252 10.345 -17.114 1.00 64.81 283 VAL A N 1
ATOM 2216 C CA . VAL A 1 283 ? 23.232 9.262 -17.075 1.00 64.81 283 VAL A CA 1
ATOM 2217 C C . VAL A 1 283 ? 22.505 7.932 -17.028 1.00 64.81 283 VAL A C 1
ATOM 2219 O O . VAL A 1 283 ? 21.884 7.582 -16.028 1.00 64.81 283 VAL A O 1
ATOM 2222 N N . ALA A 1 284 ? 22.669 7.129 -18.081 1.00 69.31 284 ALA A N 1
ATOM 2223 C CA . ALA A 1 284 ? 22.182 5.745 -18.158 1.00 69.31 284 ALA A CA 1
ATOM 2224 C C . ALA A 1 284 ? 22.651 4.853 -16.979 1.00 69.31 284 ALA A C 1
ATOM 2226 O O . ALA A 1 284 ? 22.175 3.739 -16.794 1.00 69.31 284 ALA A O 1
ATOM 2227 N N . GLN A 1 285 ? 23.601 5.339 -16.171 1.00 75.44 285 GLN A N 1
ATOM 2228 C CA . GLN A 1 285 ? 24.166 4.666 -15.001 1.00 75.44 285 GLN A CA 1
ATOM 2229 C C . GLN A 1 285 ? 23.503 5.051 -13.666 1.00 75.44 285 GLN A C 1
ATOM 2231 O O . GLN A 1 285 ? 23.881 4.504 -12.633 1.00 75.44 285 GLN A O 1
ATOM 2236 N N . ALA A 1 286 ? 22.533 5.967 -13.662 1.00 78.62 286 ALA A N 1
ATOM 2237 C CA . ALA A 1 286 ? 21.810 6.405 -12.468 1.00 78.62 286 ALA A CA 1
ATOM 2238 C C . ALA A 1 286 ? 21.167 5.233 -11.712 1.00 78.62 286 ALA A C 1
ATOM 2240 O O . ALA A 1 286 ? 21.477 4.958 -10.552 1.00 78.62 286 ALA A O 1
ATOM 2241 N N . PHE A 1 287 ? 20.293 4.510 -12.405 1.00 84.62 287 PHE A N 1
ATOM 2242 C CA . PHE A 1 287 ? 19.543 3.397 -11.843 1.00 84.62 287 PHE A CA 1
ATOM 2243 C C . PHE A 1 287 ? 20.407 2.158 -11.535 1.00 84.62 287 PHE A C 1
ATOM 2245 O O . PHE A 1 287 ? 20.256 1.589 -10.447 1.00 84.62 287 PHE A O 1
ATOM 2252 N N . PRO A 1 288 ? 21.390 1.787 -12.385 1.00 85.88 288 PRO A N 1
ATOM 2253 C CA . PRO A 1 288 ? 22.444 0.846 -12.014 1.00 85.88 288 PRO A CA 1
ATOM 2254 C C . PRO A 1 288 ? 23.120 1.156 -10.672 1.00 85.88 288 PRO A C 1
ATOM 2256 O O . PRO A 1 288 ? 23.279 0.255 -9.849 1.00 85.88 288 PRO A O 1
ATOM 2259 N N . ARG A 1 289 ? 23.481 2.420 -10.413 1.00 85.56 289 ARG A N 1
ATOM 2260 C CA . ARG A 1 289 ? 24.123 2.827 -9.151 1.00 85.56 289 ARG A CA 1
ATOM 2261 C C . ARG A 1 289 ? 23.191 2.686 -7.953 1.00 85.56 289 ARG A C 1
ATOM 2263 O O . ARG A 1 289 ? 23.586 2.045 -6.984 1.00 85.56 289 ARG A O 1
ATOM 2270 N N . MET A 1 290 ? 21.959 3.192 -8.050 1.00 88.12 290 MET A N 1
ATOM 2271 C CA . MET A 1 290 ? 20.954 3.039 -6.988 1.00 88.12 290 MET A CA 1
ATOM 2272 C C . MET A 1 290 ? 20.712 1.561 -6.655 1.00 88.12 290 MET A C 1
ATOM 2274 O O . MET A 1 290 ? 20.718 1.169 -5.491 1.00 88.12 290 MET A O 1
ATOM 2278 N N . THR A 1 291 ? 20.574 0.710 -7.676 1.00 88.88 291 THR A N 1
ATOM 2279 C CA . THR A 1 291 ? 20.371 -0.734 -7.483 1.00 88.88 291 THR A CA 1
ATOM 2280 C C . THR A 1 291 ? 21.594 -1.404 -6.862 1.00 88.88 291 THR A C 1
ATOM 2282 O O . THR A 1 291 ? 21.456 -2.200 -5.934 1.00 88.88 291 THR A O 1
ATOM 2285 N N . SER A 1 292 ? 22.800 -1.064 -7.326 1.00 87.81 292 SER A N 1
ATOM 2286 C CA . SER A 1 292 ? 24.041 -1.559 -6.726 1.00 87.81 292 SER A CA 1
ATOM 2287 C C . SER A 1 292 ? 24.138 -1.178 -5.250 1.00 87.81 292 SER A C 1
ATOM 2289 O O . SER A 1 292 ? 24.585 -1.994 -4.444 1.00 87.81 292 SER A O 1
ATOM 2291 N N . ASP A 1 293 ? 23.713 0.031 -4.886 1.00 89.50 293 ASP A N 1
ATOM 2292 C CA . ASP A 1 293 ? 23.719 0.484 -3.501 1.00 89.50 293 ASP A CA 1
ATOM 2293 C C . ASP A 1 293 ? 22.761 -0.342 -2.616 1.00 89.50 293 ASP A C 1
ATOM 2295 O O . ASP A 1 293 ? 23.147 -0.811 -1.542 1.00 89.50 293 ASP A O 1
ATOM 2299 N N . LEU A 1 294 ? 21.552 -0.640 -3.108 1.00 90.12 294 LEU A N 1
ATOM 2300 C CA . LEU A 1 294 ? 20.611 -1.544 -2.429 1.00 90.12 294 LEU A CA 1
ATOM 2301 C C . LEU A 1 294 ? 21.214 -2.934 -2.197 1.00 90.12 294 LEU A C 1
ATOM 2303 O O . LEU A 1 294 ? 21.068 -3.512 -1.117 1.00 90.12 294 LEU A O 1
ATOM 2307 N N . VAL A 1 295 ? 21.906 -3.470 -3.205 1.00 87.38 295 VAL A N 1
ATOM 2308 C CA . VAL A 1 295 ? 22.533 -4.796 -3.140 1.00 87.38 295 VAL A CA 1
ATOM 2309 C C . VAL A 1 295 ? 23.630 -4.837 -2.073 1.00 87.38 295 VAL A C 1
ATOM 2311 O O . VAL A 1 295 ? 23.664 -5.781 -1.278 1.00 87.38 295 VAL A O 1
ATOM 2314 N N . VAL A 1 296 ? 24.507 -3.829 -2.004 1.00 87.75 296 VAL A N 1
ATOM 2315 C CA . VAL A 1 296 ? 25.592 -3.810 -1.001 1.00 87.75 296 VAL A CA 1
ATOM 2316 C C . VAL A 1 296 ? 25.074 -3.549 0.418 1.00 87.75 296 VAL A C 1
ATOM 2318 O O . VAL A 1 296 ? 25.654 -4.053 1.382 1.00 87.75 296 VAL A O 1
ATOM 2321 N N . HIS A 1 297 ? 23.941 -2.854 0.564 1.00 90.06 297 HIS A N 1
ATOM 2322 C CA . HIS A 1 297 ? 23.294 -2.589 1.853 1.00 90.06 297 HIS A CA 1
ATOM 2323 C C . HIS A 1 297 ? 22.294 -3.665 2.293 1.00 90.06 297 HIS A C 1
ATOM 2325 O O . HIS A 1 297 ? 21.608 -3.514 3.304 1.00 90.06 297 HIS A O 1
ATOM 2331 N N . LYS A 1 298 ? 22.260 -4.819 1.627 1.00 86.12 298 LYS A N 1
ATOM 2332 C CA . LYS A 1 298 ? 21.420 -5.953 2.032 1.00 86.12 298 LYS A CA 1
ATOM 2333 C C . LYS A 1 298 ? 21.695 -6.440 3.463 1.00 86.12 298 LYS A C 1
ATOM 2335 O O . LYS A 1 298 ? 20.771 -6.730 4.220 1.00 86.12 298 LYS A O 1
ATOM 2340 N N . SER A 1 299 ? 22.963 -6.462 3.878 1.00 83.25 299 SER A N 1
ATOM 2341 C CA . SER A 1 299 ? 23.368 -6.762 5.268 1.00 83.25 299 SER A CA 1
ATOM 2342 C C . SER A 1 299 ? 22.921 -5.694 6.277 1.00 83.25 299 SER A C 1
ATOM 2344 O O . SER A 1 299 ? 22.928 -5.925 7.484 1.00 83.25 299 SER A O 1
ATOM 2346 N N . SER A 1 300 ? 22.518 -4.527 5.777 1.00 86.88 300 SER A N 1
ATOM 2347 C CA . SER A 1 300 ? 21.975 -3.406 6.543 1.00 86.88 300 SER A CA 1
ATOM 2348 C C . SER A 1 300 ? 20.443 -3.401 6.579 1.00 86.88 300 SER A C 1
ATOM 2350 O O . SER A 1 300 ? 19.852 -2.421 7.019 1.00 86.88 300 SER A O 1
ATOM 2352 N N . GLY A 1 301 ? 19.804 -4.483 6.122 1.00 89.00 301 GLY A N 1
ATOM 2353 C CA . GLY A 1 301 ? 18.354 -4.657 6.154 1.00 89.00 301 GLY A CA 1
ATOM 2354 C C . GLY A 1 301 ? 17.641 -4.337 4.842 1.00 89.00 301 GLY A C 1
ATOM 2355 O O . GLY A 1 301 ? 16.432 -4.550 4.772 1.00 89.00 301 GLY A O 1
ATOM 2356 N N . ALA A 1 302 ? 18.346 -3.874 3.803 1.00 92.44 302 ALA A N 1
ATOM 2357 C CA . ALA A 1 302 ? 17.738 -3.620 2.499 1.00 92.44 302 ALA A CA 1
ATOM 2358 C C . ALA A 1 302 ? 17.160 -4.916 1.899 1.00 92.44 302 ALA A C 1
ATOM 2360 O O . ALA A 1 302 ? 17.865 -5.918 1.760 1.00 92.44 302 ALA A O 1
ATOM 2361 N N . ILE A 1 303 ? 15.883 -4.895 1.517 1.00 92.38 303 ILE A N 1
ATOM 2362 C CA . ILE A 1 303 ? 15.197 -6.023 0.858 1.00 92.38 303 ILE A CA 1
ATOM 2363 C C . ILE A 1 303 ? 14.841 -5.745 -0.606 1.00 92.38 303 ILE A C 1
ATOM 2365 O O . ILE A 1 303 ? 14.260 -6.595 -1.277 1.00 92.38 303 ILE A O 1
ATOM 2369 N N . GLY A 1 304 ? 15.229 -4.576 -1.112 1.00 92.62 304 GLY A N 1
ATOM 2370 C CA . GLY A 1 304 ? 15.086 -4.175 -2.504 1.00 92.62 304 GLY A CA 1
ATOM 2371 C C . GLY A 1 304 ? 14.605 -2.738 -2.619 1.00 92.62 304 GLY A C 1
ATOM 2372 O O . GLY A 1 304 ? 14.622 -1.969 -1.655 1.00 92.62 304 GLY A O 1
ATOM 2373 N N . GLY A 1 305 ? 14.124 -2.399 -3.805 1.00 93.56 305 GLY A N 1
ATOM 2374 C CA . GLY A 1 305 ? 13.375 -1.178 -4.002 1.00 93.56 305 GLY A CA 1
ATOM 2375 C C . GLY A 1 305 ? 12.501 -1.232 -5.244 1.00 93.56 305 GLY A C 1
ATOM 2376 O O . GLY A 1 305 ? 12.545 -2.198 -6.012 1.00 93.56 305 GLY A O 1
ATOM 2377 N N . VAL A 1 306 ? 11.727 -0.172 -5.426 1.00 94.94 306 VAL A N 1
ATOM 2378 C CA . VAL A 1 306 ? 10.738 -0.011 -6.484 1.00 94.94 306 VAL A CA 1
ATOM 2379 C C . VAL A 1 306 ? 11.175 1.084 -7.455 1.00 94.94 306 VAL A C 1
ATOM 2381 O O . VAL A 1 306 ? 11.322 2.231 -7.058 1.00 94.94 306 VAL A O 1
ATOM 2384 N N . TYR A 1 307 ? 11.375 0.739 -8.724 1.00 91.88 307 TYR A N 1
ATOM 2385 C CA . TYR A 1 307 ? 11.600 1.710 -9.796 1.00 91.88 307 TYR A CA 1
ATOM 2386 C C . TYR A 1 307 ? 10.349 2.567 -9.984 1.00 91.88 307 TYR A C 1
ATOM 2388 O O . TYR A 1 307 ? 9.277 2.015 -10.238 1.00 91.88 307 TYR A O 1
ATOM 2396 N N . PHE A 1 308 ? 10.492 3.883 -9.866 1.00 89.50 308 PHE A N 1
ATOM 2397 C CA . PHE A 1 308 ? 9.451 4.858 -10.158 1.00 89.50 308 PHE A CA 1
ATOM 2398 C C . PHE A 1 308 ? 9.732 5.485 -11.535 1.00 89.50 308 PHE A C 1
ATOM 2400 O O . PHE A 1 308 ? 10.717 6.202 -11.675 1.00 89.50 308 PHE A O 1
ATOM 2407 N N . GLU A 1 309 ? 8.957 5.190 -12.581 1.00 88.50 309 GLU A N 1
ATOM 2408 C CA . GLU A 1 309 ? 7.801 4.275 -12.614 1.00 88.50 309 GLU A CA 1
ATOM 2409 C C . GLU A 1 309 ? 7.577 3.610 -13.985 1.00 88.50 309 GLU A C 1
ATOM 2411 O O . GLU A 1 309 ? 8.383 3.758 -14.900 1.00 88.50 309 GLU A O 1
ATOM 2416 N N . TRP A 1 310 ? 6.515 2.809 -14.144 1.00 91.00 310 TRP A N 1
ATOM 2417 C CA . TRP A 1 310 ? 6.269 2.081 -15.393 1.00 91.00 310 TRP A CA 1
ATOM 2418 C C . TRP A 1 310 ? 6.014 3.010 -16.581 1.00 91.00 310 TRP A C 1
ATOM 2420 O O . TRP A 1 310 ? 6.647 2.859 -17.626 1.00 91.00 310 TRP A O 1
ATOM 2430 N N . GLN A 1 311 ? 5.109 3.972 -16.417 1.00 85.38 311 GLN A N 1
ATOM 2431 C CA . GLN A 1 311 ? 4.686 4.879 -17.473 1.00 85.38 311 GLN A CA 1
ATOM 2432 C C . GLN A 1 311 ? 4.985 6.330 -17.102 1.00 85.38 311 GLN A C 1
ATOM 2434 O O . GLN A 1 311 ? 4.835 6.730 -15.961 1.00 85.38 311 GLN A O 1
ATOM 2439 N N . GLU A 1 312 ? 5.361 7.123 -18.101 1.00 76.19 312 GLU A N 1
ATOM 2440 C CA . GLU A 1 312 ? 5.601 8.557 -17.968 1.00 76.19 312 GLU A CA 1
ATOM 2441 C C . GLU A 1 312 ? 4.407 9.331 -17.381 1.00 76.19 312 GLU A C 1
ATOM 2443 O O . GLU A 1 312 ? 3.287 9.271 -17.901 1.00 76.19 312 GLU A O 1
ATOM 2448 N N . GLU A 1 313 ? 4.679 10.119 -16.338 1.00 68.56 313 GLU A N 1
ATOM 2449 C CA . GLU A 1 313 ? 3.660 10.792 -15.527 1.00 68.56 313 GLU A CA 1
ATOM 2450 C C . GLU A 1 313 ? 2.870 11.855 -16.296 1.00 68.56 313 GLU A C 1
ATOM 2452 O O . GLU A 1 313 ? 1.705 12.102 -15.998 1.00 68.56 313 GLU A O 1
ATOM 2457 N N . HIS A 1 314 ? 3.426 12.453 -17.353 1.00 62.91 314 HIS A N 1
ATOM 2458 C CA . HIS A 1 314 ? 2.687 13.466 -18.116 1.00 62.91 314 HIS A CA 1
ATOM 2459 C C . HIS A 1 314 ? 1.446 12.915 -18.803 1.00 62.91 314 HIS A C 1
ATOM 2461 O O . HIS A 1 314 ? 0.453 13.626 -18.940 1.00 62.91 314 HIS A O 1
ATOM 2467 N N . TRP A 1 315 ? 1.445 11.628 -19.152 1.00 58.19 315 TRP A N 1
ATOM 2468 C CA . TRP A 1 315 ? 0.246 10.953 -19.646 1.00 58.19 315 TRP A CA 1
ATOM 2469 C C . TRP A 1 315 ? -0.836 10.799 -18.572 1.00 58.19 315 TRP A C 1
ATOM 2471 O O . TRP A 1 315 ? -1.994 10.545 -18.905 1.00 58.19 315 TRP A O 1
ATOM 2481 N N . LYS A 1 316 ? -0.475 10.999 -17.301 1.00 59.78 316 LYS A N 1
ATOM 2482 C CA . LYS A 1 316 ? -1.364 11.073 -16.146 1.00 59.78 316 LYS A CA 1
ATOM 2483 C C . LYS A 1 316 ? -1.707 12.509 -15.732 1.00 59.78 316 LYS A C 1
ATOM 2485 O O . LYS A 1 316 ? -2.257 12.658 -14.652 1.00 59.78 316 LYS A O 1
ATOM 2490 N N . GLY A 1 317 ? -1.442 13.556 -16.526 1.00 50.25 317 GLY A N 1
ATOM 2491 C CA . GLY A 1 317 ? -1.670 14.956 -16.099 1.00 50.25 317 GLY A CA 1
ATOM 2492 C C . GLY A 1 317 ? -2.483 15.858 -17.040 1.00 50.25 317 GLY A C 1
ATOM 2493 O O . GLY A 1 317 ? -3.023 16.871 -16.606 1.00 50.25 317 GLY A O 1
ATOM 2494 N N . VAL A 1 318 ? -2.638 15.512 -18.323 1.00 49.47 318 VAL A N 1
ATOM 2495 C CA . VAL A 1 318 ? -2.999 16.495 -19.380 1.00 49.47 318 VAL A CA 1
ATOM 2496 C C . VAL A 1 318 ? -4.449 17.030 -19.347 1.00 49.47 318 VAL A C 1
ATOM 2498 O O . VAL A 1 318 ? -4.826 17.841 -20.186 1.00 49.47 318 VAL A O 1
ATOM 2501 N N . ALA A 1 319 ? -5.316 16.598 -18.430 1.00 45.75 319 ALA A N 1
ATOM 2502 C CA . ALA A 1 319 ? -6.759 16.758 -18.637 1.00 45.75 319 ALA A CA 1
ATOM 2503 C C . ALA A 1 319 ? -7.436 17.995 -18.012 1.00 45.75 319 ALA A C 1
ATOM 2505 O O . ALA A 1 319 ? -8.586 18.239 -18.366 1.00 45.75 319 ALA A O 1
ATOM 2506 N N . SER A 1 320 ? -6.823 18.774 -17.102 1.00 45.00 320 SER A N 1
ATOM 2507 C CA . SER A 1 320 ? -7.640 19.772 -16.367 1.00 45.00 320 SER A CA 1
ATOM 2508 C C . SER A 1 320 ? -7.046 21.133 -16.008 1.00 45.00 320 SER A C 1
ATOM 2510 O O . SER A 1 320 ? -7.797 21.973 -15.513 1.00 45.00 320 SER A O 1
ATOM 2512 N N . THR A 1 321 ? -5.774 21.430 -16.283 1.00 47.94 321 THR A N 1
ATOM 2513 C CA . THR A 1 321 ? -5.225 22.757 -15.954 1.00 47.94 321 THR A CA 1
ATOM 2514 C C . THR A 1 321 ? -4.608 23.431 -17.172 1.00 47.94 321 THR A C 1
ATOM 2516 O O . THR A 1 321 ? -4.126 22.788 -18.096 1.00 47.94 321 THR A O 1
ATOM 2519 N N . THR A 1 322 ? -4.633 24.764 -17.186 1.00 55.00 322 THR A N 1
ATOM 2520 C CA . THR A 1 322 ? -3.948 25.621 -18.171 1.00 55.00 322 THR A CA 1
ATOM 2521 C C . THR A 1 322 ? -2.419 25.496 -18.127 1.00 55.00 322 THR A C 1
ATOM 2523 O O . THR A 1 322 ? -1.729 26.236 -18.824 1.00 55.00 322 THR A O 1
ATOM 2526 N N . GLU A 1 323 ? -1.885 24.622 -17.275 1.00 53.84 323 GLU A N 1
ATOM 2527 C CA . GLU A 1 323 ? -0.460 24.376 -17.129 1.00 53.84 323 GLU A CA 1
ATOM 2528 C C . GLU A 1 323 ? -0.028 23.294 -18.114 1.00 53.84 323 GLU A C 1
ATOM 2530 O O . GLU A 1 323 ? -0.598 22.205 -18.185 1.00 53.84 323 GLU A O 1
ATOM 2535 N N . ASP A 1 324 ? 0.987 23.623 -18.906 1.00 58.50 324 ASP A N 1
ATOM 2536 C CA . ASP A 1 324 ? 1.637 22.689 -19.810 1.00 58.50 324 ASP A CA 1
ATOM 2537 C C . ASP A 1 324 ? 2.471 21.700 -18.990 1.00 58.50 324 ASP A C 1
ATOM 2539 O O . ASP A 1 324 ? 3.667 21.896 -18.760 1.00 58.50 324 ASP A O 1
ATOM 2543 N N . TRP A 1 325 ? 1.817 20.633 -18.526 1.00 54.38 325 TRP A N 1
ATOM 2544 C CA . TRP A 1 325 ? 2.462 19.575 -17.755 1.00 54.38 325 TRP A CA 1
ATOM 2545 C C . TRP A 1 325 ? 3.617 18.928 -18.502 1.00 54.38 325 TRP A C 1
ATOM 2547 O O . TRP A 1 325 ? 4.453 18.353 -17.831 1.00 54.38 325 TRP A O 1
ATOM 2557 N N . THR A 1 326 ? 3.750 19.063 -19.830 1.00 55.41 326 THR A N 1
ATOM 2558 C CA . THR A 1 326 ? 4.932 18.556 -20.557 1.00 55.41 326 THR A CA 1
ATOM 2559 C C . THR A 1 326 ? 6.240 19.226 -20.124 1.00 55.41 326 THR A C 1
ATOM 2561 O O . THR A 1 326 ? 7.320 18.718 -20.417 1.00 55.41 326 THR A O 1
ATOM 2564 N N . GLN A 1 327 ? 6.151 20.340 -19.391 1.00 53.72 327 GLN A N 1
ATOM 2565 C CA . GLN A 1 327 ? 7.294 21.055 -18.838 1.00 53.72 327 GLN A CA 1
ATOM 2566 C C . GLN A 1 327 ? 7.625 20.667 -17.393 1.00 53.72 327 GLN A C 1
ATOM 2568 O O . GLN A 1 327 ? 8.643 21.139 -16.893 1.00 53.72 327 GLN A O 1
ATOM 2573 N N . ALA A 1 328 ? 6.820 19.849 -16.703 1.00 56.44 328 ALA A N 1
ATOM 2574 C CA . ALA A 1 328 ? 7.141 19.389 -15.350 1.00 56.44 328 ALA A CA 1
ATOM 2575 C C . ALA A 1 328 ? 8.298 18.364 -15.360 1.00 56.44 328 ALA A C 1
ATOM 2577 O O . ALA A 1 328 ? 8.606 17.742 -16.373 1.00 56.44 328 ALA A O 1
ATOM 2578 N N . ALA A 1 329 ? 8.990 18.198 -14.234 1.00 53.66 329 ALA A N 1
ATOM 2579 C CA . ALA A 1 329 ? 10.159 17.307 -14.141 1.00 53.66 329 ALA A CA 1
ATOM 2580 C C . ALA A 1 329 ? 9.789 15.833 -14.231 1.00 53.66 329 ALA A C 1
ATOM 2582 O O . ALA A 1 329 ? 10.558 15.003 -14.716 1.00 53.66 329 ALA A O 1
ATOM 2583 N N . ASP A 1 330 ? 8.596 15.545 -13.740 1.00 54.78 330 ASP A N 1
ATOM 2584 C CA . ASP A 1 330 ? 8.148 14.204 -13.397 1.00 54.78 330 ASP A CA 1
ATOM 2585 C C . ASP A 1 330 ? 7.629 13.454 -14.639 1.00 54.78 330 ASP A C 1
ATOM 2587 O O . ASP A 1 330 ? 7.553 12.230 -14.721 1.00 54.78 330 ASP A O 1
ATOM 2591 N N . VAL A 1 331 ? 7.431 14.227 -15.703 1.00 57.03 331 VAL A N 1
ATOM 2592 C CA . VAL A 1 331 ? 6.953 13.885 -17.040 1.00 57.03 331 VAL A CA 1
ATOM 2593 C C . VAL A 1 331 ? 7.710 12.724 -17.674 1.00 57.03 331 VAL A C 1
ATOM 2595 O O . VAL A 1 331 ? 7.098 11.955 -18.404 1.00 57.03 331 VAL A O 1
ATOM 2598 N N . PHE A 1 332 ? 9.009 12.555 -17.425 1.00 61.59 332 PHE A N 1
ATOM 2599 C CA . PHE A 1 332 ? 9.853 11.647 -18.217 1.00 61.59 332 PHE A CA 1
ATOM 2600 C C . PHE A 1 332 ? 10.360 10.411 -17.458 1.00 61.59 332 PHE A C 1
ATOM 2602 O O . PHE A 1 332 ? 11.309 9.770 -17.919 1.00 61.59 332 PHE A O 1
ATOM 2609 N N . MET A 1 333 ? 9.737 10.050 -16.335 1.00 71.19 333 MET A N 1
ATOM 2610 C CA . MET A 1 333 ? 10.240 8.999 -15.432 1.00 71.19 333 MET A CA 1
ATOM 2611 C C . MET A 1 333 ? 9.738 7.573 -15.725 1.00 71.19 333 MET A C 1
ATOM 2613 O O . MET A 1 333 ? 10.046 6.635 -14.995 1.00 71.19 333 MET A O 1
ATOM 2617 N N . GLY A 1 334 ? 8.975 7.385 -16.804 1.00 80.25 334 GLY A N 1
ATOM 2618 C CA . GLY A 1 334 ? 8.470 6.070 -17.202 1.00 80.25 334 GLY A CA 1
ATOM 2619 C C . GLY A 1 334 ? 9.549 5.161 -17.789 1.00 80.25 334 GLY A C 1
ATOM 2620 O O . GLY A 1 334 ? 10.372 5.624 -18.570 1.00 80.25 334 GLY A O 1
ATOM 2621 N N . ALA A 1 335 ? 9.505 3.858 -17.509 1.00 83.31 335 ALA A N 1
ATOM 2622 C CA . ALA A 1 335 ? 10.300 2.850 -18.222 1.00 83.31 335 ALA A CA 1
ATOM 2623 C C . ALA A 1 335 ? 9.864 2.696 -19.695 1.00 83.31 335 ALA A C 1
ATOM 2625 O O . ALA A 1 335 ? 10.659 2.319 -20.566 1.00 83.31 335 ALA A O 1
ATOM 2626 N N . ILE A 1 336 ? 8.594 2.995 -19.975 1.00 86.94 336 ILE A N 1
ATOM 2627 C CA . ILE A 1 336 ? 8.029 3.039 -21.320 1.00 86.94 336 ILE A CA 1
ATOM 2628 C C . ILE A 1 336 ? 7.427 4.412 -21.625 1.00 86.94 336 ILE A C 1
ATOM 2630 O O . ILE A 1 336 ? 6.942 5.116 -20.737 1.00 86.94 336 ILE A O 1
ATOM 2634 N N . SER A 1 337 ? 7.410 4.759 -22.907 1.00 82.38 337 SER A N 1
ATOM 2635 C CA . SER A 1 337 ? 6.532 5.788 -23.456 1.00 82.38 337 SER A CA 1
ATOM 2636 C C . SER A 1 337 ? 5.400 5.128 -24.241 1.00 82.38 337 SER A C 1
ATOM 2638 O O . SER A 1 337 ? 5.537 4.015 -24.759 1.00 82.38 337 SER A O 1
ATOM 2640 N N . LEU A 1 338 ? 4.259 5.805 -24.324 1.00 78.69 338 LEU A N 1
ATOM 2641 C CA . LEU A 1 338 ? 3.161 5.388 -25.189 1.00 78.69 338 LEU A CA 1
ATOM 2642 C C . LEU A 1 338 ? 3.155 6.273 -26.430 1.00 78.69 338 LEU A C 1
ATOM 2644 O O . LEU A 1 338 ? 3.287 7.492 -26.326 1.00 78.69 338 LEU A O 1
ATOM 2648 N N . THR A 1 339 ? 2.984 5.668 -27.604 1.00 71.19 339 THR A N 1
ATOM 2649 C CA . THR A 1 339 ? 2.591 6.430 -28.793 1.00 71.19 339 THR A CA 1
ATOM 2650 C C . THR A 1 339 ? 1.069 6.414 -28.846 1.00 71.19 339 THR A C 1
ATOM 2652 O O . THR A 1 339 ? 0.518 5.322 -29.014 1.00 71.19 339 THR A O 1
ATOM 2655 N N . PRO A 1 340 ? 0.389 7.574 -28.741 1.00 61.19 340 PRO A N 1
ATOM 2656 C CA . PRO A 1 340 ? -1.058 7.623 -28.863 1.00 61.19 340 PRO A CA 1
ATOM 2657 C C . PRO A 1 340 ? -1.489 6.997 -30.188 1.00 61.19 340 PRO A C 1
ATOM 2659 O O . PRO A 1 340 ? -1.095 7.456 -31.267 1.00 61.19 340 PRO A O 1
ATOM 2662 N N . GLY A 1 341 ? -2.304 5.949 -30.123 1.00 54.69 341 GLY A N 1
ATOM 2663 C CA . GLY A 1 341 ? -3.006 5.432 -31.281 1.00 54.69 341 GLY A CA 1
ATOM 2664 C C . GLY A 1 341 ? -3.937 6.498 -31.863 1.00 54.69 341 GLY A C 1
ATOM 2665 O O . GLY A 1 341 ? -4.305 7.473 -31.208 1.00 54.69 341 GLY A O 1
ATOM 2666 N N . SER A 1 342 ? -4.368 6.307 -33.112 1.00 45.81 342 SER A N 1
ATOM 2667 C CA . SER A 1 342 ? -5.275 7.206 -33.859 1.00 45.81 342 SER A CA 1
ATOM 2668 C C . SER A 1 342 ? -6.685 7.415 -33.251 1.00 45.81 342 SER A C 1
ATOM 2670 O O . SER A 1 342 ? -7.609 7.833 -33.947 1.00 45.81 342 SER A O 1
ATOM 2672 N N . GLY A 1 343 ? -6.885 7.131 -31.961 1.00 45.84 343 GLY A N 1
ATOM 2673 C CA . GLY A 1 343 ? -8.167 7.242 -31.266 1.00 45.84 343 GLY A CA 1
ATOM 2674 C C . GLY A 1 343 ? -9.123 6.078 -31.529 1.00 45.84 343 GLY A C 1
ATOM 2675 O O . GLY A 1 343 ? -10.297 6.166 -31.180 1.00 45.84 343 GLY A O 1
ATOM 2676 N N . GLN A 1 344 ? -8.640 4.991 -32.132 1.00 44.09 344 GLN A N 1
ATOM 2677 C CA . GLN A 1 344 ? -9.359 3.726 -32.253 1.00 44.09 344 GLN A CA 1
ATOM 2678 C C . GLN A 1 344 ? -8.513 2.624 -31.626 1.00 44.09 344 GLN A C 1
ATOM 2680 O O . GLN A 1 344 ? -7.301 2.604 -31.836 1.00 44.09 344 GLN A O 1
ATOM 2685 N N . PHE A 1 345 ? -9.163 1.713 -30.890 1.00 48.66 345 PHE A N 1
ATOM 2686 C CA . PHE A 1 345 ? -8.595 0.404 -30.556 1.00 48.66 345 PHE A CA 1
ATOM 2687 C C . PHE A 1 345 ? -7.801 -0.139 -31.748 1.00 48.66 345 PHE A C 1
ATOM 2689 O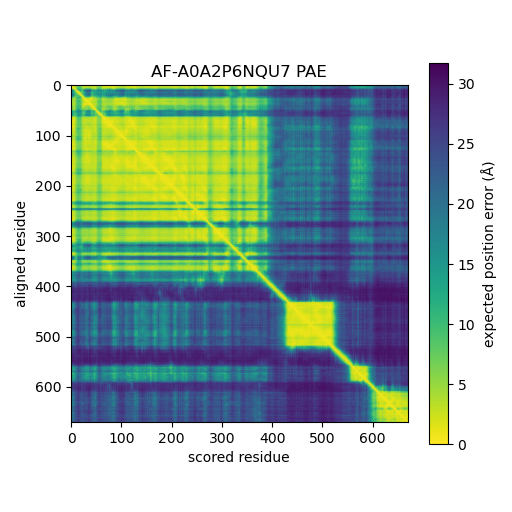 O . PHE A 1 345 ? -8.314 -0.098 -32.873 1.00 48.66 345 PHE A O 1
ATOM 2696 N N . PRO A 1 346 ? -6.580 -0.653 -31.537 1.00 50.28 346 PRO A N 1
ATOM 2697 C CA . PRO A 1 346 ? -6.106 -1.398 -30.358 1.00 50.28 346 PRO A CA 1
ATOM 2698 C C . PRO A 1 346 ? -5.438 -0.571 -29.240 1.00 50.28 346 PRO A C 1
ATOM 2700 O O . PRO A 1 346 ? -5.183 0.614 -29.408 1.00 50.28 346 PRO A O 1
ATOM 2703 N N . VAL A 1 347 ? -5.165 -1.236 -28.104 1.00 59.78 347 VAL A N 1
ATOM 2704 C CA . VAL A 1 347 ? -4.309 -0.755 -26.997 1.00 59.78 347 VAL A CA 1
ATOM 2705 C C . VAL A 1 347 ? -3.023 -0.143 -27.560 1.00 59.78 347 VAL A C 1
ATOM 2707 O O . VAL A 1 347 ? -2.379 -0.771 -28.402 1.00 59.78 347 VAL A O 1
ATOM 2710 N N . ASP A 1 348 ? -2.656 1.052 -27.093 1.00 67.12 348 ASP A N 1
ATOM 2711 C CA . ASP A 1 348 ? -1.468 1.778 -27.557 1.00 67.12 348 ASP A CA 1
ATOM 2712 C C . ASP A 1 348 ? -0.206 0.919 -27.535 1.00 67.12 348 ASP A C 1
ATOM 2714 O O . ASP A 1 348 ? -0.015 0.094 -26.636 1.00 67.12 348 ASP A O 1
ATOM 2718 N N . VAL A 1 349 ? 0.687 1.159 -28.497 1.00 76.94 349 VAL A N 1
ATOM 2719 C CA . VAL A 1 349 ? 1.996 0.507 -28.542 1.00 76.94 349 VAL A CA 1
ATOM 2720 C C . VAL A 1 349 ? 2.882 1.116 -27.459 1.00 76.94 349 VAL A C 1
ATOM 2722 O O . VAL A 1 349 ? 3.161 2.316 -27.462 1.00 76.94 349 VAL A O 1
ATOM 2725 N N . ALA A 1 350 ? 3.326 0.270 -26.533 1.00 83.81 350 ALA A N 1
ATOM 2726 C CA . ALA A 1 350 ? 4.344 0.624 -25.558 1.00 83.81 350 ALA A CA 1
ATOM 2727 C C . ALA A 1 350 ? 5.724 0.597 -26.223 1.00 83.81 350 ALA A C 1
ATOM 2729 O O . ALA A 1 350 ? 6.118 -0.404 -26.828 1.00 83.81 350 ALA A O 1
ATOM 2730 N N . HIS A 1 351 ? 6.461 1.693 -26.095 1.00 86.81 351 HIS A N 1
ATOM 2731 C CA . HIS A 1 351 ? 7.828 1.823 -26.571 1.00 86.81 351 HIS A CA 1
ATOM 2732 C C . HIS A 1 351 ? 8.774 1.877 -25.379 1.00 86.81 351 HIS A C 1
ATOM 2734 O O . HIS A 1 351 ? 8.612 2.683 -24.468 1.00 86.81 351 HIS A O 1
ATOM 2740 N N . THR A 1 352 ? 9.796 1.031 -25.394 1.00 88.81 352 THR A N 1
ATOM 2741 C CA . THR A 1 352 ? 10.890 1.108 -24.426 1.00 88.81 352 THR A CA 1
ATOM 2742 C C . THR A 1 352 ? 11.652 2.416 -24.622 1.00 88.81 352 THR A C 1
ATOM 2744 O O . THR A 1 352 ? 12.028 2.734 -25.756 1.00 88.81 352 THR A O 1
ATOM 2747 N N . LYS A 1 353 ? 11.913 3.165 -23.549 1.00 84.00 353 LYS A N 1
ATOM 2748 C CA . LYS A 1 353 ? 12.680 4.411 -23.658 1.00 84.00 353 LYS A CA 1
ATOM 2749 C C . LYS A 1 353 ? 14.149 4.152 -23.966 1.00 84.00 353 LYS A C 1
ATOM 2751 O O . LYS A 1 353 ? 14.732 3.184 -23.483 1.00 84.00 353 LYS A O 1
ATOM 2756 N N . VAL A 1 354 ? 14.749 5.059 -24.735 1.00 80.56 354 VAL A N 1
ATOM 2757 C CA . VAL A 1 354 ? 16.181 5.047 -25.048 1.00 80.56 354 VAL A CA 1
ATOM 2758 C C . VAL A 1 354 ? 16.822 6.403 -24.758 1.00 80.56 354 VAL A C 1
ATOM 2760 O O . VAL A 1 354 ? 16.232 7.441 -25.054 1.00 80.56 354 VAL A O 1
ATOM 2763 N N . GLY A 1 355 ? 18.039 6.389 -24.214 1.00 69.62 355 GLY A N 1
ATOM 2764 C CA . GLY A 1 355 ? 18.927 7.553 -24.151 1.00 69.62 355 GLY A CA 1
ATOM 2765 C C . GLY A 1 355 ? 18.656 8.579 -23.047 1.00 69.62 355 GLY A C 1
ATOM 2766 O O . GLY A 1 355 ? 19.076 9.715 -23.218 1.00 69.62 355 GLY A O 1
ATOM 2767 N N . THR A 1 356 ? 17.978 8.216 -21.950 1.00 71.62 356 THR A N 1
ATOM 2768 C CA . THR A 1 356 ? 17.790 9.094 -20.772 1.00 71.62 356 THR A CA 1
ATOM 2769 C C . THR A 1 356 ? 18.182 8.391 -19.461 1.00 71.62 356 THR A C 1
ATOM 2771 O O . THR A 1 356 ? 18.562 7.220 -19.471 1.00 71.62 356 THR A O 1
ATOM 2774 N N . ALA A 1 357 ? 18.056 9.036 -18.291 1.00 65.81 357 ALA A N 1
ATOM 2775 C CA . ALA A 1 357 ? 18.193 8.345 -16.991 1.00 65.81 357 ALA A CA 1
ATOM 2776 C C . ALA A 1 357 ? 17.199 7.186 -16.780 1.00 65.81 357 ALA A C 1
ATOM 2778 O O . ALA A 1 357 ? 17.450 6.305 -15.957 1.00 65.81 357 ALA A O 1
ATOM 2779 N N . TYR A 1 358 ? 16.114 7.172 -17.555 1.00 75.69 358 TYR A N 1
ATOM 2780 C CA . TYR A 1 358 ? 15.096 6.123 -17.584 1.00 75.69 358 TYR A CA 1
ATOM 2781 C C . TYR A 1 358 ? 15.251 5.227 -18.822 1.00 75.69 358 TYR A C 1
ATOM 2783 O O . TYR A 1 358 ? 14.298 4.606 -19.285 1.00 75.69 358 TYR A O 1
ATOM 2791 N N . ASP A 1 359 ? 16.462 5.175 -19.385 1.00 83.38 359 ASP A N 1
ATOM 2792 C CA . ASP A 1 359 ? 16.804 4.291 -20.488 1.00 83.38 359 ASP A CA 1
ATOM 2793 C C . ASP A 1 359 ? 16.532 2.828 -20.118 1.00 83.38 359 ASP A C 1
ATOM 2795 O O . ASP A 1 359 ? 16.994 2.311 -19.094 1.00 83.38 359 ASP A O 1
ATOM 2799 N N . TRP A 1 360 ? 15.799 2.151 -20.999 1.00 88.12 360 TRP A N 1
ATOM 2800 C CA . TRP A 1 360 ? 15.412 0.760 -20.831 1.00 88.12 360 TRP A CA 1
ATOM 2801 C C . TRP A 1 360 ? 16.618 -0.154 -20.634 1.00 88.12 360 TRP A C 1
ATOM 2803 O O . TRP A 1 360 ? 16.586 -1.038 -19.783 1.00 88.12 360 TRP A O 1
ATOM 2813 N N . SER A 1 361 ? 17.702 0.056 -21.387 1.00 87.19 361 SER A N 1
ATOM 2814 C CA . SER A 1 361 ? 18.893 -0.790 -21.286 1.00 87.19 361 SER A CA 1
ATOM 2815 C C . SER A 1 361 ? 19.626 -0.588 -19.959 1.00 87.19 361 SER A C 1
ATOM 2817 O O . SER A 1 361 ? 20.071 -1.569 -19.364 1.00 87.19 361 SER A O 1
ATOM 2819 N N . GLY A 1 362 ? 19.670 0.643 -19.440 1.00 85.44 362 GLY A N 1
ATOM 2820 C CA . GLY A 1 362 ? 20.165 0.946 -18.097 1.00 85.44 362 GLY A CA 1
ATOM 2821 C C . GLY A 1 362 ? 19.319 0.289 -17.004 1.00 85.44 362 GLY A C 1
ATOM 2822 O O . GLY A 1 362 ? 19.865 -0.277 -16.055 1.00 85.44 362 GLY A O 1
ATOM 2823 N N . ALA A 1 363 ? 17.993 0.285 -17.161 1.00 87.31 363 ALA A N 1
ATOM 2824 C CA . ALA A 1 363 ? 17.081 -0.401 -16.249 1.00 87.31 363 ALA A CA 1
ATOM 2825 C C . ALA A 1 363 ? 17.237 -1.933 -16.296 1.00 87.31 363 ALA A C 1
ATOM 2827 O O . ALA A 1 363 ? 17.414 -2.556 -15.248 1.00 87.31 363 ALA A O 1
ATOM 2828 N N . VAL A 1 364 ? 17.286 -2.535 -17.491 1.00 89.44 364 VAL A N 1
ATOM 2829 C CA . VAL A 1 364 ? 17.587 -3.967 -17.689 1.00 89.44 364 VAL A CA 1
ATOM 2830 C C . VAL A 1 364 ? 18.933 -4.324 -17.056 1.00 89.44 364 VAL A C 1
ATOM 2832 O O . VAL A 1 364 ? 19.028 -5.301 -16.313 1.00 89.44 364 VAL A O 1
ATOM 2835 N N . GLN A 1 365 ? 19.975 -3.521 -17.309 1.00 86.75 365 GLN A N 1
ATOM 2836 C CA . GLN A 1 365 ? 21.298 -3.720 -16.723 1.00 86.75 365 GLN A CA 1
ATOM 2837 C C . GLN A 1 365 ? 21.201 -3.722 -15.196 1.00 86.75 365 GLN A C 1
ATOM 2839 O O . GLN A 1 365 ? 21.651 -4.672 -14.561 1.00 86.75 365 GLN A O 1
ATOM 2844 N N . ALA A 1 366 ? 20.581 -2.703 -14.605 1.00 85.94 366 ALA A N 1
ATOM 2845 C CA . ALA A 1 366 ? 20.420 -2.591 -13.162 1.00 85.94 366 ALA A CA 1
ATOM 2846 C C . ALA A 1 366 ? 19.697 -3.788 -12.545 1.00 85.94 366 ALA A C 1
ATOM 2848 O O . ALA A 1 366 ? 20.196 -4.371 -11.585 1.00 85.94 366 ALA A O 1
ATOM 2849 N N . PHE A 1 367 ? 18.571 -4.208 -13.121 1.00 87.44 367 PHE A N 1
ATOM 2850 C CA . PHE A 1 367 ? 17.834 -5.366 -12.626 1.00 87.44 367 PHE A CA 1
ATOM 2851 C C . PHE A 1 367 ? 18.610 -6.676 -12.800 1.00 87.44 367 PHE A C 1
ATOM 2853 O O . PHE A 1 367 ? 18.531 -7.545 -11.933 1.00 87.44 367 PHE A O 1
ATOM 2860 N N . SER A 1 368 ? 19.423 -6.802 -13.854 1.00 82.94 368 SER A N 1
ATOM 2861 C CA . SER A 1 368 ? 20.309 -7.959 -14.049 1.00 82.94 368 SER A CA 1
ATOM 2862 C C . SER A 1 368 ? 21.483 -8.012 -13.064 1.00 82.94 368 SER A C 1
ATOM 2864 O O . SER A 1 368 ? 22.010 -9.093 -12.805 1.00 82.94 368 SER A O 1
ATOM 2866 N N . MET A 1 369 ? 21.885 -6.869 -12.493 1.00 76.12 369 MET A N 1
ATOM 2867 C CA . MET A 1 369 ? 22.948 -6.807 -11.487 1.00 76.12 369 MET A CA 1
ATOM 2868 C C . MET A 1 369 ? 22.509 -7.318 -10.116 1.00 76.12 369 MET A C 1
ATOM 2870 O O . MET A 1 369 ? 23.381 -7.542 -9.283 1.00 76.12 369 MET A O 1
ATOM 2874 N N . ASP A 1 370 ? 21.208 -7.503 -9.863 1.00 71.25 370 ASP A N 1
ATOM 2875 C CA . ASP A 1 370 ? 20.709 -8.069 -8.608 1.00 71.25 370 ASP A CA 1
ATOM 2876 C C . ASP A 1 370 ? 21.175 -9.537 -8.486 1.00 71.25 370 ASP A C 1
ATOM 2878 O O . ASP A 1 370 ? 20.609 -10.434 -9.129 1.00 71.25 370 ASP A O 1
ATOM 2882 N N . PRO A 1 371 ? 22.189 -9.833 -7.644 1.00 58.94 371 PRO A N 1
ATOM 2883 C CA . PRO A 1 371 ? 22.770 -11.167 -7.536 1.00 58.94 371 PRO A CA 1
ATOM 2884 C C . PRO A 1 371 ? 21.873 -12.110 -6.722 1.00 58.94 371 PRO A C 1
ATOM 2886 O O . PRO A 1 371 ? 22.312 -13.181 -6.306 1.00 58.94 371 PRO A O 1
ATOM 2889 N N . PHE A 1 372 ? 20.630 -11.703 -6.456 1.00 58.12 372 PHE A N 1
ATOM 2890 C CA . PHE A 1 372 ? 19.596 -12.473 -5.782 1.00 58.12 372 PHE A CA 1
ATOM 2891 C C . PHE A 1 372 ? 18.299 -12.522 -6.595 1.00 58.12 372 PHE A C 1
ATOM 2893 O O . PHE A 1 372 ? 17.238 -12.826 -6.041 1.00 58.12 372 PHE A O 1
ATOM 2900 N N . SER A 1 373 ? 18.369 -12.270 -7.909 1.00 59.66 373 SER A N 1
ATOM 2901 C CA . SER A 1 373 ? 17.297 -12.688 -8.811 1.00 59.66 373 SER A CA 1
ATOM 2902 C C . SER A 1 373 ? 16.985 -14.173 -8.578 1.00 59.66 373 SER A C 1
ATOM 2904 O O . SER A 1 373 ? 17.834 -14.941 -8.122 1.00 59.66 373 SER A O 1
ATOM 2906 N N . SER A 1 374 ? 15.770 -14.617 -8.899 1.00 48.00 374 SER A N 1
ATOM 2907 C CA . SER A 1 374 ? 15.372 -16.029 -8.769 1.00 48.00 374 SER A CA 1
ATOM 2908 C C . SER A 1 374 ? 16.318 -17.016 -9.476 1.00 48.00 374 SER A C 1
ATOM 2910 O O . SER A 1 374 ? 16.252 -18.212 -9.211 1.00 48.00 374 SER A O 1
ATOM 2912 N N . ALA A 1 375 ? 17.180 -16.524 -10.371 1.00 47.44 375 ALA A N 1
ATOM 2913 C CA . ALA A 1 375 ? 18.186 -17.294 -11.092 1.00 47.44 375 ALA A CA 1
ATOM 2914 C C . ALA A 1 375 ? 19.560 -17.364 -10.388 1.00 47.44 375 ALA A C 1
ATOM 2916 O O . ALA A 1 375 ? 20.427 -18.121 -10.822 1.00 47.44 375 ALA A O 1
ATOM 2917 N N . ALA A 1 376 ? 19.799 -16.588 -9.329 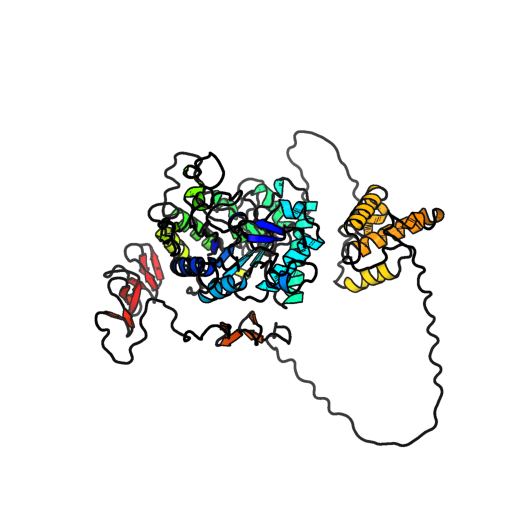1.00 53.59 376 ALA A N 1
ATOM 2918 C CA . ALA A 1 376 ? 21.114 -16.457 -8.718 1.00 53.59 376 ALA A CA 1
ATOM 2919 C C . ALA A 1 376 ? 21.320 -17.397 -7.503 1.00 53.59 376 ALA A C 1
ATOM 2921 O O . ALA A 1 376 ? 20.381 -17.692 -6.761 1.00 53.59 376 ALA A O 1
ATOM 2922 N N . PRO A 1 377 ? 22.554 -17.887 -7.263 1.00 44.84 377 PRO A N 1
ATOM 2923 C CA . PRO A 1 377 ? 22.831 -18.965 -6.305 1.00 44.84 377 PRO A CA 1
ATOM 2924 C C . PRO A 1 377 ? 22.742 -18.565 -4.823 1.00 44.84 377 PRO A C 1
ATOM 2926 O O . PRO A 1 377 ? 22.732 -19.437 -3.949 1.00 44.84 377 PRO A O 1
ATOM 2929 N N . LEU A 1 378 ? 22.687 -17.270 -4.504 1.00 49.03 378 LEU A N 1
ATOM 2930 C CA . LEU A 1 378 ? 22.623 -16.813 -3.121 1.00 49.03 378 LEU A CA 1
ATOM 2931 C C . LEU A 1 378 ? 21.171 -16.820 -2.613 1.00 49.03 378 LEU A C 1
ATOM 2933 O O . LEU A 1 378 ? 20.322 -16.059 -3.066 1.00 49.03 378 LEU A O 1
ATOM 2937 N N . LYS A 1 379 ? 20.876 -17.674 -1.628 1.00 52.22 379 LYS A N 1
ATOM 2938 C CA . LYS A 1 379 ? 19.538 -17.788 -1.022 1.00 52.22 379 LYS A CA 1
ATOM 2939 C C . LYS A 1 379 ? 19.302 -16.727 0.063 1.00 52.22 379 LYS A C 1
ATOM 2941 O O . LYS A 1 379 ? 20.195 -16.408 0.849 1.00 52.22 379 LYS A O 1
ATOM 2946 N N . LEU A 1 380 ? 18.062 -16.233 0.149 1.00 47.47 380 LEU A N 1
ATOM 2947 C CA . LEU A 1 380 ? 17.578 -15.224 1.110 1.00 47.47 380 LEU A CA 1
ATOM 2948 C C . LEU A 1 380 ? 17.879 -15.564 2.586 1.00 47.47 380 LEU A C 1
ATOM 2950 O O . LEU A 1 380 ? 18.089 -14.661 3.395 1.00 47.47 380 LEU A O 1
ATOM 2954 N N . SER A 1 381 ? 17.976 -16.852 2.930 1.00 50.94 381 SER A N 1
ATOM 2955 C CA . SER A 1 381 ? 18.249 -17.336 4.292 1.00 50.94 381 SER A CA 1
ATOM 2956 C C . SER A 1 381 ? 19.571 -16.826 4.883 1.00 50.94 381 SER A C 1
ATOM 2958 O O . SER A 1 381 ? 19.674 -16.670 6.093 1.00 50.94 381 SER A O 1
ATOM 2960 N N . VAL A 1 382 ? 20.563 -16.501 4.044 1.00 52.66 382 VAL A N 1
ATOM 2961 C CA . VAL A 1 382 ? 21.850 -15.917 4.477 1.00 52.66 382 VAL A CA 1
ATOM 2962 C C . VAL A 1 382 ? 21.706 -14.437 4.865 1.00 52.66 382 VAL A C 1
ATOM 2964 O O . VAL A 1 382 ? 22.547 -13.879 5.564 1.00 52.66 382 VAL A O 1
ATOM 2967 N N . THR A 1 383 ? 20.642 -13.772 4.414 1.00 51.50 383 THR A N 1
ATOM 2968 C CA . THR A 1 383 ? 20.417 -12.344 4.676 1.00 51.50 383 THR A CA 1
ATOM 2969 C C . THR A 1 383 ? 19.765 -12.107 6.034 1.00 51.50 383 THR A C 1
ATOM 2971 O O . THR A 1 383 ? 20.212 -11.239 6.775 1.00 51.50 383 THR A O 1
ATOM 2974 N N . GLN A 1 384 ? 18.756 -12.902 6.398 1.00 54.34 384 GLN A N 1
ATOM 2975 C CA . GLN A 1 384 ? 18.051 -12.737 7.676 1.00 54.34 384 GLN A CA 1
ATOM 2976 C C . GLN A 1 384 ? 18.934 -13.059 8.887 1.00 54.34 384 GLN A C 1
ATOM 2978 O O . GLN A 1 384 ? 18.866 -12.351 9.885 1.00 54.34 384 GLN A O 1
ATOM 2983 N N . SER A 1 385 ? 19.813 -14.065 8.799 1.00 57.16 385 SER A N 1
ATOM 2984 C CA . SER A 1 385 ? 20.739 -14.401 9.893 1.00 57.16 385 SER A CA 1
ATOM 2985 C C . SER A 1 385 ? 21.816 -13.339 10.137 1.00 57.16 385 SER A C 1
ATOM 2987 O O . SER A 1 385 ? 22.468 -13.362 11.175 1.00 57.16 385 SER A O 1
ATOM 2989 N N . ASN A 1 386 ? 22.025 -12.439 9.171 1.00 57.91 386 ASN A N 1
ATOM 2990 C CA . ASN A 1 386 ? 23.053 -11.403 9.209 1.00 57.91 386 ASN A CA 1
ATOM 2991 C C . ASN A 1 386 ? 22.481 -9.991 9.354 1.00 57.91 386 ASN A C 1
ATOM 2993 O O . ASN A 1 386 ? 23.270 -9.043 9.332 1.00 57.91 386 ASN A O 1
ATOM 2997 N N . LEU A 1 387 ? 21.157 -9.831 9.518 1.00 65.19 387 LEU A N 1
ATOM 2998 C CA . LEU A 1 387 ? 20.600 -8.541 9.919 1.00 65.19 387 LEU A CA 1
ATOM 2999 C C . LEU A 1 387 ? 21.324 -8.148 11.214 1.00 65.19 387 LEU A C 1
ATOM 3001 O O . LEU A 1 387 ? 21.204 -8.828 12.231 1.00 65.19 387 LEU A O 1
ATOM 3005 N N . CYS A 1 388 ? 22.126 -7.083 11.149 1.00 70.00 388 CYS A N 1
ATOM 3006 C CA . CYS A 1 388 ? 22.869 -6.518 12.285 1.00 70.00 388 CYS A CA 1
ATOM 3007 C C . CYS A 1 388 ? 24.132 -7.257 12.734 1.00 70.00 388 CYS A C 1
ATOM 3009 O O . CYS A 1 388 ? 24.706 -6.898 13.767 1.00 70.00 388 CYS A O 1
ATOM 3011 N N . ALA A 1 389 ? 24.632 -8.219 11.953 1.00 62.56 389 ALA A N 1
ATOM 3012 C CA . ALA A 1 389 ? 25.956 -8.783 12.197 1.00 62.56 389 ALA A CA 1
ATOM 3013 C C . ALA A 1 389 ? 27.014 -7.654 12.182 1.00 62.56 389 ALA A C 1
ATOM 3015 O O . ALA A 1 389 ? 27.195 -6.966 11.178 1.00 62.56 389 ALA A O 1
ATOM 3016 N N . GLY A 1 390 ? 27.678 -7.427 13.323 1.00 55.91 390 GLY A N 1
ATOM 3017 C CA . GLY A 1 390 ? 28.669 -6.357 13.516 1.00 55.91 390 GLY A CA 1
ATOM 3018 C C . GLY A 1 390 ? 28.217 -5.174 14.385 1.00 55.91 390 GLY A C 1
ATOM 3019 O O . GLY A 1 390 ? 29.062 -4.373 14.775 1.00 55.91 390 GLY A O 1
ATOM 3020 N N . ILE A 1 391 ? 26.935 -5.078 14.761 1.00 56.62 391 ILE A N 1
ATOM 3021 C CA . ILE A 1 391 ? 26.483 -4.159 15.821 1.00 56.62 391 ILE A CA 1
ATOM 3022 C C . ILE A 1 391 ? 26.516 -4.931 17.145 1.00 56.62 391 ILE A C 1
ATOM 3024 O O . ILE A 1 391 ? 25.512 -5.450 17.624 1.00 56.62 391 ILE A O 1
ATOM 3028 N N . SER A 1 392 ? 27.705 -5.094 17.724 1.00 44.16 392 SER A N 1
ATOM 3029 C CA . SER A 1 392 ? 27.859 -5.755 19.022 1.00 44.16 392 SER A CA 1
ATOM 3030 C C . SER A 1 392 ? 27.243 -4.891 20.129 1.00 44.16 392 SER A C 1
ATOM 3032 O O . SER A 1 392 ? 27.840 -3.884 20.493 1.00 44.16 392 SER A O 1
ATOM 3034 N N . GLY A 1 393 ? 26.058 -5.300 20.604 1.00 45.47 393 GLY A N 1
ATOM 3035 C CA . GLY A 1 393 ? 25.305 -5.065 21.859 1.00 45.47 393 GLY A CA 1
ATOM 3036 C C . GLY A 1 393 ? 25.700 -4.034 22.937 1.00 45.47 393 GLY A C 1
ATOM 3037 O O . GLY A 1 393 ? 25.179 -4.134 24.042 1.00 45.47 393 GLY A O 1
ATOM 3038 N N . GLY A 1 394 ? 26.585 -3.071 22.690 1.00 41.59 394 GLY A N 1
ATOM 3039 C CA . GLY A 1 394 ? 27.125 -2.158 23.704 1.00 41.59 394 GLY A CA 1
ATOM 3040 C C . GLY A 1 394 ? 26.590 -0.726 23.662 1.00 41.59 394 GLY A C 1
ATOM 3041 O O . GLY A 1 394 ? 26.938 0.055 24.540 1.00 41.59 394 GLY A O 1
ATOM 3042 N N . LEU A 1 395 ? 25.775 -0.355 22.667 1.00 42.53 395 LEU A N 1
ATOM 3043 C CA . LEU A 1 395 ? 25.410 1.053 22.421 1.00 42.53 395 LEU A CA 1
ATOM 3044 C C . LEU A 1 395 ? 23.919 1.385 22.555 1.00 42.53 395 LEU A C 1
ATOM 3046 O O . LEU A 1 395 ? 23.546 2.535 22.347 1.00 42.53 395 LEU A O 1
ATOM 3050 N N . TYR A 1 396 ? 23.064 0.434 22.937 1.00 38.16 396 TYR A N 1
ATOM 3051 C CA . TYR A 1 396 ? 21.647 0.740 23.143 1.00 38.16 396 TYR A CA 1
ATOM 3052 C C . TYR A 1 396 ? 21.039 -0.111 24.261 1.00 38.16 396 TYR A C 1
ATOM 3054 O O . TYR A 1 396 ? 20.504 -1.192 24.040 1.00 38.16 396 TYR A O 1
ATOM 3062 N N . SER A 1 397 ? 21.136 0.395 25.489 1.00 32.16 397 SER A N 1
ATOM 3063 C CA . SER A 1 397 ? 20.106 0.139 26.496 1.00 32.16 397 SER A CA 1
ATOM 3064 C C . SER A 1 397 ? 19.036 1.212 26.271 1.00 32.16 397 SER A C 1
ATOM 3066 O O . SER A 1 397 ? 19.436 2.365 26.084 1.00 32.16 397 SER A O 1
ATOM 3068 N N . PRO A 1 398 ? 17.725 0.906 26.241 1.00 35.56 398 PRO A N 1
ATOM 3069 C CA . PRO A 1 398 ? 16.671 1.912 26.121 1.00 35.56 398 PRO A CA 1
ATOM 3070 C C . PRO A 1 398 ? 16.609 2.740 27.415 1.00 35.56 398 PRO A C 1
ATOM 3072 O O . PRO A 1 398 ? 15.732 2.583 28.258 1.00 35.56 398 PRO A O 1
ATOM 3075 N N . GLY A 1 399 ? 17.613 3.591 27.604 1.00 30.33 399 GLY A N 1
ATOM 3076 C CA . GLY A 1 399 ? 17.640 4.649 28.588 1.00 30.33 399 GLY A CA 1
ATOM 3077 C C . GLY A 1 399 ? 16.914 5.850 28.008 1.00 30.33 399 GLY A C 1
ATOM 3078 O O . GLY A 1 399 ? 17.147 6.241 26.866 1.00 30.33 399 GLY A O 1
ATOM 3079 N N . THR A 1 400 ? 16.027 6.428 28.808 1.00 32.78 400 THR A N 1
ATOM 3080 C CA . THR A 1 400 ? 15.453 7.759 28.607 1.00 32.78 400 THR A CA 1
ATOM 3081 C C . THR A 1 400 ? 16.513 8.729 28.091 1.00 32.78 400 THR A C 1
ATOM 3083 O O . THR A 1 400 ? 17.471 9.040 28.802 1.00 32.78 400 THR A O 1
ATOM 3086 N N . VAL A 1 401 ? 16.342 9.200 26.856 1.00 30.20 401 VAL A N 1
ATOM 3087 C CA . VAL A 1 401 ? 17.178 10.245 26.267 1.00 30.20 401 VAL A CA 1
ATOM 3088 C C . VAL A 1 401 ? 16.915 11.532 27.049 1.00 30.20 401 VAL A C 1
ATOM 3090 O O . VAL A 1 401 ? 15.885 12.180 26.892 1.00 30.20 401 VAL A O 1
ATOM 3093 N N . SER A 1 402 ? 17.840 11.867 27.945 1.00 28.86 402 SER A N 1
ATOM 3094 C CA . SER A 1 402 ? 17.937 13.184 28.565 1.00 28.86 402 SER A CA 1
ATOM 3095 C C . SER A 1 402 ? 18.365 14.182 27.492 1.00 28.86 402 SER A C 1
ATOM 3097 O O . SER A 1 402 ? 19.506 14.150 27.034 1.00 28.86 402 SER A O 1
ATOM 3099 N N . ALA A 1 403 ? 17.454 15.070 27.101 1.00 32.19 403 ALA A N 1
ATOM 3100 C CA . ALA A 1 403 ? 17.762 16.228 26.278 1.00 32.19 403 ALA A CA 1
ATOM 3101 C C . ALA A 1 403 ? 18.610 17.230 27.081 1.00 32.19 403 ALA A C 1
ATOM 3103 O O . ALA A 1 403 ? 18.097 17.942 27.942 1.00 32.19 403 ALA A O 1
ATOM 3104 N N . ALA A 1 404 ? 19.908 17.281 26.793 1.00 28.83 404 ALA A N 1
ATOM 3105 C CA . ALA A 1 404 ? 20.786 18.386 27.156 1.00 28.83 404 ALA A CA 1
ATOM 3106 C C . ALA A 1 404 ? 21.908 18.490 26.110 1.00 28.83 404 ALA A C 1
ATOM 3108 O O . ALA A 1 404 ? 22.879 17.750 26.180 1.00 28.83 404 ALA A O 1
ATOM 3109 N N . ASP A 1 405 ? 21.730 19.335 25.089 1.00 30.31 405 ASP A N 1
ATOM 3110 C CA . ASP A 1 405 ? 22.552 20.546 24.951 1.00 30.31 405 ASP A CA 1
ATOM 3111 C C . ASP A 1 405 ? 22.094 21.454 23.788 1.00 30.31 405 ASP A C 1
ATOM 3113 O O . ASP A 1 405 ? 21.807 21.006 22.680 1.00 30.31 405 ASP A O 1
ATOM 3117 N N . SER A 1 406 ? 22.090 22.762 24.080 1.00 31.72 406 SER A N 1
ATOM 3118 C CA . SER A 1 406 ? 21.812 23.955 23.247 1.00 31.72 406 SER A CA 1
ATOM 3119 C C . SER A 1 406 ? 20.348 24.327 22.892 1.00 31.72 406 SER A C 1
ATOM 3121 O O . SER A 1 406 ? 19.826 24.012 21.829 1.00 31.72 406 SER A O 1
ATOM 3123 N N . ASN A 1 407 ? 19.725 25.123 23.778 1.00 30.17 407 ASN A N 1
ATOM 3124 C CA . ASN A 1 407 ? 18.512 25.937 23.537 1.00 30.17 407 ASN A CA 1
ATOM 3125 C C . ASN A 1 407 ? 18.841 27.322 22.926 1.00 30.17 407 ASN A C 1
ATOM 3127 O O . ASN A 1 407 ? 19.900 27.882 23.219 1.00 30.17 407 ASN A O 1
ATOM 3131 N N . PRO A 1 408 ? 17.860 27.959 22.250 1.00 31.03 408 PRO A N 1
ATOM 3132 C CA . PRO A 1 408 ? 17.333 29.269 22.674 1.00 31.03 408 PRO A CA 1
ATOM 3133 C C . PRO A 1 408 ? 15.808 29.205 23.002 1.00 31.03 408 PRO A C 1
ATOM 3135 O O . PRO A 1 408 ? 15.188 28.169 22.783 1.00 31.03 408 PRO A O 1
ATOM 3138 N N . PRO A 1 409 ? 15.200 30.227 23.649 1.00 40.25 409 PRO A N 1
ATOM 3139 C CA . PRO A 1 409 ? 14.438 30.023 24.892 1.00 40.25 409 PRO A CA 1
ATOM 3140 C C . PRO A 1 409 ? 12.895 29.910 24.811 1.00 40.25 409 PRO A C 1
ATOM 3142 O O . PRO A 1 409 ? 12.240 30.613 24.053 1.00 40.25 409 PRO A O 1
ATOM 3145 N N . ALA A 1 410 ? 12.382 29.137 25.786 1.00 28.58 410 ALA A N 1
ATOM 3146 C CA . ALA A 1 410 ? 11.174 29.301 26.622 1.00 28.58 410 ALA A CA 1
ATOM 3147 C C . ALA A 1 410 ? 9.747 29.168 26.030 1.00 28.58 410 ALA A C 1
ATOM 3149 O O . ALA A 1 410 ? 9.229 30.088 25.411 1.00 28.58 410 ALA A O 1
ATOM 3150 N N . SER A 1 411 ? 9.010 28.134 26.471 1.00 32.47 411 SER A N 1
ATOM 3151 C CA . SER A 1 411 ? 7.978 28.292 27.519 1.00 32.47 411 SER A CA 1
ATOM 3152 C C . SER A 1 411 ? 7.585 26.937 28.144 1.00 32.47 411 SER A C 1
ATOM 3154 O O . SER A 1 411 ? 7.660 25.895 27.505 1.00 32.47 411 SER A O 1
ATOM 3156 N N . ALA A 1 412 ? 7.251 26.991 29.431 1.00 33.69 412 ALA A N 1
ATOM 3157 C CA . ALA A 1 412 ? 7.183 25.942 30.451 1.00 33.69 412 ALA A CA 1
ATOM 3158 C C . ALA A 1 412 ? 6.303 24.712 30.165 1.00 33.69 412 ALA A C 1
ATOM 3160 O O . ALA A 1 412 ? 5.183 24.887 29.715 1.00 33.69 412 ALA A O 1
ATOM 3161 N N . PHE A 1 413 ? 6.743 23.526 30.619 1.00 28.88 413 PHE A N 1
ATOM 3162 C CA . PHE A 1 413 ? 5.924 22.554 31.372 1.00 28.88 413 PHE A CA 1
ATOM 3163 C C . PHE A 1 413 ? 6.826 21.588 32.167 1.00 28.88 413 PHE A C 1
ATOM 3165 O O . PHE A 1 413 ? 7.721 20.954 31.614 1.00 28.88 413 PHE A O 1
ATOM 3172 N N . THR A 1 414 ? 6.579 21.470 33.473 1.00 35.69 414 THR A N 1
ATOM 3173 C CA . THR A 1 414 ? 7.210 20.499 34.383 1.00 35.69 414 THR A CA 1
ATOM 3174 C C . THR A 1 414 ? 6.195 19.409 34.730 1.00 35.69 414 THR A C 1
ATOM 3176 O O . THR A 1 414 ? 5.086 19.758 35.136 1.00 35.69 414 THR A O 1
ATOM 3179 N N . PRO A 1 415 ? 6.561 18.116 34.684 1.00 31.84 415 PRO A N 1
ATOM 3180 C CA . PRO A 1 415 ? 5.855 17.093 35.446 1.00 31.84 415 PRO A CA 1
ATOM 3181 C C . PRO A 1 415 ? 6.764 16.377 36.453 1.00 31.84 415 PRO A C 1
ATOM 3183 O O . PRO A 1 415 ? 7.906 16.010 36.180 1.00 31.84 415 PRO A O 1
ATOM 3186 N N . THR A 1 416 ? 6.204 16.184 37.641 1.00 30.38 416 THR A N 1
ATOM 3187 C CA . THR A 1 416 ? 6.742 15.474 38.799 1.00 30.38 416 THR A CA 1
ATOM 3188 C C . THR A 1 416 ? 6.842 13.970 38.530 1.00 30.38 416 THR A C 1
ATOM 3190 O O . THR A 1 416 ? 5.886 13.342 38.082 1.00 30.38 416 THR A O 1
ATOM 3193 N N . THR A 1 417 ? 7.990 13.380 38.852 1.00 27.38 417 THR A N 1
ATOM 3194 C CA . THR A 1 417 ? 8.282 11.947 38.760 1.00 27.38 417 THR A CA 1
ATOM 3195 C C . THR A 1 417 ? 7.783 11.185 39.992 1.00 27.38 417 THR A C 1
ATOM 3197 O O . THR A 1 417 ? 8.255 11.405 41.105 1.00 27.38 417 THR A O 1
ATOM 3200 N N . GLN A 1 418 ? 6.894 10.210 39.788 1.00 28.23 418 GLN A N 1
ATOM 3201 C CA . GLN A 1 418 ? 6.841 8.997 40.609 1.00 28.23 418 GLN A CA 1
ATOM 3202 C C . GLN A 1 418 ? 6.786 7.776 39.693 1.00 28.23 418 GLN A C 1
ATOM 3204 O O . GLN A 1 418 ? 6.021 7.724 38.736 1.00 28.23 418 GLN A O 1
ATOM 3209 N N . SER A 1 419 ? 7.660 6.822 39.995 1.00 28.48 419 SER A N 1
ATOM 3210 C CA . SER A 1 419 ? 7.911 5.599 39.239 1.00 28.48 419 SER A CA 1
ATOM 3211 C C . SER A 1 419 ? 7.204 4.422 39.915 1.00 28.48 419 SER A C 1
ATOM 3213 O O . SER A 1 419 ? 7.381 4.264 41.127 1.00 28.48 419 SER A O 1
ATOM 3215 N N . PRO A 1 420 ? 6.466 3.567 39.184 1.00 31.00 420 PRO A N 1
ATOM 3216 C CA . PRO A 1 420 ? 6.177 2.219 39.636 1.00 31.00 420 PRO A CA 1
ATOM 3217 C C . PRO A 1 420 ? 6.955 1.172 38.829 1.00 31.00 420 PRO A C 1
ATOM 3219 O O . PRO A 1 420 ? 7.085 1.216 37.609 1.00 31.00 420 PRO A O 1
ATOM 3222 N N . SER A 1 421 ? 7.462 0.206 39.585 1.00 28.00 421 SER A N 1
ATOM 3223 C CA . SER A 1 421 ? 8.225 -0.976 39.202 1.00 28.00 421 SER A CA 1
ATOM 3224 C C . SER A 1 421 ? 7.533 -1.878 38.173 1.00 28.00 421 SER A C 1
ATOM 3226 O O . SER A 1 421 ? 6.396 -2.309 38.365 1.00 28.00 421 SER A O 1
ATOM 3228 N N . THR A 1 422 ? 8.281 -2.246 37.134 1.00 27.38 422 THR A N 1
ATOM 3229 C CA . THR A 1 422 ? 7.937 -3.213 36.088 1.00 27.38 422 THR A CA 1
ATOM 3230 C C . THR A 1 422 ? 7.946 -4.649 36.617 1.00 27.38 422 THR A C 1
ATOM 3232 O O . THR A 1 422 ? 8.994 -5.208 36.931 1.00 27.38 422 THR A O 1
ATOM 3235 N N . THR A 1 423 ? 6.769 -5.279 36.657 1.00 28.42 423 THR A N 1
ATOM 3236 C CA . THR A 1 423 ? 6.633 -6.742 36.706 1.00 28.42 423 THR A CA 1
ATOM 3237 C C . THR A 1 423 ? 6.058 -7.202 35.371 1.00 28.42 423 THR A C 1
ATOM 3239 O O . THR A 1 423 ? 5.022 -6.711 34.936 1.00 28.42 423 THR A O 1
ATOM 3242 N N . SER A 1 424 ? 6.768 -8.113 34.707 1.00 31.09 424 SER A N 1
ATOM 3243 C CA . SER A 1 424 ? 6.400 -8.709 33.419 1.00 31.09 424 SER A CA 1
ATOM 3244 C C . SER A 1 424 ? 5.052 -9.437 33.521 1.00 31.09 424 SER A C 1
ATOM 3246 O O . SER A 1 424 ? 4.930 -10.377 34.308 1.00 31.09 424 SER A O 1
ATOM 3248 N N . GLN A 1 425 ? 4.045 -9.008 32.748 1.00 32.62 425 GLN A N 1
ATOM 3249 C CA . GLN A 1 425 ? 2.757 -9.699 32.637 1.00 32.62 425 GLN A CA 1
ATOM 3250 C C . GLN A 1 425 ? 2.614 -10.413 31.291 1.00 32.62 425 GLN A C 1
ATOM 3252 O O . GLN A 1 425 ? 2.720 -9.831 30.214 1.00 32.62 425 GLN A O 1
ATOM 3257 N N . LEU A 1 426 ? 2.365 -11.713 31.419 1.00 30.78 426 LEU A N 1
ATOM 3258 C CA . LEU A 1 426 ? 2.155 -12.706 30.381 1.00 30.78 426 LEU A CA 1
ATOM 3259 C C . LEU A 1 426 ? 0.718 -12.610 29.823 1.00 30.78 426 LEU A C 1
ATOM 3261 O O . LEU A 1 426 ? -0.254 -12.534 30.574 1.00 30.78 426 LEU A O 1
ATOM 3265 N N . SER A 1 427 ? 0.613 -12.653 28.496 1.00 36.72 427 SER A N 1
ATOM 3266 C CA . SER A 1 427 ? -0.605 -12.668 27.672 1.00 36.72 427 SER A CA 1
ATOM 3267 C C . SER A 1 427 ? -1.702 -13.643 28.155 1.00 36.72 427 SER A C 1
ATOM 3269 O O . SER A 1 427 ? -1.565 -14.857 28.015 1.00 36.72 427 SER A O 1
ATOM 3271 N N . THR A 1 428 ? -2.807 -13.095 28.690 1.00 37.03 428 THR A N 1
ATOM 3272 C CA . THR A 1 428 ? -4.101 -13.777 28.980 1.00 37.03 428 THR A CA 1
ATOM 3273 C C . THR A 1 428 ? -5.334 -12.866 28.729 1.00 37.03 428 THR A C 1
ATOM 3275 O O . THR A 1 428 ? -6.441 -13.125 29.210 1.00 37.03 428 THR A O 1
ATOM 3278 N N . GLY A 1 429 ? -5.158 -11.781 27.961 1.00 51.34 429 GLY A N 1
ATOM 3279 C CA . GLY A 1 429 ? -5.971 -10.555 28.046 1.00 51.34 429 GLY A CA 1
ATOM 3280 C C . GLY A 1 429 ? -7.438 -10.589 27.587 1.00 51.34 429 GLY A C 1
ATOM 3281 O O . GLY A 1 429 ? -8.165 -9.659 27.918 1.00 51.34 429 GLY A O 1
ATOM 3282 N N . THR A 1 430 ? -7.923 -11.614 26.878 1.00 57.09 430 THR A N 1
ATOM 3283 C CA . THR A 1 430 ? -9.349 -11.661 26.478 1.00 57.09 430 THR A CA 1
ATOM 3284 C C . THR A 1 430 ? -10.281 -12.013 27.638 1.00 57.09 430 THR A C 1
ATOM 3286 O O . THR A 1 430 ? -11.416 -11.556 27.677 1.00 57.09 430 THR A O 1
ATOM 3289 N N . SER A 1 431 ? -9.809 -12.773 28.630 1.00 72.06 431 SER A N 1
ATOM 3290 C CA . SER A 1 431 ? -10.640 -13.167 29.780 1.00 72.06 431 SER A CA 1
ATOM 3291 C C . SER A 1 431 ? -10.790 -12.067 30.839 1.00 72.06 431 SER A C 1
ATOM 3293 O O . SER A 1 431 ? -11.787 -12.040 31.561 1.00 72.06 431 SER A O 1
ATOM 3295 N N . SER A 1 432 ? -9.832 -11.139 30.933 1.00 89.50 432 SER A N 1
ATOM 3296 C CA . SER A 1 432 ? -9.850 -10.072 31.940 1.00 89.50 432 SER A CA 1
ATOM 3297 C C . SER A 1 432 ? -10.786 -8.920 31.572 1.00 89.50 432 SER A C 1
ATOM 3299 O O . SER A 1 432 ? -11.451 -8.395 32.463 1.00 89.50 432 SER A O 1
ATOM 3301 N N . CYS A 1 433 ? -10.876 -8.552 30.290 1.00 94.62 433 CYS A N 1
ATOM 3302 C CA . CYS A 1 433 ? -11.714 -7.445 29.816 1.00 94.62 433 CYS A CA 1
ATOM 3303 C C . CYS A 1 433 ? -13.210 -7.775 29.900 1.00 94.62 433 CYS A C 1
ATOM 3305 O O . CYS A 1 433 ? -13.949 -7.060 30.580 1.00 94.62 433 CYS A O 1
ATOM 3307 N N . THR A 1 434 ? -13.617 -8.939 29.387 1.00 95.12 434 THR A N 1
ATOM 3308 C CA . THR A 1 434 ? -15.002 -9.417 29.493 1.00 95.12 434 THR A CA 1
ATOM 3309 C C . THR A 1 434 ? -15.428 -9.630 30.945 1.00 95.12 434 THR A C 1
ATOM 3311 O O . THR A 1 434 ? -16.534 -9.254 31.340 1.00 95.12 434 THR A O 1
ATOM 3314 N N . ASN A 1 435 ? -14.547 -10.175 31.797 1.00 94.88 435 ASN A N 1
ATOM 3315 C CA . ASN A 1 435 ? -14.855 -10.322 33.222 1.00 94.88 435 ASN A CA 1
ATOM 3316 C C . ASN A 1 435 ? -15.026 -8.950 33.895 1.00 94.88 435 ASN A C 1
ATOM 3318 O O . ASN A 1 435 ? -16.033 -8.728 34.569 1.00 94.88 435 ASN A O 1
ATOM 3322 N N . MET A 1 436 ? -14.109 -8.007 33.648 1.00 96.94 436 MET A N 1
ATOM 3323 C CA . MET A 1 436 ? -14.223 -6.627 34.127 1.00 96.94 436 MET A CA 1
ATOM 3324 C C . MET A 1 436 ? -15.555 -6.006 33.697 1.00 96.94 436 MET A C 1
ATOM 3326 O O . MET A 1 436 ? -16.309 -5.551 34.557 1.00 96.94 436 MET A O 1
ATOM 3330 N N . TYR A 1 437 ? -15.888 -6.067 32.406 1.00 97.12 437 TYR A N 1
ATOM 3331 C CA . TYR A 1 437 ? -17.101 -5.484 31.841 1.00 97.12 437 TYR A CA 1
ATOM 3332 C C . TYR A 1 437 ? -18.381 -6.116 32.418 1.00 97.12 437 TYR A C 1
ATOM 3334 O O . TYR A 1 437 ? -19.356 -5.422 32.737 1.00 97.12 437 TYR A O 1
ATOM 3342 N N . SER A 1 438 ? -18.383 -7.435 32.631 1.00 95.38 438 SER A N 1
ATOM 3343 C CA . SER A 1 438 ? -19.525 -8.156 33.205 1.00 95.38 438 SER A CA 1
ATOM 3344 C C . SER A 1 438 ? -19.879 -7.694 34.627 1.00 95.38 438 SER A C 1
ATOM 3346 O O . SER A 1 438 ? -21.060 -7.662 34.975 1.00 95.38 438 SER A O 1
ATOM 3348 N N . GLN A 1 439 ? -18.887 -7.255 35.411 1.00 95.75 439 GLN A N 1
ATOM 3349 C CA . GLN A 1 439 ? -19.041 -6.861 36.817 1.00 95.75 439 GLN A CA 1
ATOM 3350 C C . GLN A 1 439 ? -19.436 -5.387 37.026 1.00 95.75 439 GLN A C 1
ATOM 3352 O O . GLN A 1 439 ? -19.692 -4.971 38.161 1.00 95.75 439 GLN A O 1
ATOM 3357 N N . LEU A 1 440 ? -19.471 -4.567 35.972 1.00 96.75 440 LEU A N 1
ATOM 3358 C CA . LEU A 1 440 ? -19.756 -3.135 36.100 1.00 96.75 440 LEU A CA 1
ATOM 3359 C C . LEU A 1 440 ? -21.245 -2.864 36.354 1.00 96.75 440 LEU A C 1
ATOM 3361 O O . LEU A 1 440 ? -22.121 -3.465 35.733 1.00 96.75 440 LEU A O 1
ATOM 3365 N N . THR A 1 441 ? -21.522 -1.904 37.240 1.00 97.69 441 THR A N 1
ATOM 3366 C CA . THR A 1 441 ? -22.877 -1.425 37.544 1.00 97.69 441 THR A CA 1
ATOM 3367 C C . THR A 1 441 ? -23.306 -0.339 36.569 1.00 97.69 441 THR A C 1
ATOM 3369 O O . THR A 1 441 ? -24.447 -0.343 36.135 1.00 97.69 441 THR A O 1
ATOM 3372 N N . CYS A 1 442 ? -22.412 0.579 36.203 1.00 98.31 442 CYS A N 1
ATOM 3373 C CA . CYS A 1 442 ? -22.651 1.544 35.136 1.00 98.31 442 CYS A CA 1
ATOM 3374 C C . CYS A 1 442 ? -21.804 1.178 33.917 1.00 98.31 442 CYS A C 1
ATOM 3376 O O . CYS A 1 442 ? -20.579 1.189 34.006 1.00 98.31 442 CYS A O 1
ATOM 3378 N N . LYS A 1 443 ? -22.448 0.838 32.799 1.00 98.31 443 LYS A N 1
ATOM 3379 C CA . LYS A 1 443 ? -21.766 0.456 31.556 1.00 98.31 443 LYS A CA 1
ATOM 3380 C C . LYS A 1 443 ? -22.614 0.755 30.326 1.00 98.31 443 LYS A C 1
ATOM 3382 O O . LYS A 1 443 ? -23.814 1.005 30.430 1.00 98.31 443 LYS A O 1
ATOM 3387 N N . ILE A 1 444 ? -21.978 0.733 29.162 1.00 98.19 444 ILE A N 1
ATOM 3388 C CA . ILE A 1 444 ? -22.665 0.733 27.865 1.00 98.19 444 ILE A CA 1
ATOM 3389 C C . ILE A 1 444 ? -23.395 -0.601 27.704 1.00 98.19 444 ILE A C 1
ATOM 3391 O O . ILE A 1 444 ? -22.960 -1.592 28.278 1.00 98.19 444 ILE A O 1
ATOM 3395 N N . ALA A 1 445 ? -24.505 -0.639 26.967 1.00 96.94 445 ALA A N 1
ATOM 3396 C CA . ALA A 1 445 ? -25.382 -1.808 26.951 1.00 96.94 445 ALA A CA 1
ATOM 3397 C C . ALA A 1 445 ? -24.828 -3.058 26.249 1.00 96.94 445 ALA A C 1
ATOM 3399 O O . ALA A 1 445 ? -25.156 -4.175 26.644 1.00 96.94 445 ALA A O 1
ATOM 3400 N N . SER A 1 446 ? -24.005 -2.866 25.220 1.00 96.06 446 SER A N 1
ATOM 3401 C CA . SER A 1 446 ? -23.330 -3.939 24.489 1.00 96.06 446 SER A CA 1
ATOM 3402 C C . SER A 1 446 ? -21.832 -3.888 24.763 1.00 96.06 446 SER A C 1
ATOM 3404 O O . SER A 1 446 ? -21.281 -2.797 24.845 1.00 96.06 446 SER A O 1
ATOM 3406 N N . GLU A 1 447 ? -21.178 -5.044 24.885 1.00 96.12 447 GLU A N 1
ATOM 3407 C CA . GLU A 1 447 ? -19.709 -5.159 24.940 1.00 96.12 447 GLU A CA 1
ATOM 3408 C C . GLU A 1 447 ? -19.082 -5.047 23.543 1.00 96.12 447 GLU A C 1
ATOM 3410 O O . GLU A 1 447 ? -17.920 -4.672 23.400 1.00 96.12 447 GLU A O 1
ATOM 3415 N N . ASP A 1 448 ? -19.874 -5.364 22.513 1.00 91.19 448 ASP A N 1
ATOM 3416 C CA . ASP A 1 448 ? -19.486 -5.347 21.107 1.00 91.19 448 ASP A CA 1
ATOM 3417 C C . ASP A 1 448 ? -19.471 -3.901 20.567 1.00 91.19 448 ASP A C 1
ATOM 3419 O O . ASP A 1 448 ? -20.536 -3.261 20.501 1.00 91.19 448 ASP A O 1
ATOM 3423 N N . PRO A 1 449 ? -18.300 -3.379 20.140 1.00 86.06 449 PRO A N 1
ATOM 3424 C CA . PRO A 1 449 ? -18.180 -2.047 19.555 1.00 86.06 449 PRO A CA 1
ATOM 3425 C C . PRO A 1 449 ? -19.048 -1.826 18.314 1.00 86.06 449 PRO A C 1
ATOM 3427 O O . PRO A 1 449 ? -19.460 -0.694 18.075 1.00 86.06 449 PRO A O 1
ATOM 3430 N N . SER A 1 450 ? -19.364 -2.876 17.549 1.00 79.81 450 SER A N 1
ATOM 3431 C CA . SER A 1 450 ? -20.191 -2.773 16.338 1.00 79.81 450 SER A CA 1
ATOM 3432 C C . SER A 1 450 ? -21.658 -2.435 16.634 1.00 79.81 450 SER A C 1
ATOM 3434 O O . SER A 1 450 ? -22.362 -1.903 15.779 1.00 79.81 450 SER A O 1
ATOM 3436 N N . GLN A 1 451 ? -22.113 -2.696 17.863 1.00 88.69 451 GLN A N 1
ATOM 3437 C CA . GLN A 1 451 ? -23.480 -2.436 18.325 1.00 88.69 451 GLN A CA 1
ATOM 3438 C C . GLN A 1 451 ? -23.611 -1.093 19.061 1.00 88.69 451 GLN A C 1
ATOM 3440 O O . GLN A 1 451 ? -24.648 -0.807 19.661 1.00 88.69 451 GLN A O 1
ATOM 3445 N N . THR A 1 452 ? -22.557 -0.272 19.060 1.00 90.62 452 THR A N 1
ATOM 3446 C CA . THR A 1 452 ? -22.495 0.985 19.811 1.00 90.62 452 THR A CA 1
ATOM 3447 C C . THR A 1 452 ? -22.122 2.150 18.892 1.00 90.62 452 THR A C 1
ATOM 3449 O O . THR A 1 452 ? -21.291 2.023 18.000 1.00 90.62 452 THR A O 1
ATOM 3452 N N . ASP A 1 453 ? -22.711 3.325 19.123 1.00 91.25 453 ASP A N 1
ATOM 3453 C CA . ASP A 1 453 ? -22.348 4.560 18.418 1.00 91.25 453 ASP A CA 1
ATOM 3454 C C . ASP A 1 453 ? -20.927 5.010 18.807 1.00 91.25 453 ASP A C 1
ATOM 3456 O O . ASP A 1 453 ? -20.699 5.551 19.896 1.00 91.25 453 ASP A O 1
ATOM 3460 N N . SER A 1 454 ? -19.962 4.801 17.907 1.00 82.62 454 SER A N 1
ATOM 3461 C CA . SER A 1 454 ? -18.549 5.125 18.134 1.00 82.62 454 SER A CA 1
ATOM 3462 C C . SER A 1 454 ? -18.302 6.612 18.410 1.00 82.62 454 SER A C 1
ATOM 3464 O O . SER A 1 454 ? -17.376 6.955 19.148 1.00 82.62 454 SER A O 1
ATOM 3466 N N . GLY A 1 455 ? -19.131 7.504 17.852 1.00 81.56 455 GLY A N 1
ATOM 3467 C CA . GLY A 1 455 ? -19.045 8.943 18.093 1.00 81.56 455 GLY A CA 1
ATOM 3468 C C . GLY A 1 455 ? -19.409 9.288 19.534 1.00 81.56 455 GLY A C 1
ATOM 3469 O O . GLY A 1 455 ? -18.687 10.037 20.195 1.00 81.56 455 GLY A O 1
ATOM 3470 N N . LYS A 1 456 ? -20.470 8.672 20.068 1.00 93.44 456 LYS A N 1
ATOM 3471 C CA . LYS A 1 456 ? -20.843 8.825 21.483 1.00 93.44 456 LYS A CA 1
ATOM 3472 C C . LYS A 1 456 ? -19.816 8.208 22.428 1.00 93.44 456 LYS A C 1
ATOM 3474 O O . LYS A 1 456 ? -19.536 8.812 23.460 1.00 93.44 456 LYS A O 1
ATOM 3479 N N . VAL A 1 457 ? -19.221 7.062 22.078 1.00 95.88 457 VAL A N 1
ATOM 3480 C CA . VAL A 1 457 ? -18.127 6.452 22.863 1.00 95.88 457 VAL A CA 1
ATOM 3481 C C . VAL A 1 457 ? -16.939 7.409 22.948 1.00 95.88 457 VAL A C 1
ATOM 3483 O O . VAL A 1 457 ? -16.483 7.739 24.040 1.00 95.88 457 VAL A O 1
ATOM 3486 N N . SER A 1 458 ? -16.455 7.911 21.810 1.00 89.62 458 SER A N 1
ATOM 3487 C CA . SER A 1 458 ? -15.328 8.849 21.791 1.00 89.62 458 SER A CA 1
ATOM 3488 C C . SER A 1 458 ? -15.655 10.145 22.543 1.00 89.62 458 SER A C 1
ATOM 3490 O O . SER A 1 458 ? -14.877 10.575 23.394 1.00 89.62 458 SER A O 1
ATOM 3492 N N . GLY A 1 459 ? -16.840 10.722 22.318 1.00 90.62 459 GLY A N 1
ATOM 3493 C CA . GLY A 1 459 ? -17.282 11.942 22.996 1.00 90.62 459 GLY A CA 1
ATOM 3494 C C . GLY A 1 459 ? -17.382 11.789 24.517 1.00 90.62 459 GLY A C 1
ATOM 3495 O O . GLY A 1 459 ? -16.862 12.627 25.255 1.00 90.62 459 GLY A O 1
ATOM 3496 N N . ALA A 1 460 ? -17.995 10.703 24.996 1.00 97.69 460 ALA A N 1
ATOM 3497 C CA . ALA A 1 460 ? -18.107 10.411 26.423 1.00 97.69 460 ALA A CA 1
ATOM 3498 C C . ALA A 1 460 ? -16.738 10.156 27.064 1.00 97.69 460 ALA A C 1
ATOM 3500 O O . ALA A 1 460 ? -16.471 10.684 28.144 1.00 97.69 460 ALA A O 1
ATOM 3501 N N . ARG A 1 461 ? -15.848 9.412 26.390 1.00 97.38 461 ARG A N 1
ATOM 3502 C CA . ARG A 1 461 ? -14.473 9.188 26.858 1.00 97.38 461 ARG A CA 1
ATOM 3503 C C . ARG A 1 461 ? -13.698 10.495 26.958 1.00 97.38 461 ARG A C 1
ATOM 3505 O O . ARG A 1 461 ? -13.108 10.753 28.000 1.00 97.38 461 ARG A O 1
ATOM 3512 N N . ASN A 1 462 ? -13.728 11.326 25.919 1.00 93.38 462 ASN A N 1
ATOM 3513 C CA . ASN A 1 462 ? -13.029 12.610 25.910 1.00 93.38 462 ASN A CA 1
ATOM 3514 C C . ASN A 1 462 ? -13.526 13.504 27.047 1.00 93.38 462 ASN A C 1
ATOM 3516 O O . ASN A 1 462 ? -12.727 13.991 27.841 1.00 93.38 462 ASN A O 1
ATOM 3520 N N . TRP A 1 463 ? -14.846 13.651 27.194 1.00 97.69 463 TRP A N 1
ATOM 3521 C CA . TRP A 1 463 ? -15.416 14.427 28.291 1.00 97.69 463 TRP A CA 1
ATOM 3522 C C . TRP A 1 463 ? -14.986 13.884 29.659 1.00 97.69 463 TRP A C 1
ATOM 3524 O O . TRP A 1 463 ? -14.532 14.651 30.510 1.00 97.69 463 TRP A O 1
ATOM 3534 N N . LEU A 1 464 ? -15.087 12.568 29.863 1.00 98.06 464 LEU A N 1
ATOM 3535 C CA . LEU A 1 464 ? -14.767 11.937 31.137 1.00 98.06 464 LEU A CA 1
ATOM 3536 C C . LEU A 1 464 ? -13.282 12.069 31.481 1.00 98.06 464 LEU A C 1
ATOM 3538 O O . LEU A 1 464 ? -12.959 12.484 32.588 1.00 98.06 464 LEU A O 1
ATOM 3542 N N . CYS A 1 465 ? -12.384 11.786 30.540 1.00 97.19 465 CYS A N 1
ATOM 3543 C CA . CYS A 1 465 ? -10.945 11.837 30.785 1.00 97.19 465 CYS A CA 1
ATOM 3544 C C . CYS A 1 465 ? -10.403 13.268 30.881 1.00 97.19 465 CYS A C 1
ATOM 3546 O O . CYS A 1 465 ? -9.437 13.490 31.604 1.00 97.19 465 CYS A O 1
ATOM 3548 N N . SER A 1 466 ? -11.020 14.249 30.214 1.00 95.62 466 SER A N 1
ATOM 3549 C CA . SER A 1 466 ? -10.627 15.658 30.352 1.00 95.62 466 SER A CA 1
ATOM 3550 C C . SER A 1 466 ? -11.105 16.284 31.663 1.00 95.62 466 SER A C 1
ATOM 3552 O O . SER A 1 466 ? -10.391 17.101 32.235 1.00 95.62 466 SER A O 1
ATOM 3554 N N . ASN A 1 467 ? -12.292 15.915 32.156 1.00 97.62 467 ASN A N 1
ATOM 3555 C CA . ASN A 1 467 ? -12.840 16.481 33.397 1.00 97.62 467 ASN A CA 1
ATOM 3556 C C . ASN A 1 467 ? -12.457 15.669 34.645 1.00 97.62 467 ASN A C 1
ATOM 3558 O O . ASN A 1 467 ? -12.406 16.211 35.747 1.00 97.62 467 ASN A O 1
ATOM 3562 N N . TYR A 1 468 ? -12.193 14.373 34.478 1.00 97.69 468 TYR A N 1
ATOM 3563 C CA . TYR A 1 468 ? -11.960 13.418 35.559 1.00 97.69 468 TYR A CA 1
ATOM 3564 C C . TYR A 1 468 ? -10.896 12.387 35.161 1.00 97.69 468 TYR A C 1
ATOM 3566 O O . TYR A 1 468 ? -11.133 11.175 35.162 1.00 97.69 468 TYR A O 1
ATOM 3574 N N . ALA A 1 469 ? -9.700 12.876 34.823 1.00 97.12 469 ALA A N 1
ATOM 3575 C CA . ALA A 1 469 ? -8.575 12.062 34.358 1.00 97.12 469 ALA A CA 1
ATOM 3576 C C . ALA A 1 469 ? -8.256 10.861 35.267 1.00 97.12 469 ALA A C 1
ATOM 3578 O O . ALA A 1 469 ? -7.823 9.819 34.774 1.00 97.12 469 ALA A O 1
ATOM 3579 N N . GLN A 1 470 ? -8.528 10.963 36.575 1.00 98.12 470 GLN A N 1
ATOM 3580 C CA . GLN A 1 470 ? -8.309 9.878 37.533 1.00 98.12 470 GLN A CA 1
ATOM 3581 C C . GLN A 1 470 ? -9.106 8.601 37.219 1.00 98.12 470 GLN A C 1
ATOM 3583 O O . GLN A 1 470 ? -8.672 7.518 37.593 1.00 98.12 470 GLN A O 1
ATOM 3588 N N . PHE A 1 471 ? -10.244 8.694 36.520 1.00 98.31 471 PHE A N 1
ATOM 3589 C CA . PHE A 1 471 ? -11.028 7.514 36.130 1.00 98.31 471 PHE A CA 1
ATOM 3590 C C . PHE A 1 471 ? -10.514 6.840 34.858 1.00 98.31 471 PHE A C 1
ATOM 3592 O O . PHE A 1 471 ? -10.953 5.740 34.535 1.00 98.31 471 PHE A O 1
ATOM 3599 N N . CYS A 1 472 ? -9.587 7.481 34.140 1.00 98.00 472 CYS A N 1
ATOM 3600 C CA . CYS A 1 472 ? -9.063 6.977 32.876 1.00 98.00 472 CYS A CA 1
ATOM 3601 C C . CYS A 1 472 ? -7.664 6.355 32.984 1.00 98.00 472 CYS A C 1
ATOM 3603 O O . CYS A 1 472 ? -7.134 5.885 31.981 1.00 98.00 472 CYS A O 1
ATOM 3605 N N . VAL A 1 473 ? -7.065 6.329 34.179 1.00 97.25 473 VAL A N 1
ATOM 3606 C CA . VAL A 1 473 ? -5.696 5.827 34.394 1.00 97.25 473 VAL A CA 1
ATOM 3607 C C . VAL A 1 473 ? -5.549 4.382 33.916 1.00 97.25 473 VAL A C 1
ATOM 3609 O O . VAL A 1 473 ? -4.648 4.088 33.136 1.00 97.25 473 VAL A O 1
ATOM 3612 N N . ASP A 1 474 ? -6.479 3.501 34.291 1.00 96.19 474 ASP A N 1
ATOM 3613 C CA . ASP A 1 474 ? -6.369 2.075 33.963 1.00 96.19 474 ASP A CA 1
ATOM 3614 C C . ASP A 1 474 ? -6.692 1.756 32.497 1.00 96.19 474 ASP A C 1
ATOM 3616 O O . ASP A 1 474 ? -6.387 0.660 32.041 1.00 96.19 474 ASP A O 1
ATOM 3620 N N . ILE A 1 475 ? -7.299 2.682 31.748 1.00 96.94 475 ILE A N 1
ATOM 3621 C CA . ILE A 1 475 ? -7.714 2.462 30.348 1.00 96.94 475 ILE A CA 1
ATOM 3622 C C . ILE A 1 475 ? -6.833 3.200 29.334 1.00 96.94 475 ILE A C 1
ATOM 3624 O O . ILE A 1 475 ? -7.008 3.040 28.126 1.00 96.94 475 ILE A O 1
ATOM 3628 N N . ASN A 1 476 ? -5.907 4.031 29.808 1.00 92.56 476 ASN A N 1
ATOM 3629 C CA . ASN A 1 476 ? -4.923 4.724 28.981 1.00 92.56 476 ASN A CA 1
ATOM 3630 C C . ASN A 1 476 ? -3.645 3.884 28.843 1.00 92.56 476 ASN A C 1
ATOM 3632 O O . ASN A 1 476 ? -3.470 2.904 29.559 1.00 92.56 476 ASN A O 1
ATOM 3636 N N . GLY A 1 477 ? -2.756 4.243 27.911 1.00 82.38 477 GLY A N 1
ATOM 3637 C CA . GLY A 1 477 ? -1.563 3.452 27.579 1.00 82.38 477 GLY A CA 1
ATOM 3638 C C . GLY A 1 477 ? -0.750 3.016 28.806 1.00 82.38 477 GLY A C 1
ATOM 3639 O O . GLY A 1 477 ? -0.282 3.853 29.574 1.00 82.38 477 GLY A O 1
ATOM 3640 N N . GLY A 1 478 ? -0.599 1.699 28.985 1.00 85.62 478 GLY A N 1
ATOM 3641 C CA . GLY A 1 478 ? 0.089 1.086 30.131 1.00 85.62 478 GLY A CA 1
ATOM 3642 C C . GLY A 1 478 ? -0.808 0.750 31.331 1.00 85.62 478 GLY A C 1
ATOM 3643 O O . GLY A 1 478 ? -0.349 0.085 32.256 1.00 85.62 478 GLY A O 1
ATOM 3644 N N . GLY A 1 479 ? -2.078 1.164 31.319 1.00 92.69 479 GLY A N 1
ATOM 3645 C CA . GLY A 1 479 ? -3.070 0.818 32.336 1.00 92.69 479 GLY A CA 1
ATOM 3646 C C . GLY A 1 479 ? -3.564 -0.631 32.241 1.00 92.69 479 GLY A C 1
ATOM 3647 O O . GLY A 1 479 ? -3.457 -1.276 31.194 1.00 92.69 479 GLY A O 1
ATOM 3648 N N . THR A 1 480 ? -4.136 -1.143 33.337 1.00 95.06 480 THR A N 1
ATOM 3649 C CA . THR A 1 480 ? -4.588 -2.543 33.478 1.00 95.06 480 THR A CA 1
ATOM 3650 C C . THR A 1 480 ? -5.580 -2.998 32.403 1.00 95.06 480 THR A C 1
ATOM 3652 O O . THR A 1 480 ? -5.567 -4.163 32.020 1.00 95.06 480 THR A O 1
ATOM 3655 N N . TYR A 1 481 ? -6.421 -2.092 31.911 1.00 96.00 481 TYR A N 1
ATOM 3656 C CA . TYR A 1 481 ? -7.453 -2.336 30.899 1.00 96.00 481 TYR A CA 1
ATOM 3657 C C . TYR A 1 481 ? -7.166 -1.603 29.583 1.00 96.00 481 TYR A C 1
ATOM 3659 O O . TYR A 1 481 ? -8.047 -1.468 28.736 1.00 96.00 481 TYR A O 1
ATOM 3667 N N . SER A 1 482 ? -5.932 -1.131 29.390 1.00 93.56 482 SER A N 1
ATOM 3668 C CA . SER A 1 482 ? -5.510 -0.413 28.180 1.00 93.56 482 SER A CA 1
ATOM 3669 C C . SER A 1 482 ? -5.583 -1.256 26.903 1.00 93.56 482 SER A C 1
ATOM 3671 O O . SER A 1 482 ? -5.633 -0.712 25.802 1.00 93.56 482 SER A O 1
ATOM 3673 N N . ASN A 1 483 ? -5.628 -2.582 27.048 1.00 88.50 483 ASN A N 1
ATOM 3674 C CA . ASN A 1 483 ? -5.777 -3.552 25.968 1.00 88.50 483 ASN A CA 1
ATOM 3675 C C . ASN A 1 483 ? -7.237 -3.963 25.692 1.00 88.50 483 ASN A C 1
ATOM 3677 O O . ASN A 1 483 ? -7.467 -4.712 24.745 1.00 88.50 483 ASN A O 1
ATOM 3681 N N . CYS A 1 484 ? -8.204 -3.533 26.510 1.00 94.75 484 CYS A N 1
ATOM 3682 C CA . CYS A 1 484 ? -9.621 -3.829 26.282 1.00 94.75 484 CYS A CA 1
ATOM 3683 C C . CYS A 1 484 ? -10.169 -3.005 25.110 1.00 94.75 484 CYS A C 1
ATOM 3685 O O . CYS A 1 484 ? -9.561 -2.013 24.708 1.00 94.75 484 CYS A O 1
ATOM 3687 N N . ASN A 1 485 ? -11.318 -3.374 24.549 1.00 94.38 485 ASN A N 1
ATOM 3688 C CA . ASN A 1 485 ? -11.919 -2.600 23.467 1.00 94.38 485 ASN A CA 1
ATOM 3689 C C . ASN A 1 485 ? -12.451 -1.237 23.973 1.00 94.38 485 ASN A C 1
ATOM 3691 O O . ASN A 1 485 ? -12.606 -1.012 25.175 1.00 94.38 485 ASN A O 1
ATOM 3695 N N . ALA A 1 486 ? -12.740 -0.298 23.065 1.00 95.00 486 ALA A N 1
ATOM 3696 C CA . ALA A 1 486 ? -13.128 1.068 23.440 1.00 95.00 486 ALA A CA 1
ATOM 3697 C C . ALA A 1 486 ? -14.403 1.145 24.308 1.00 95.00 486 ALA A C 1
ATOM 3699 O O . ALA A 1 486 ? -14.519 2.040 25.148 1.00 95.00 486 ALA A O 1
ATOM 3700 N N . VAL A 1 487 ? -15.343 0.213 24.127 1.00 97.56 487 VAL A N 1
ATOM 3701 C CA . VAL A 1 487 ? -16.598 0.146 24.884 1.00 97.56 487 VAL A CA 1
ATOM 3702 C C . VAL A 1 487 ? -16.362 -0.383 26.295 1.00 97.56 487 VAL A C 1
ATOM 3704 O O . VAL A 1 487 ? -16.882 0.184 27.260 1.00 97.56 487 VAL A O 1
ATOM 3707 N N . GLU A 1 488 ? -15.533 -1.415 26.435 1.00 97.75 488 GLU A N 1
ATOM 3708 C CA . GLU A 1 488 ? -15.105 -1.952 27.728 1.00 97.75 488 GLU A CA 1
ATOM 3709 C C . GLU A 1 488 ? -14.319 -0.911 28.530 1.00 97.75 488 GLU A C 1
ATOM 3711 O O . GLU A 1 488 ? -14.644 -0.643 29.689 1.00 97.75 488 GLU A O 1
ATOM 3716 N N . GLN A 1 489 ? -13.336 -0.269 27.890 1.00 97.69 489 GLN A N 1
ATOM 3717 C CA . GLN A 1 489 ? -12.534 0.801 28.481 1.00 97.69 489 GLN A CA 1
ATOM 3718 C C . GLN A 1 489 ? -13.422 1.934 29.008 1.00 97.69 489 GLN A C 1
ATOM 3720 O O . GLN A 1 489 ? -13.350 2.304 30.181 1.00 97.69 489 GLN A O 1
ATOM 3725 N N . LEU A 1 490 ? -14.305 2.476 28.166 1.00 98.25 490 LEU A N 1
ATOM 3726 C CA . LEU A 1 490 ? -15.183 3.559 28.591 1.00 98.25 490 LEU A CA 1
ATOM 3727 C C . LEU A 1 490 ? -16.150 3.107 29.696 1.00 98.25 490 LEU A C 1
ATOM 3729 O O . LEU A 1 490 ? -16.326 3.829 30.675 1.00 98.25 490 LEU A O 1
ATOM 3733 N N . SER A 1 491 ? -16.726 1.907 29.590 1.00 98.38 491 SER A N 1
ATOM 3734 C CA . SER A 1 491 ? -17.624 1.371 30.618 1.00 98.38 491 SER A CA 1
ATOM 3735 C C . SER A 1 491 ? -16.935 1.281 31.981 1.00 98.38 491 SER A C 1
ATOM 3737 O O . SER A 1 491 ? -17.531 1.651 32.993 1.00 98.38 491 SER A O 1
ATOM 3739 N N . TYR A 1 492 ? -15.666 0.864 32.025 1.00 98.50 492 TYR A N 1
ATOM 3740 C CA . TYR A 1 492 ? -14.883 0.849 33.261 1.00 98.50 492 TYR A CA 1
ATOM 3741 C C . TYR A 1 492 ? -14.784 2.243 33.894 1.00 98.50 492 TYR A C 1
ATOM 3743 O O . TYR A 1 492 ? -15.134 2.426 35.064 1.00 98.50 492 TYR A O 1
ATOM 3751 N N . ALA A 1 493 ? -14.369 3.240 33.110 1.00 98.38 493 ALA A N 1
ATOM 3752 C CA . ALA A 1 493 ? -14.219 4.612 33.588 1.00 98.38 493 ALA A CA 1
ATOM 3753 C C . ALA A 1 493 ? -15.568 5.220 34.025 1.00 98.38 493 ALA A C 1
ATOM 3755 O O . ALA A 1 493 ? -15.653 5.863 35.075 1.00 98.38 493 ALA A O 1
ATOM 3756 N N . MET A 1 494 ? -16.646 4.963 33.276 1.00 98.56 494 MET A N 1
ATOM 3757 C CA . MET A 1 494 ? -18.012 5.367 33.631 1.00 98.56 494 MET A CA 1
ATOM 3758 C C . MET A 1 494 ? -18.463 4.756 34.960 1.00 98.56 494 MET A C 1
ATOM 3760 O O . MET A 1 494 ? -19.090 5.433 35.774 1.00 98.56 494 MET A O 1
ATOM 3764 N N . ASN A 1 495 ? -18.114 3.495 35.219 1.00 98.44 495 ASN A N 1
ATOM 3765 C CA . ASN A 1 495 ? -18.423 2.828 36.478 1.00 98.44 495 ASN A CA 1
ATOM 3766 C C . ASN A 1 495 ? -17.685 3.447 37.670 1.00 98.44 495 ASN A C 1
ATOM 3768 O O . ASN A 1 495 ? -18.276 3.588 38.741 1.00 98.44 495 ASN A O 1
ATOM 3772 N N . LEU A 1 496 ? -16.420 3.844 37.499 1.00 98.19 496 LEU A N 1
ATOM 3773 C CA . LEU A 1 496 ? -15.676 4.568 38.536 1.00 98.19 496 LEU A CA 1
ATOM 3774 C C . LEU A 1 496 ? -16.308 5.934 38.829 1.00 98.19 496 LEU A C 1
ATOM 3776 O O . LEU A 1 496 ? -16.540 6.263 39.995 1.00 98.19 496 LEU A O 1
ATOM 3780 N N . TYR A 1 497 ? -16.669 6.678 37.780 1.00 98.38 497 TYR A N 1
ATOM 3781 C CA . TYR A 1 497 ? -17.392 7.942 37.904 1.00 98.38 497 TYR A CA 1
ATOM 3782 C C . TYR A 1 497 ? -18.718 7.763 38.649 1.00 98.38 497 TYR A C 1
ATOM 3784 O O . TYR A 1 497 ? -18.980 8.447 39.639 1.00 98.38 497 TYR A O 1
ATOM 3792 N N . TYR A 1 498 ? -19.534 6.796 38.226 1.00 98.31 498 TYR A N 1
ATOM 3793 C CA . TYR A 1 498 ? -20.822 6.512 38.846 1.00 98.31 498 TYR A CA 1
ATOM 3794 C C . TYR A 1 498 ? -20.682 6.137 40.324 1.00 98.31 498 TYR A C 1
ATOM 3796 O O . TYR A 1 498 ? -21.458 6.616 41.143 1.00 98.31 498 TYR A O 1
ATOM 3804 N N . LYS A 1 499 ? -19.676 5.338 40.705 1.00 97.50 499 LYS A N 1
ATOM 3805 C CA . LYS A 1 499 ? -19.429 5.006 42.119 1.00 97.50 499 LYS A CA 1
ATOM 3806 C C . LYS A 1 499 ? -19.191 6.258 42.964 1.00 97.50 499 LYS A C 1
ATOM 3808 O O . LYS A 1 499 ? -19.765 6.371 44.047 1.00 97.50 499 LYS A O 1
ATOM 3813 N N . GLN A 1 500 ? -18.397 7.204 42.461 1.00 98.38 500 GLN A N 1
ATOM 3814 C CA . GLN A 1 500 ? -18.101 8.451 43.168 1.00 98.38 500 GLN A CA 1
ATOM 3815 C C . GLN A 1 500 ? -19.295 9.419 43.200 1.00 98.38 500 GLN A C 1
ATOM 3817 O O . GLN A 1 500 ? -19.512 10.092 44.206 1.00 98.38 500 GLN A O 1
ATOM 3822 N N . PHE A 1 501 ? -20.085 9.476 42.128 1.00 97.44 501 PHE A N 1
ATOM 3823 C CA . PHE A 1 501 ? -21.193 10.424 41.964 1.00 97.44 501 PHE A CA 1
ATOM 3824 C C . PHE A 1 501 ? -22.579 9.769 42.034 1.00 97.44 501 PHE A C 1
ATOM 3826 O O . PHE A 1 501 ? -23.561 10.308 41.527 1.00 97.44 501 PHE A O 1
ATOM 3833 N N . SER A 1 502 ? -22.680 8.621 42.705 1.00 96.38 502 SER A N 1
ATOM 3834 C CA . SER A 1 502 ? -23.902 7.805 42.785 1.00 96.38 502 SER A CA 1
ATOM 3835 C C . SER A 1 502 ? -25.094 8.534 43.410 1.00 96.38 502 SER A C 1
ATOM 3837 O O . SER A 1 502 ? -26.241 8.192 43.126 1.00 96.38 502 SER A O 1
ATOM 3839 N N . SER A 1 503 ? -24.852 9.588 44.197 1.00 97.19 503 SER A N 1
ATOM 3840 C CA . SER A 1 503 ? -25.896 10.469 44.738 1.00 97.19 503 SER A CA 1
ATOM 3841 C C . SER A 1 503 ? -26.716 11.190 43.662 1.00 97.19 503 SER A C 1
ATOM 3843 O O . SER A 1 503 ? -27.834 11.615 43.940 1.00 97.19 503 SER A O 1
ATOM 3845 N N . GLN A 1 504 ? -26.204 11.298 42.432 1.00 96.44 504 GLN A N 1
ATOM 3846 C CA . GLN A 1 504 ? -26.943 11.844 41.290 1.00 96.44 504 GLN A CA 1
ATOM 3847 C C . GLN A 1 504 ? -27.916 10.816 40.676 1.00 96.44 504 GLN A C 1
ATOM 3849 O O . GLN A 1 504 ? -28.716 11.152 39.805 1.00 96.44 504 GLN A O 1
ATOM 3854 N N . GLY A 1 505 ? -27.886 9.559 41.129 1.00 95.56 505 GLY A N 1
ATOM 3855 C CA . GLY A 1 505 ? -28.736 8.488 40.619 1.00 95.56 505 GLY A CA 1
ATOM 3856 C C . GLY A 1 505 ? -28.401 8.115 39.173 1.00 95.56 505 GLY A C 1
ATOM 3857 O O . GLY A 1 505 ? -27.242 8.123 38.762 1.00 95.56 505 GLY A O 1
ATOM 3858 N N . VAL A 1 506 ? -29.426 7.784 38.382 1.00 95.69 506 VAL A N 1
ATOM 3859 C CA . VAL A 1 506 ? -29.276 7.305 36.992 1.00 95.69 506 VAL A CA 1
ATOM 3860 C C . VAL A 1 506 ? -28.535 8.284 36.074 1.00 95.69 506 VAL A C 1
ATOM 3862 O O . VAL A 1 506 ? -27.897 7.856 35.113 1.00 95.69 506 VAL A O 1
ATOM 3865 N N . SER A 1 507 ? -28.577 9.589 36.358 1.00 96.75 507 SER A N 1
ATOM 3866 C CA . SER A 1 507 ? -27.944 10.606 35.511 1.00 96.75 507 SER A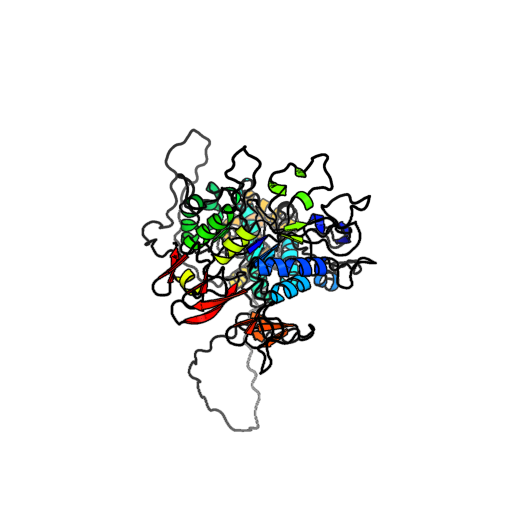 CA 1
ATOM 3867 C C . SER A 1 507 ? -26.417 10.534 35.544 1.00 96.75 507 SER A C 1
ATOM 3869 O O . SER A 1 507 ? -25.800 10.756 34.503 1.00 96.75 507 SER A O 1
ATOM 3871 N N . ALA A 1 508 ? -25.809 10.115 36.664 1.00 97.38 508 ALA A N 1
ATOM 3872 C CA . ALA A 1 508 ? -24.360 9.905 36.756 1.00 97.38 508 ALA A CA 1
ATOM 3873 C C . ALA A 1 508 ? -23.855 8.771 35.852 1.00 97.38 508 ALA A C 1
ATOM 3875 O O . ALA A 1 508 ? -22.657 8.687 35.605 1.00 97.38 508 ALA A O 1
ATOM 3876 N N . CYS A 1 509 ? -24.743 7.907 35.350 1.00 98.25 509 CYS A N 1
ATOM 3877 C CA . CYS A 1 509 ? -24.386 6.863 34.396 1.00 98.25 509 CYS A CA 1
ATOM 3878 C C . CYS A 1 509 ? -24.731 7.211 32.939 1.00 98.25 509 CYS A C 1
ATOM 3880 O O . CYS A 1 509 ? -24.364 6.477 32.035 1.00 98.25 509 CYS A O 1
ATOM 3882 N N . SER A 1 510 ? -25.419 8.322 32.668 1.00 97.00 510 SER A N 1
ATOM 3883 C CA . SER A 1 510 ? -26.003 8.557 31.341 1.00 97.00 510 SER A CA 1
ATOM 3884 C C . SER A 1 510 ? -24.963 8.852 30.252 1.00 97.00 510 SER A C 1
ATOM 3886 O O . SER A 1 510 ? -25.025 8.255 29.180 1.00 97.00 510 SER A O 1
ATOM 3888 N N . PHE A 1 511 ? -24.012 9.765 30.498 1.00 97.00 511 PHE A N 1
ATOM 3889 C CA . PHE A 1 511 ? -22.979 10.174 29.523 1.00 97.00 511 PHE A CA 1
ATOM 3890 C C . PHE A 1 511 ? -23.535 10.468 28.114 1.00 97.00 511 PHE A C 1
ATOM 3892 O O . PHE A 1 511 ? -23.069 9.935 27.111 1.00 97.00 511 PHE A O 1
ATOM 3899 N N . GLY A 1 512 ? -24.588 11.288 28.032 1.00 92.75 512 GLY A N 1
ATOM 3900 C CA . GLY A 1 512 ? -25.278 11.542 26.759 1.00 92.75 512 GLY A CA 1
ATOM 3901 C C . GLY A 1 512 ? -26.180 10.383 26.307 1.00 92.75 512 GLY A C 1
ATOM 3902 O O . GLY A 1 512 ? -26.430 10.215 25.114 1.00 92.75 512 GLY A O 1
ATOM 3903 N N . GLY A 1 513 ? -26.664 9.581 27.260 1.00 96.00 513 GLY A N 1
ATO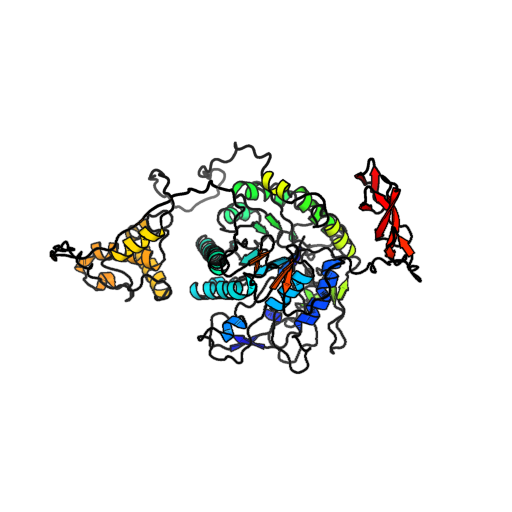M 3904 C CA . GLY A 1 513 ? -27.571 8.451 27.052 1.00 96.00 513 GLY A CA 1
ATOM 3905 C C . GLY A 1 513 ? -26.906 7.148 26.605 1.00 96.00 513 GLY A C 1
ATOM 3906 O O . GLY A 1 513 ? -27.622 6.203 26.289 1.00 96.00 513 GLY A O 1
ATOM 3907 N N . ILE A 1 514 ? -25.572 7.082 26.543 1.00 97.50 514 ILE A N 1
ATOM 3908 C CA . ILE A 1 514 ? -24.860 5.864 26.131 1.00 97.50 514 ILE A CA 1
ATOM 3909 C C . ILE A 1 514 ? -24.712 4.849 27.275 1.00 97.50 514 ILE A C 1
ATOM 3911 O O . ILE A 1 514 ? -24.642 3.648 27.022 1.00 97.50 514 ILE A O 1
ATOM 3915 N N . GLY A 1 515 ? -24.682 5.312 28.527 1.00 97.94 515 GLY A N 1
ATOM 3916 C CA . GLY A 1 515 ? -24.546 4.443 29.691 1.00 97.94 515 GLY A CA 1
ATOM 3917 C C . GLY A 1 515 ? -25.855 4.116 30.384 1.00 97.94 515 GLY A C 1
ATOM 3918 O O . GLY A 1 515 ? -26.797 4.912 30.409 1.00 97.94 515 GLY A O 1
ATOM 3919 N N . GLN A 1 516 ? -25.897 2.920 30.964 1.00 98.00 516 GLN A N 1
ATOM 3920 C CA . GLN A 1 516 ? -27.053 2.379 31.664 1.00 98.00 516 GLN A CA 1
ATOM 3921 C C . GLN A 1 516 ? -26.626 1.692 32.962 1.00 98.00 516 GLN A C 1
ATOM 3923 O O . GLN A 1 516 ? -25.514 1.168 33.084 1.00 98.00 516 GLN A O 1
ATOM 3928 N N . LEU A 1 517 ? -27.531 1.699 33.945 1.00 97.38 517 LEU A N 1
ATOM 3929 C CA . LEU A 1 517 ? -27.338 0.959 35.185 1.00 97.38 517 LEU A CA 1
ATOM 3930 C C . LEU A 1 517 ? -27.787 -0.489 35.020 1.00 97.38 517 LEU A C 1
ATOM 3932 O O . LEU A 1 517 ? -28.937 -0.762 34.686 1.00 97.38 517 LEU A O 1
ATOM 3936 N N . TYR A 1 518 ? -26.883 -1.401 35.344 1.00 95.81 518 TYR A N 1
ATOM 3937 C CA . TYR A 1 518 ? -27.113 -2.830 35.423 1.00 95.81 518 TYR A CA 1
ATOM 3938 C C . TYR A 1 518 ? -27.062 -3.255 36.879 1.00 95.81 518 TYR A C 1
ATOM 3940 O O . TYR A 1 518 ? -26.103 -2.980 37.601 1.00 95.81 518 TYR A O 1
ATOM 3948 N N . THR A 1 519 ? -28.102 -3.951 37.321 1.00 86.31 519 THR A N 1
ATOM 3949 C CA . THR A 1 519 ? -28.066 -4.642 38.606 1.00 86.31 519 THR A CA 1
ATOM 3950 C C . THR A 1 519 ? -27.203 -5.888 38.413 1.00 86.31 519 THR A C 1
ATOM 3952 O O . THR A 1 519 ? -27.551 -6.704 37.556 1.00 86.31 519 THR A O 1
ATOM 3955 N N . PRO A 1 520 ? -26.080 -6.057 39.141 1.00 72.31 520 PRO A N 1
ATOM 3956 C CA . PRO A 1 520 ? -25.307 -7.288 39.057 1.00 72.31 520 PRO A CA 1
ATOM 3957 C C . PRO A 1 520 ? -26.249 -8.459 39.325 1.00 72.31 520 PRO A C 1
ATOM 3959 O O . PRO A 1 520 ? -26.984 -8.432 40.318 1.00 72.31 520 PRO A O 1
ATOM 3962 N N . ALA A 1 521 ? -26.270 -9.450 38.431 1.00 64.38 521 ALA A N 1
ATOM 3963 C CA . ALA A 1 521 ? -27.033 -10.664 38.670 1.00 64.38 521 ALA A CA 1
ATOM 3964 C C . ALA A 1 521 ? -26.575 -11.216 40.021 1.00 64.38 521 ALA A C 1
ATOM 3966 O O . ALA A 1 521 ? -25.386 -11.481 40.211 1.00 64.38 521 ALA A O 1
ATOM 3967 N N . SER A 1 522 ? -27.500 -11.291 40.984 1.00 57.53 522 SER A N 1
ATOM 3968 C CA . SER A 1 522 ? -27.201 -11.837 42.305 1.00 57.53 522 SER A CA 1
ATOM 3969 C C . SER A 1 522 ? -26.545 -13.198 42.077 1.00 57.53 522 SER A C 1
ATOM 3971 O O . SER A 1 522 ? -27.127 -13.985 41.324 1.00 57.53 522 SER A O 1
ATOM 3973 N N . PRO A 1 523 ? -25.330 -13.457 42.603 1.00 56.97 523 PRO A N 1
ATOM 3974 C CA . PRO A 1 523 ? -24.625 -14.697 42.327 1.00 56.97 523 PRO A CA 1
ATOM 3975 C C . PRO A 1 523 ? -25.553 -15.830 42.735 1.00 56.97 523 PRO A C 1
ATOM 3977 O O . PRO A 1 523 ? -25.862 -15.987 43.916 1.00 56.97 523 PRO A O 1
ATOM 3980 N N . SER A 1 524 ? -26.077 -16.554 41.744 1.00 45.47 524 SER A N 1
ATOM 3981 C CA . SER A 1 524 ? -26.986 -17.657 41.991 1.00 45.47 524 SER A CA 1
ATOM 3982 C C . SER A 1 524 ? -26.227 -18.645 42.859 1.00 45.47 524 SER A C 1
ATOM 3984 O O . SER A 1 524 ? -25.261 -19.259 42.406 1.00 45.47 524 SER A O 1
ATOM 3986 N N . THR A 1 525 ? -26.623 -18.758 44.122 1.00 40.31 525 THR A N 1
ATOM 3987 C CA . THR A 1 525 ? -26.186 -19.823 45.009 1.00 40.31 525 THR A CA 1
ATOM 3988 C C . THR A 1 525 ? -26.663 -21.122 44.385 1.00 40.31 525 THR A C 1
ATOM 3990 O O . THR A 1 525 ? -27.816 -21.524 44.536 1.00 40.31 525 THR A O 1
ATOM 3993 N N . THR A 1 526 ? -25.779 -21.758 43.619 1.00 38.50 526 THR A N 1
ATOM 3994 C CA . THR A 1 526 ? -25.975 -23.104 43.098 1.00 38.50 526 THR A CA 1
ATOM 3995 C C . THR A 1 526 ? -26.109 -24.024 44.306 1.00 38.50 526 THR A C 1
ATOM 3997 O O . THR A 1 526 ? -25.122 -24.441 44.911 1.00 38.50 526 THR A O 1
ATOM 4000 N N . SER A 1 527 ? -27.350 -24.277 44.719 1.00 34.69 527 SER A N 1
ATOM 4001 C CA . SER A 1 527 ? -27.672 -25.352 45.643 1.00 34.69 527 SER A CA 1
ATOM 4002 C C . SER A 1 527 ? -27.210 -26.645 44.982 1.00 34.69 527 SER A C 1
ATOM 4004 O O . SER A 1 527 ? -27.555 -26.939 43.837 1.00 34.69 527 SER A O 1
ATOM 4006 N N . GLN A 1 528 ? -26.337 -27.367 45.683 1.00 38.53 528 GLN A N 1
ATOM 4007 C CA . GLN A 1 528 ? -25.830 -28.656 45.238 1.00 38.53 528 GLN A CA 1
ATOM 4008 C C . GLN A 1 528 ? -27.001 -29.585 44.882 1.00 38.53 528 GLN A C 1
ATOM 4010 O O . GLN A 1 528 ? -27.993 -29.614 45.617 1.00 38.53 528 GLN A O 1
ATOM 4015 N N . PRO A 1 529 ? -26.905 -30.365 43.793 1.00 36.69 529 PRO A N 1
ATOM 4016 C CA . PRO A 1 529 ? -27.930 -31.337 43.467 1.00 36.69 529 PRO A CA 1
ATOM 4017 C C . PRO A 1 529 ? -27.963 -32.417 44.554 1.00 36.69 529 PRO A C 1
ATOM 4019 O O . PRO A 1 529 ? -27.003 -33.160 44.756 1.00 36.69 529 PRO A O 1
ATOM 4022 N N . VAL A 1 530 ? -29.096 -32.499 45.251 1.00 36.28 530 VAL A N 1
ATOM 4023 C CA . VAL A 1 530 ? -29.464 -33.644 46.084 1.00 36.28 530 VAL A CA 1
ATOM 4024 C C . VAL A 1 530 ? -29.565 -34.858 45.164 1.00 36.28 530 VAL A C 1
ATOM 4026 O O . VAL A 1 530 ? -30.457 -34.944 44.321 1.00 36.28 530 VAL A O 1
ATOM 4029 N N . ILE A 1 531 ? -28.624 -35.789 45.317 1.00 33.41 531 ILE A N 1
ATOM 4030 C CA . ILE A 1 531 ? -28.659 -37.100 44.672 1.00 33.41 531 ILE A CA 1
ATOM 4031 C C . ILE A 1 531 ? -29.839 -37.871 45.270 1.00 33.41 531 ILE A C 1
ATOM 4033 O O . ILE A 1 531 ? -29.789 -38.309 46.419 1.00 33.41 531 ILE A O 1
ATOM 4037 N N . VAL A 1 532 ? -30.906 -38.032 44.488 1.00 34.91 532 VAL A N 1
ATOM 4038 C CA . VAL A 1 532 ? -31.977 -38.988 44.782 1.00 34.91 532 VAL A CA 1
ATOM 4039 C C . VAL A 1 532 ? -31.631 -40.310 44.100 1.00 34.91 532 VAL A C 1
ATOM 4041 O O . VAL A 1 532 ? -31.353 -40.371 42.907 1.00 34.91 532 VAL A O 1
ATOM 4044 N N . ASN A 1 533 ? -31.614 -41.354 44.917 1.00 35.81 533 ASN A N 1
ATOM 4045 C CA . ASN A 1 533 ? -31.199 -42.725 44.647 1.00 35.81 533 ASN A CA 1
ATOM 4046 C C . ASN A 1 533 ? -32.277 -43.513 43.859 1.00 35.81 533 ASN A C 1
ATOM 4048 O O . ASN A 1 533 ? -33.410 -43.572 44.344 1.00 35.81 533 ASN A O 1
ATOM 4052 N N . PRO A 1 534 ? -31.969 -44.180 42.726 1.00 37.22 534 PRO A N 1
ATOM 4053 C CA . PRO A 1 534 ? -32.809 -45.247 42.178 1.00 37.22 534 PRO A CA 1
ATOM 4054 C C . PRO A 1 534 ? -32.189 -46.655 42.341 1.00 37.22 534 PRO A C 1
ATOM 4056 O O . PRO A 1 534 ? -31.014 -46.887 42.069 1.00 37.22 534 PRO A O 1
ATOM 4059 N N . SER A 1 535 ? -33.033 -47.599 42.781 1.00 32.88 535 SER A N 1
ATOM 4060 C CA . SER A 1 535 ? -32.829 -49.066 42.861 1.00 32.88 535 SER A CA 1
ATOM 4061 C C . SER A 1 535 ? -32.754 -49.746 41.465 1.00 32.88 535 SER A C 1
ATOM 4063 O O . SER A 1 535 ? -33.077 -49.085 40.480 1.00 32.88 535 SER A O 1
ATOM 4065 N N . PRO A 1 536 ? -32.341 -51.033 41.325 1.00 46.09 536 PRO A N 1
ATOM 4066 C CA . PRO A 1 536 ? -31.340 -51.426 40.326 1.00 46.09 536 PRO A CA 1
ATOM 4067 C C . PRO A 1 536 ? -31.779 -52.419 39.220 1.00 46.09 536 PRO A C 1
ATOM 4069 O O . PRO A 1 536 ? -32.762 -53.141 39.362 1.00 46.09 536 PRO A O 1
ATOM 4072 N N . ALA A 1 537 ? -30.870 -52.535 38.230 1.00 32.94 537 ALA A N 1
ATOM 4073 C CA . ALA A 1 537 ? -30.562 -53.656 37.310 1.00 32.94 537 ALA A CA 1
ATOM 4074 C C . ALA A 1 537 ? -31.311 -53.740 35.947 1.00 32.94 537 ALA A C 1
ATOM 4076 O O . ALA A 1 537 ? -32.447 -53.282 35.867 1.00 32.94 537 ALA A O 1
ATOM 4077 N N . PRO A 1 538 ? -30.725 -54.354 34.877 1.00 42.28 538 PRO A N 1
ATOM 4078 C CA . PRO A 1 538 ? -29.480 -55.136 34.836 1.00 42.28 538 PRO A CA 1
ATOM 4079 C C . PRO A 1 538 ? -28.431 -54.748 33.762 1.00 42.28 538 PRO A C 1
ATOM 4081 O O . PRO A 1 538 ? -28.712 -54.469 32.603 1.00 42.28 538 PRO A O 1
ATOM 4084 N N . THR A 1 539 ? -27.184 -54.825 34.222 1.00 35.19 539 THR A N 1
ATOM 4085 C CA . THR A 1 539 ? -25.949 -55.358 33.625 1.00 35.19 539 THR A CA 1
ATOM 4086 C C . THR A 1 539 ? -25.898 -55.716 32.127 1.00 35.19 539 THR A C 1
ATOM 4088 O O . THR A 1 539 ? -26.526 -56.666 31.664 1.00 35.19 539 THR A O 1
ATOM 4091 N N . THR A 1 540 ? -24.949 -55.107 31.411 1.00 30.41 540 THR A N 1
ATOM 4092 C CA . THR A 1 540 ? -24.210 -55.766 30.317 1.00 30.41 540 THR A CA 1
ATOM 4093 C C . THR A 1 540 ? -22.739 -55.360 30.409 1.00 30.41 540 THR A C 1
ATOM 4095 O O . THR A 1 540 ? -22.424 -54.207 30.693 1.00 30.41 540 THR A O 1
ATOM 4098 N N . VAL A 1 541 ? -21.848 -56.340 30.276 1.00 32.06 541 VAL A N 1
ATOM 4099 C CA . VAL A 1 541 ? -20.435 -56.281 30.670 1.00 32.06 541 VAL A CA 1
ATOM 4100 C C . VAL A 1 541 ? -19.516 -56.372 29.428 1.00 32.06 541 VAL A C 1
ATOM 4102 O O . VAL A 1 541 ? -19.840 -57.116 28.506 1.00 32.06 541 VAL A O 1
ATOM 4105 N N . ILE A 1 542 ? -18.324 -55.743 29.533 1.00 32.78 542 ILE A N 1
ATOM 4106 C CA . ILE A 1 542 ? -16.991 -56.048 28.922 1.00 32.78 542 ILE A CA 1
ATOM 4107 C C . ILE A 1 542 ? -16.632 -55.320 27.592 1.00 32.78 542 ILE A C 1
ATOM 4109 O O . ILE A 1 542 ? -17.468 -55.322 26.694 1.00 32.78 542 ILE A O 1
ATOM 4113 N N . PRO A 1 543 ? -15.373 -54.845 27.342 1.00 33.88 543 PRO A N 1
ATOM 4114 C CA . PRO A 1 543 ? -14.271 -54.371 28.216 1.00 33.88 543 PRO A CA 1
ATOM 4115 C C . PRO A 1 543 ? -13.646 -53.007 27.783 1.00 33.88 543 PRO A C 1
ATOM 4117 O O . PRO A 1 543 ? -13.854 -52.512 26.681 1.00 33.88 543 PRO A O 1
ATOM 4120 N N . ALA A 1 544 ? -12.752 -52.470 28.619 1.00 30.45 544 ALA A N 1
ATOM 4121 C CA . ALA A 1 544 ? -11.684 -51.514 28.268 1.00 30.45 544 ALA A CA 1
ATOM 4122 C C . ALA A 1 544 ? -10.322 -52.135 28.679 1.00 30.45 544 ALA A C 1
ATOM 4124 O O . ALA A 1 544 ? -10.351 -53.135 29.402 1.00 30.45 544 ALA A O 1
ATOM 4125 N N . PRO A 1 545 ? -9.134 -51.543 28.436 1.00 40.66 545 PRO A N 1
ATOM 4126 C CA . PRO A 1 545 ? -8.642 -50.660 27.367 1.00 40.66 545 PRO A CA 1
ATOM 4127 C C . PRO A 1 545 ? -7.299 -51.171 26.764 1.00 40.66 545 PRO A C 1
ATOM 4129 O O . PRO A 1 545 ? -6.594 -51.971 27.374 1.00 40.66 545 PRO A O 1
ATOM 4132 N N . THR A 1 546 ? -6.854 -50.627 25.627 1.00 28.05 546 THR A N 1
ATOM 4133 C CA . THR A 1 546 ? -5.422 -50.655 25.253 1.00 28.05 546 THR A CA 1
ATOM 4134 C C . THR A 1 546 ? -4.953 -49.266 24.852 1.00 28.05 546 THR A C 1
ATOM 4136 O O . THR A 1 546 ? -5.292 -48.749 23.792 1.00 28.05 546 THR A O 1
ATOM 4139 N N . THR A 1 547 ? -4.171 -48.674 25.747 1.00 34.62 547 THR A N 1
ATOM 4140 C CA . THR A 1 547 ? -3.347 -47.482 25.572 1.00 34.62 547 THR A CA 1
ATOM 4141 C C . THR A 1 547 ? -2.115 -47.823 24.735 1.00 34.62 547 THR A C 1
ATOM 4143 O O . THR A 1 547 ? -1.310 -48.664 25.126 1.00 34.62 547 THR A O 1
ATOM 4146 N N . ALA A 1 548 ? -1.929 -47.121 23.617 1.00 29.48 548 ALA A N 1
ATOM 4147 C CA . ALA A 1 548 ? -0.638 -46.993 22.953 1.00 29.48 548 ALA A CA 1
ATOM 4148 C C . ALA A 1 548 ? -0.376 -45.506 22.694 1.00 29.48 548 ALA A C 1
ATOM 4150 O O . ALA A 1 548 ? -1.131 -44.832 21.999 1.00 29.48 548 ALA A O 1
ATOM 4151 N N . SER A 1 549 ? 0.679 -45.006 23.329 1.00 31.75 549 SER A N 1
ATOM 4152 C CA . SER A 1 549 ? 1.205 -43.651 23.200 1.00 31.75 549 SER A CA 1
ATOM 4153 C C . SER A 1 549 ? 2.017 -43.550 21.904 1.00 31.75 549 SER A C 1
ATOM 4155 O O . SER A 1 549 ? 2.960 -44.331 21.761 1.00 31.75 549 SER A O 1
ATOM 4157 N N . PRO A 1 550 ? 1.733 -42.623 20.970 1.00 32.25 550 PRO A N 1
ATOM 4158 C CA . PRO A 1 550 ? 2.654 -42.352 19.883 1.00 32.25 550 PRO A CA 1
ATOM 4159 C C . PRO A 1 550 ? 3.684 -41.303 20.308 1.00 32.25 550 PRO A C 1
ATOM 4161 O O . PRO A 1 550 ? 3.371 -40.217 20.796 1.00 32.25 550 PRO A O 1
ATOM 4164 N N . THR A 1 551 ? 4.938 -41.686 20.115 1.00 31.64 551 THR A N 1
ATOM 4165 C CA . THR A 1 551 ? 6.154 -40.876 20.122 1.00 31.64 551 THR A CA 1
ATOM 4166 C C . THR A 1 551 ? 5.980 -39.590 19.296 1.00 31.64 551 THR A C 1
ATOM 4168 O O . THR A 1 551 ? 5.436 -39.659 18.189 1.00 31.64 551 THR A O 1
ATOM 4171 N N . PRO A 1 552 ? 6.459 -38.421 19.770 1.00 27.95 552 PRO A N 1
ATOM 4172 C CA . PRO A 1 552 ? 6.381 -37.175 19.018 1.00 27.95 552 PRO A CA 1
ATOM 4173 C C . PRO A 1 552 ? 7.261 -37.290 17.775 1.00 27.95 552 PRO A C 1
ATOM 4175 O O . PRO A 1 552 ? 8.488 -37.277 17.845 1.00 27.95 552 PRO A O 1
ATOM 4178 N N . THR A 1 553 ? 6.613 -37.436 16.625 1.00 31.67 553 THR A N 1
ATOM 4179 C CA . THR A 1 553 ? 7.269 -37.292 15.329 1.00 31.67 553 THR A CA 1
ATOM 4180 C C . THR A 1 553 ? 7.191 -35.812 14.994 1.00 31.67 553 THR A C 1
ATOM 4182 O O . THR A 1 553 ? 6.102 -35.241 14.972 1.00 31.67 553 THR A O 1
ATOM 4185 N N . THR A 1 554 ? 8.335 -35.168 14.792 1.00 36.97 554 THR A N 1
ATOM 4186 C CA . THR A 1 554 ? 8.436 -33.780 14.334 1.00 36.97 554 THR A CA 1
ATOM 4187 C C . THR A 1 554 ? 7.820 -33.656 12.941 1.00 36.97 554 THR A C 1
ATOM 4189 O O . THR A 1 554 ? 8.511 -33.811 11.936 1.00 36.97 554 THR A O 1
ATOM 4192 N N . SER A 1 555 ? 6.507 -33.418 12.876 1.00 32.72 555 SER A N 1
ATOM 4193 C CA . SER A 1 555 ? 5.824 -33.040 11.644 1.00 32.72 555 SER A CA 1
ATOM 4194 C C . SER A 1 555 ? 6.113 -31.570 11.362 1.00 32.72 555 SER A C 1
ATOM 4196 O O . SER A 1 555 ? 5.712 -30.689 12.123 1.00 32.72 555 SER A O 1
ATOM 4198 N N . THR A 1 556 ? 6.794 -31.312 10.254 1.00 45.22 556 THR A N 1
ATOM 4199 C CA . THR A 1 556 ? 6.731 -30.042 9.528 1.00 45.22 556 THR A CA 1
ATOM 4200 C C . THR A 1 556 ? 5.259 -29.655 9.356 1.00 45.22 556 TH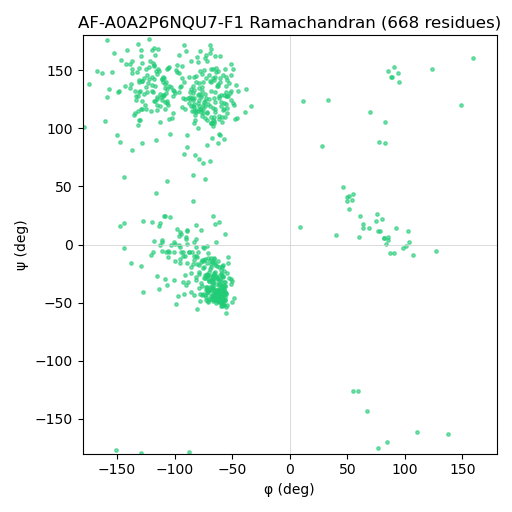R A C 1
ATOM 4202 O O . THR A 1 556 ? 4.520 -30.350 8.659 1.00 45.22 556 THR A O 1
ATOM 4205 N N . GLY A 1 557 ? 4.823 -28.633 10.094 1.00 44.72 557 GLY A N 1
ATOM 4206 C CA . GLY A 1 557 ? 3.417 -28.300 10.298 1.00 44.72 557 GLY A CA 1
ATOM 4207 C C . GLY A 1 557 ? 2.688 -27.926 9.011 1.00 44.72 557 GLY A C 1
ATOM 4208 O O . GLY A 1 557 ? 3.200 -27.186 8.176 1.00 44.72 557 GLY A O 1
ATOM 4209 N N . GLN A 1 558 ? 1.467 -28.434 8.885 1.00 56.38 558 GLN A N 1
ATOM 4210 C CA . GLN A 1 558 ? 0.479 -27.965 7.925 1.00 56.38 558 GLN A CA 1
ATOM 4211 C C . GLN A 1 558 ? -0.052 -26.615 8.432 1.00 56.38 558 GLN A C 1
ATOM 4213 O O . GLN A 1 558 ? -0.734 -26.566 9.453 1.00 56.38 558 GLN A O 1
ATOM 4218 N N . TYR A 1 559 ? 0.302 -25.517 7.759 1.00 76.25 559 TYR A N 1
ATOM 4219 C CA . TYR A 1 559 ? -0.052 -24.149 8.180 1.00 76.25 559 TYR A CA 1
ATOM 4220 C C . TYR A 1 559 ? -1.446 -23.701 7.711 1.00 76.25 559 TYR A C 1
ATOM 4222 O O . TYR A 1 559 ? -1.911 -22.630 8.088 1.00 76.25 559 TYR A O 1
ATOM 4230 N N . CYS A 1 560 ? -2.123 -24.504 6.889 1.00 68.44 560 CYS A N 1
ATOM 4231 C CA . CYS A 1 560 ? -3.388 -24.113 6.278 1.00 68.44 560 CYS A CA 1
ATOM 4232 C C . CYS A 1 560 ? -4.604 -24.541 7.115 1.00 68.44 560 CYS A C 1
ATOM 4234 O O . CYS A 1 560 ? -4.631 -25.673 7.608 1.00 68.44 560 CYS A O 1
ATOM 4236 N N . PRO A 1 561 ? -5.641 -23.685 7.227 1.00 68.06 561 PRO A N 1
ATOM 4237 C CA . PRO A 1 561 ? -6.952 -24.080 7.734 1.00 68.06 561 PRO A CA 1
ATOM 4238 C C . PRO A 1 561 ? -7.471 -25.352 7.050 1.00 68.06 561 PRO A C 1
ATOM 4240 O O . PRO A 1 561 ? -7.187 -25.587 5.879 1.00 68.06 561 PRO A O 1
ATOM 4243 N N . SER A 1 562 ? -8.283 -26.147 7.751 1.00 81.25 562 SER A N 1
ATOM 4244 C CA . SER A 1 562 ? -8.735 -27.476 7.295 1.00 81.25 562 SER A CA 1
ATOM 4245 C C . SER A 1 562 ? -9.496 -27.496 5.960 1.00 81.25 562 SER A C 1
ATOM 4247 O O . SER A 1 562 ? -9.612 -28.547 5.337 1.00 81.25 562 SER A O 1
ATOM 4249 N N . TRP A 1 563 ? -10.013 -26.351 5.516 1.00 76.56 563 TRP A N 1
ATOM 4250 C CA . TRP A 1 563 ? -10.738 -26.176 4.254 1.00 76.56 563 TRP A CA 1
ATOM 4251 C C . TRP A 1 563 ? -9.855 -25.658 3.100 1.00 76.56 563 TRP A C 1
ATOM 4253 O O . TRP A 1 563 ? -10.342 -25.503 1.980 1.00 76.56 563 TRP A O 1
ATOM 4263 N N . LEU A 1 564 ? -8.564 -25.413 3.345 1.00 74.19 564 LEU A N 1
ATOM 4264 C CA . LEU A 1 564 ? -7.562 -25.050 2.341 1.00 74.19 564 LEU A CA 1
ATOM 4265 C C . LEU A 1 564 ? -6.524 -26.167 2.196 1.00 74.19 564 LEU A C 1
ATOM 4267 O O . LEU A 1 564 ? -6.200 -26.875 3.147 1.00 74.19 564 LEU A O 1
ATOM 4271 N N . SER A 1 565 ? -5.975 -26.319 0.992 1.00 87.31 565 SER A N 1
ATOM 4272 C CA . SER A 1 565 ? -4.800 -27.167 0.762 1.00 87.31 565 SER A CA 1
ATOM 4273 C C . SER A 1 565 ? -3.530 -26.327 0.736 1.00 87.31 565 SER A C 1
ATOM 4275 O O . SER A 1 565 ? -3.570 -25.139 0.428 1.00 87.31 565 SER A O 1
ATOM 4277 N N . GLN A 1 566 ? -2.395 -26.946 1.055 1.00 85.50 566 GLN A N 1
ATOM 4278 C CA . GLN A 1 566 ? -1.084 -26.302 1.014 1.00 85.50 566 GLN A CA 1
ATOM 4279 C C . GLN A 1 566 ? -0.382 -26.595 -0.322 1.00 85.50 566 GLN A C 1
ATOM 4281 O O . GLN A 1 566 ? -0.379 -27.734 -0.788 1.00 85.50 566 GLN A O 1
ATOM 4286 N N . CYS A 1 567 ? 0.215 -25.573 -0.935 1.00 85.19 567 CYS A N 1
ATOM 4287 C CA . CYS A 1 567 ? 1.077 -25.668 -2.112 1.00 85.19 567 CYS A CA 1
ATOM 4288 C C . CYS A 1 567 ? 2.352 -24.855 -1.867 1.00 85.19 567 CYS A C 1
ATOM 4290 O O . CYS A 1 567 ? 2.317 -23.624 -1.898 1.00 85.19 567 CYS A O 1
ATOM 4292 N N . GLY A 1 568 ? 3.463 -25.531 -1.560 1.00 82.56 568 GLY A N 1
ATOM 4293 C CA . GLY A 1 568 ? 4.654 -24.853 -1.038 1.00 82.56 568 GLY A CA 1
ATOM 4294 C C . GLY A 1 568 ? 4.330 -24.117 0.268 1.00 82.56 568 GLY A C 1
ATOM 4295 O O . GLY A 1 568 ? 3.744 -24.701 1.180 1.00 82.56 568 GLY A O 1
ATOM 4296 N N . ASP A 1 569 ? 4.640 -22.823 0.325 1.00 68.81 569 ASP A N 1
ATOM 4297 C CA . ASP A 1 569 ? 4.364 -21.958 1.484 1.00 68.81 569 ASP A CA 1
ATOM 4298 C C . ASP A 1 569 ? 2.987 -21.267 1.421 1.00 68.81 569 ASP A C 1
ATOM 4300 O O . ASP A 1 569 ? 2.682 -20.392 2.229 1.00 68.81 569 ASP A O 1
ATOM 4304 N N . SER A 1 570 ? 2.150 -21.608 0.435 1.00 62.66 570 SER A N 1
ATOM 4305 C CA . SER A 1 570 ? 0.857 -20.954 0.205 1.00 62.66 570 SER A CA 1
ATOM 4306 C C . SER A 1 570 ? -0.320 -21.874 0.514 1.00 62.66 570 SER A C 1
ATOM 4308 O O . SER A 1 570 ? -0.294 -23.065 0.203 1.00 62.66 570 SER A O 1
ATOM 4310 N N . CYS A 1 571 ? -1.385 -21.306 1.077 1.00 73.50 571 CYS A N 1
ATOM 4311 C CA . CYS A 1 571 ? -2.678 -21.968 1.225 1.00 73.50 571 CYS A CA 1
ATOM 4312 C C . CYS A 1 571 ? -3.581 -21.592 0.051 1.00 73.50 571 CYS A C 1
ATOM 4314 O O . CYS A 1 571 ? -3.637 -20.427 -0.329 1.00 73.50 571 CYS A O 1
ATOM 4316 N N . TYR A 1 572 ? -4.287 -22.563 -0.524 1.00 79.56 572 TYR A N 1
ATOM 4317 C CA . TYR A 1 572 ? -5.157 -22.348 -1.678 1.00 79.56 572 TYR A CA 1
ATOM 4318 C C . TYR A 1 572 ? -6.464 -23.122 -1.561 1.00 79.56 572 TYR A C 1
ATOM 4320 O O . TYR A 1 572 ? -6.541 -24.153 -0.885 1.00 79.56 572 TYR A O 1
ATOM 4328 N N . ARG A 1 573 ? -7.501 -22.625 -2.242 1.00 76.62 573 ARG A N 1
ATOM 4329 C CA . ARG A 1 573 ? -8.802 -23.290 -2.339 1.00 76.62 573 ARG A CA 1
ATOM 4330 C C . ARG A 1 573 ? -8.742 -24.405 -3.381 1.00 76.62 573 ARG A C 1
ATOM 4332 O O . ARG A 1 573 ? -8.617 -24.103 -4.570 1.00 76.62 573 ARG A O 1
ATOM 4339 N N . PRO A 1 574 ? -8.895 -25.684 -2.993 1.00 85.38 574 PRO A N 1
ATOM 4340 C CA . PRO A 1 574 ? -8.808 -26.793 -3.943 1.00 85.38 574 PRO A CA 1
ATOM 4341 C C . PRO A 1 574 ? -9.921 -26.782 -4.989 1.00 85.38 574 PRO A C 1
ATOM 4343 O O . PRO A 1 574 ? -9.811 -27.468 -5.996 1.00 85.38 574 PRO A O 1
ATOM 4346 N N . SER A 1 575 ? -11.016 -26.054 -4.761 1.00 81.44 575 SER A N 1
ATOM 4347 C CA . SER A 1 575 ? -12.097 -25.874 -5.736 1.00 81.44 575 SER A CA 1
ATOM 4348 C C . SER A 1 575 ? -11.696 -24.993 -6.917 1.00 81.44 575 SER A C 1
ATOM 4350 O O . SER A 1 575 ? -12.204 -25.199 -8.013 1.00 81.44 575 SER A O 1
ATOM 4352 N N . GLU A 1 576 ? -10.782 -24.048 -6.708 1.00 71.69 576 GLU A N 1
ATOM 4353 C CA . GLU A 1 576 ? -10.441 -22.994 -7.671 1.00 71.69 576 GLU A CA 1
ATOM 4354 C C . GLU A 1 576 ? -9.057 -23.215 -8.292 1.00 71.69 576 GLU A C 1
ATOM 4356 O O . GLU A 1 576 ? -8.842 -22.885 -9.455 1.00 71.69 576 GLU A O 1
ATOM 4361 N N . TYR A 1 577 ? -8.134 -23.845 -7.559 1.00 82.38 577 TYR A N 1
ATOM 4362 C CA . TYR A 1 577 ? -6.754 -24.038 -7.999 1.00 82.38 577 TYR A CA 1
ATOM 4363 C C . TYR A 1 577 ? -6.303 -25.502 -7.892 1.00 82.38 577 TYR A C 1
ATOM 4365 O O . TYR A 1 577 ? -6.826 -26.295 -7.107 1.00 82.38 577 TYR A O 1
ATOM 4373 N N . ASN A 1 578 ? -5.304 -25.851 -8.697 1.00 86.94 578 ASN A N 1
ATOM 4374 C CA . ASN A 1 578 ? -4.517 -27.072 -8.642 1.00 86.94 578 ASN A CA 1
ATOM 4375 C C . ASN A 1 578 ? -3.096 -26.733 -8.185 1.00 86.94 578 ASN A C 1
ATOM 4377 O O . ASN A 1 578 ? -2.513 -25.751 -8.645 1.00 86.94 578 ASN A O 1
ATOM 4381 N N . CYS A 1 579 ? -2.518 -27.577 -7.333 1.00 88.31 579 CYS A N 1
ATOM 4382 C CA . CYS A 1 579 ? -1.100 -27.522 -6.995 1.00 88.31 579 CYS A CA 1
ATOM 4383 C C . CYS A 1 579 ? -0.354 -28.663 -7.682 1.00 88.31 579 CYS A C 1
ATOM 4385 O O . CYS A 1 579 ? -0.623 -29.831 -7.400 1.00 88.31 579 CYS A O 1
ATOM 4387 N N . GLN A 1 580 ? 0.616 -28.334 -8.530 1.00 85.56 580 GLN A N 1
ATOM 4388 C CA . GLN A 1 580 ? 1.522 -29.308 -9.132 1.00 85.56 580 GLN A CA 1
ATOM 4389 C C . GLN A 1 580 ? 2.954 -28.803 -8.972 1.00 85.56 580 GLN A C 1
ATOM 4391 O O . GLN A 1 580 ? 3.248 -27.658 -9.292 1.00 85.56 580 GLN A O 1
ATOM 4396 N N . ASN A 1 581 ? 3.844 -29.632 -8.422 1.00 77.00 581 ASN A N 1
ATOM 4397 C CA . ASN A 1 581 ? 5.244 -29.268 -8.155 1.00 77.00 581 ASN A CA 1
ATOM 4398 C C . ASN A 1 581 ? 5.414 -27.987 -7.310 1.00 77.00 581 ASN A C 1
ATOM 4400 O O . ASN A 1 581 ? 6.322 -27.201 -7.552 1.00 77.00 581 ASN A O 1
ATOM 4404 N N . GLN A 1 582 ? 4.541 -27.782 -6.314 1.00 74.62 582 GLN A N 1
ATOM 4405 C CA . GLN A 1 582 ? 4.493 -26.566 -5.478 1.00 74.62 582 GLN A CA 1
ATOM 4406 C C . GLN A 1 582 ? 4.141 -25.275 -6.244 1.00 74.62 582 GLN A C 1
ATOM 4408 O O . GLN A 1 582 ? 4.288 -24.179 -5.707 1.00 74.62 582 GLN A O 1
ATOM 4413 N N . ILE A 1 583 ? 3.631 -25.397 -7.472 1.00 62.59 583 ILE A N 1
ATOM 4414 C CA . ILE A 1 583 ? 3.141 -24.287 -8.288 1.00 62.59 583 ILE A CA 1
ATOM 4415 C C . ILE A 1 583 ? 1.614 -24.355 -8.349 1.00 62.59 583 ILE A C 1
ATOM 4417 O O . ILE A 1 583 ? 1.027 -25.399 -8.641 1.00 62.59 583 ILE A O 1
ATOM 4421 N N . LEU A 1 584 ? 0.977 -23.219 -8.066 1.00 74.56 584 LEU A N 1
ATOM 4422 C CA . LEU A 1 584 ? -0.468 -23.035 -8.143 1.00 74.56 584 LEU A CA 1
ATOM 4423 C C . LEU A 1 584 ? -0.897 -22.631 -9.553 1.00 74.56 584 LEU A C 1
ATOM 4425 O O . LEU A 1 584 ? -0.355 -21.682 -10.114 1.00 74.56 584 LEU A O 1
ATOM 4429 N N . SER A 1 585 ? -1.909 -23.313 -10.083 1.00 71.31 585 SER A N 1
ATOM 4430 C CA . SER A 1 585 ? -2.579 -22.996 -11.350 1.00 71.31 585 SER A CA 1
ATOM 4431 C C . SER A 1 585 ? -4.093 -22.987 -11.146 1.00 71.31 585 SER A C 1
ATOM 4433 O O . SER A 1 585 ? -4.612 -23.801 -10.385 1.00 71.31 585 SER A O 1
ATOM 4435 N N . ARG A 1 586 ? -4.818 -22.061 -11.777 1.00 65.00 586 ARG A N 1
ATOM 4436 C CA . ARG A 1 586 ? -6.281 -21.968 -11.649 1.00 65.00 586 ARG A CA 1
ATOM 4437 C C . ARG A 1 586 ? -6.957 -23.027 -12.531 1.00 65.00 586 ARG A C 1
ATOM 4439 O O . ARG A 1 586 ? -6.498 -23.288 -13.638 1.00 65.00 586 ARG A O 1
ATOM 4446 N N . LYS A 1 587 ? -8.015 -23.674 -12.036 1.00 77.81 587 LYS A N 1
ATOM 4447 C CA . LYS A 1 587 ? -8.695 -24.808 -12.700 1.00 77.81 587 LYS A CA 1
ATOM 4448 C C . LYS A 1 587 ? -9.507 -24.422 -13.938 1.00 77.81 587 LYS A C 1
ATOM 4450 O O . LYS A 1 587 ? -9.761 -25.274 -14.783 1.00 77.81 587 LYS A O 1
ATOM 4455 N N . ASP A 1 588 ? -9.964 -23.179 -13.996 1.00 64.94 588 ASP A N 1
ATOM 4456 C CA . ASP A 1 588 ? -10.817 -22.612 -15.045 1.00 64.94 588 ASP A CA 1
ATOM 4457 C C . ASP A 1 588 ? -10.025 -21.922 -16.164 1.00 64.94 588 ASP A C 1
ATOM 4459 O O . ASP A 1 588 ? -10.587 -21.625 -17.219 1.00 64.94 588 ASP A O 1
ATOM 4463 N N . LEU A 1 589 ? -8.718 -21.722 -15.981 1.00 40.72 589 LEU A N 1
ATOM 4464 C CA . LEU A 1 589 ? -7.837 -21.319 -17.065 1.00 40.72 589 LEU A CA 1
ATOM 4465 C C . LEU A 1 589 ? -7.491 -22.562 -17.898 1.00 40.72 589 LEU A C 1
ATOM 4467 O O . LEU A 1 589 ? -7.082 -23.579 -17.329 1.00 40.72 589 LEU A O 1
ATOM 4471 N N . PRO A 1 590 ? -7.666 -22.529 -19.235 1.00 39.09 590 PRO A N 1
ATOM 4472 C CA . PRO A 1 590 ? -7.283 -23.649 -20.079 1.00 39.09 590 PRO A CA 1
ATOM 4473 C C . PRO A 1 590 ? -5.816 -23.958 -19.809 1.00 39.09 590 PRO A C 1
ATOM 4475 O O . PRO A 1 590 ? -4.987 -23.051 -19.836 1.00 39.09 590 PRO A O 1
ATOM 4478 N N . ALA A 1 591 ? -5.522 -25.225 -19.508 1.00 38.50 591 ALA A N 1
ATOM 4479 C CA . ALA A 1 591 ? -4.175 -25.699 -19.242 1.00 38.50 591 ALA A CA 1
ATOM 4480 C C . ALA A 1 591 ? -3.284 -25.386 -20.451 1.00 38.50 591 ALA A C 1
ATOM 4482 O O . ALA A 1 591 ? -3.182 -26.171 -21.393 1.00 38.50 591 ALA A O 1
ATOM 4483 N N . THR A 1 592 ? -2.645 -24.219 -20.445 1.00 38.44 592 THR A N 1
ATOM 4484 C CA . THR A 1 592 ? -1.485 -23.963 -21.280 1.00 38.44 592 THR A CA 1
ATOM 4485 C C . THR A 1 592 ? -0.425 -24.902 -20.744 1.00 38.44 592 THR A C 1
ATOM 4487 O O . THR A 1 592 ? -0.012 -24.786 -19.590 1.00 38.44 592 THR A O 1
ATOM 4490 N N . THR A 1 593 ? -0.110 -25.909 -21.550 1.00 31.72 593 THR A N 1
ATOM 4491 C CA . THR A 1 593 ? 0.834 -26.990 -21.275 1.00 31.72 593 THR A CA 1
ATOM 4492 C C . THR A 1 593 ? 2.004 -26.521 -20.416 1.00 31.72 593 THR A C 1
ATOM 4494 O O . THR A 1 593 ? 2.755 -25.631 -20.810 1.00 31.72 593 THR A O 1
ATOM 4497 N N . SER A 1 594 ? 2.132 -27.131 -19.243 1.00 36.44 594 SER A N 1
ATOM 4498 C CA . SER A 1 594 ? 3.281 -26.998 -18.358 1.00 36.44 594 SER A CA 1
ATOM 4499 C C . SER A 1 594 ? 4.584 -27.363 -19.083 1.00 36.44 594 SER A C 1
ATOM 4501 O O . SER A 1 594 ? 4.642 -28.397 -19.749 1.00 36.44 594 SER A O 1
ATOM 4503 N N . ASP A 1 595 ? 5.603 -26.533 -18.846 1.00 33.69 595 ASP A N 1
ATOM 4504 C CA . ASP A 1 595 ? 7.046 -26.693 -19.092 1.00 33.69 595 ASP A CA 1
ATOM 4505 C C . ASP A 1 595 ? 7.616 -26.411 -20.500 1.00 33.69 595 ASP A C 1
ATOM 4507 O O . ASP A 1 595 ? 7.899 -27.312 -21.284 1.00 33.69 595 ASP A O 1
ATOM 4511 N N . SER A 1 596 ? 7.958 -25.136 -20.738 1.00 31.23 596 SER A N 1
ATOM 4512 C CA . SER A 1 596 ? 9.366 -24.696 -20.829 1.00 31.23 596 SER A CA 1
ATOM 4513 C C . SER A 1 596 ? 9.457 -23.174 -20.629 1.00 31.23 596 SER A C 1
ATOM 4515 O O . SER A 1 596 ? 9.074 -22.395 -21.502 1.00 31.23 596 SER A O 1
ATOM 4517 N N . ASN A 1 597 ? 9.944 -22.752 -19.460 1.00 43.81 597 ASN A N 1
ATOM 4518 C CA . ASN A 1 597 ? 10.273 -21.359 -19.157 1.00 43.81 597 ASN A CA 1
ATOM 4519 C C . ASN A 1 597 ? 11.479 -20.916 -19.996 1.00 43.81 597 ASN A C 1
ATOM 4521 O O . ASN A 1 597 ? 12.609 -21.138 -19.587 1.00 43.81 597 ASN A O 1
ATOM 4525 N N . ASP A 1 598 ? 11.207 -20.360 -21.174 1.00 36.34 598 ASP A N 1
ATOM 4526 C CA . ASP A 1 598 ? 11.976 -19.313 -21.856 1.00 36.34 598 ASP A CA 1
ATOM 4527 C C . ASP A 1 598 ? 11.234 -18.994 -23.156 1.00 36.34 598 ASP A C 1
ATOM 4529 O O . ASP A 1 598 ? 11.311 -19.725 -24.142 1.00 36.34 598 ASP A O 1
ATOM 4533 N N . GLY A 1 599 ? 10.477 -17.896 -23.162 1.00 38.53 599 GLY A N 1
ATOM 4534 C CA . GLY A 1 599 ? 9.603 -17.490 -24.268 1.00 38.53 599 GLY A CA 1
ATOM 4535 C C . GLY A 1 599 ? 10.306 -17.087 -25.571 1.00 38.53 599 GLY A C 1
ATOM 4536 O O . GLY A 1 599 ? 9.720 -16.331 -26.331 1.00 38.53 599 GLY A O 1
ATOM 4537 N N . ASN A 1 600 ? 11.531 -17.555 -25.834 1.00 43.00 600 ASN A N 1
ATOM 4538 C CA . ASN A 1 600 ? 12.240 -17.408 -27.111 1.00 43.00 600 ASN A CA 1
ATOM 4539 C C . ASN A 1 600 ? 13.164 -18.599 -27.456 1.00 43.00 600 ASN A C 1
ATOM 4541 O O . ASN A 1 600 ? 13.995 -18.487 -28.358 1.00 43.00 600 ASN A O 1
ATOM 4545 N N . VAL A 1 601 ? 13.020 -19.753 -26.790 1.00 42.22 601 VAL A N 1
ATOM 4546 C CA . VAL A 1 601 ? 13.751 -20.982 -27.148 1.00 42.22 601 VAL A CA 1
ATOM 4547 C C . VAL A 1 601 ? 12.751 -22.039 -27.613 1.00 42.22 601 VAL A C 1
ATOM 4549 O O . VAL A 1 601 ? 11.875 -22.467 -26.867 1.00 42.22 601 VAL A O 1
ATOM 4552 N N . PHE A 1 602 ? 12.857 -22.432 -28.885 1.00 48.53 602 PHE A N 1
ATOM 4553 C CA . PHE A 1 602 ? 12.020 -23.473 -29.484 1.00 48.53 602 PHE A CA 1
ATOM 4554 C C . PHE A 1 602 ? 12.272 -24.833 -28.803 1.00 48.53 602 PHE A C 1
ATOM 4556 O O . PHE A 1 602 ? 13.395 -25.089 -28.359 1.00 48.53 602 PHE A O 1
ATOM 4563 N N . PRO A 1 603 ? 11.258 -25.718 -28.719 1.00 42.56 603 PRO A N 1
ATOM 4564 C CA . PRO A 1 603 ? 11.341 -26.962 -27.954 1.00 42.56 603 PRO A CA 1
ATOM 4565 C C . PRO A 1 603 ? 12.517 -27.855 -28.393 1.00 42.56 603 PRO A C 1
ATOM 4567 O O . PRO A 1 603 ? 12.895 -27.835 -29.570 1.00 42.56 603 PRO A O 1
ATOM 4570 N N . PRO A 1 604 ? 13.086 -28.669 -27.478 1.00 44.69 604 PRO A N 1
ATOM 4571 C CA . PRO A 1 604 ? 14.169 -29.590 -27.800 1.00 44.69 604 PRO A CA 1
ATOM 4572 C C . PRO A 1 604 ? 13.724 -30.548 -28.907 1.00 44.69 604 PRO A C 1
ATOM 4574 O O . PRO A 1 604 ? 12.791 -31.338 -28.748 1.00 44.69 604 PRO A O 1
ATOM 4577 N N . ASN A 1 605 ? 14.390 -30.451 -30.057 1.00 45.34 605 ASN A N 1
ATOM 4578 C CA . ASN A 1 605 ? 14.053 -31.245 -31.224 1.00 45.34 605 ASN A CA 1
ATOM 4579 C C . ASN A 1 605 ? 14.583 -32.669 -31.029 1.00 45.34 605 ASN A C 1
ATOM 4581 O O . ASN A 1 605 ? 15.791 -32.909 -30.998 1.00 45.34 605 ASN A O 1
ATOM 4585 N N . THR A 1 606 ? 13.672 -33.631 -30.913 1.00 47.50 606 THR A N 1
ATOM 4586 C CA . THR A 1 606 ? 13.980 -35.062 -30.938 1.00 47.50 606 THR A CA 1
ATOM 4587 C C . THR A 1 606 ? 14.276 -35.494 -32.381 1.00 47.50 606 THR A C 1
ATOM 4589 O O . THR A 1 606 ? 13.513 -36.213 -33.012 1.00 47.50 606 THR A O 1
ATOM 4592 N N . GLY A 1 607 ? 15.415 -35.045 -32.925 1.00 55.97 607 GLY A N 1
ATOM 4593 C CA . GLY A 1 607 ? 16.039 -35.662 -34.104 1.00 55.97 607 GLY A CA 1
ATOM 4594 C C . GLY A 1 607 ? 15.882 -34.972 -35.468 1.00 55.97 607 GLY A C 1
ATOM 4595 O O . GLY A 1 607 ? 16.245 -35.584 -36.470 1.00 55.97 607 GLY A O 1
ATOM 4596 N N . GLY A 1 608 ? 15.406 -33.725 -35.553 1.00 58.41 608 GLY A N 1
ATOM 4597 C CA . GLY A 1 608 ? 15.358 -32.953 -36.808 1.00 58.41 608 GLY A CA 1
ATOM 4598 C C . GLY A 1 608 ? 16.348 -31.780 -36.860 1.00 58.41 608 GLY A C 1
ATOM 4599 O O . GLY A 1 608 ? 16.583 -31.114 -35.857 1.00 58.41 608 GLY A O 1
ATOM 4600 N N . ALA A 1 609 ? 16.916 -31.494 -38.037 1.00 72.62 609 ALA A N 1
ATOM 4601 C CA . ALA A 1 609 ? 17.739 -30.304 -38.284 1.00 72.62 609 ALA A CA 1
ATOM 4602 C C . ALA A 1 609 ? 16.990 -29.006 -37.903 1.00 72.62 609 ALA A C 1
ATOM 4604 O O . ALA A 1 609 ? 15.798 -28.889 -38.181 1.00 72.62 609 ALA A O 1
ATOM 4605 N N . CYS A 1 610 ? 17.683 -28.014 -37.326 1.00 84.88 610 CYS A N 1
ATOM 4606 C CA . CYS A 1 610 ? 17.121 -26.731 -36.857 1.00 84.88 610 CYS A CA 1
ATOM 4607 C C . CYS A 1 610 ? 16.548 -25.805 -37.958 1.00 84.88 610 CYS A C 1
ATOM 4609 O O . CYS A 1 610 ? 16.347 -24.614 -37.729 1.00 84.88 610 CYS A O 1
ATOM 4611 N N . GLY A 1 611 ? 16.266 -26.311 -39.161 1.00 87.44 611 GLY A N 1
ATOM 4612 C CA . GLY A 1 611 ? 15.836 -25.494 -40.295 1.00 87.44 611 GLY A CA 1
ATOM 4613 C C . GLY A 1 611 ? 16.831 -24.361 -40.577 1.00 87.44 611 GLY A C 1
ATOM 4614 O O . GLY A 1 611 ? 18.025 -24.610 -40.715 1.00 87.44 611 GLY A O 1
ATOM 4615 N N . ASN A 1 612 ? 16.333 -23.120 -40.629 1.00 85.56 612 ASN A N 1
ATOM 4616 C CA . ASN A 1 612 ? 17.142 -21.905 -40.811 1.00 85.56 612 ASN A CA 1
ATOM 4617 C C . ASN A 1 612 ? 17.759 -21.363 -39.503 1.00 85.56 612 ASN A C 1
ATOM 4619 O O . ASN A 1 612 ? 18.392 -20.308 -39.523 1.00 85.56 612 ASN A O 1
ATOM 4623 N N . LEU A 1 613 ? 17.547 -22.035 -38.369 1.00 87.06 613 LEU A N 1
ATOM 4624 C CA . LEU A 1 613 ? 18.081 -21.649 -37.063 1.00 87.06 613 LEU A CA 1
ATOM 4625 C C . LEU A 1 613 ? 19.415 -22.356 -36.790 1.00 87.06 613 LEU A C 1
ATOM 4627 O O . LEU A 1 613 ? 19.686 -23.445 -37.301 1.00 87.06 613 LEU A O 1
ATOM 4631 N N . ALA A 1 614 ? 20.253 -21.738 -35.960 1.00 91.25 614 ALA A N 1
ATOM 4632 C CA . ALA A 1 614 ? 21.497 -22.339 -35.488 1.00 91.25 614 ALA A CA 1
ATOM 4633 C C . ALA A 1 614 ? 21.222 -23.313 -34.326 1.00 91.25 614 ALA A C 1
ATOM 4635 O O . ALA A 1 614 ? 20.162 -23.248 -33.715 1.00 91.25 614 ALA A O 1
ATOM 4636 N N . SER A 1 615 ? 22.156 -24.221 -34.015 1.00 92.12 615 SER A N 1
ATOM 4637 C CA . SER A 1 615 ? 22.024 -25.196 -32.916 1.00 92.12 615 SER A CA 1
ATOM 4638 C C . SER A 1 615 ? 23.125 -25.009 -31.873 1.00 92.12 615 SER A C 1
ATOM 4640 O O . SER A 1 615 ? 24.302 -24.971 -32.228 1.00 92.12 615 SER A O 1
ATOM 4642 N N . CYS A 1 616 ? 22.758 -24.948 -30.592 1.00 93.94 616 CYS A N 1
ATOM 4643 C CA . CYS A 1 616 ? 23.667 -24.917 -29.448 1.00 93.94 616 CYS A CA 1
ATOM 4644 C C . CYS A 1 616 ? 23.257 -25.994 -28.445 1.00 93.94 616 CYS A C 1
ATOM 4646 O O . CYS A 1 616 ? 22.154 -25.945 -27.914 1.00 93.94 616 CYS A O 1
ATOM 4648 N N . ASN A 1 617 ? 24.115 -26.988 -28.205 1.00 91.44 617 ASN A N 1
ATOM 4649 C CA . ASN A 1 617 ? 23.836 -28.087 -27.269 1.00 91.44 617 ASN A CA 1
ATOM 4650 C C . ASN A 1 617 ? 22.465 -28.783 -27.479 1.00 91.44 617 ASN A C 1
ATOM 4652 O O . ASN A 1 617 ? 21.778 -29.135 -26.525 1.00 91.44 617 ASN A O 1
ATOM 4656 N N . GLY A 1 618 ? 22.040 -28.943 -28.738 1.00 86.81 618 GLY A N 1
ATOM 4657 C CA . GLY A 1 618 ? 20.750 -29.552 -29.092 1.00 86.81 618 GLY A CA 1
ATOM 4658 C C . GLY A 1 618 ? 19.543 -28.604 -29.060 1.00 86.81 618 GLY A C 1
ATOM 4659 O O . GLY A 1 618 ? 18.435 -29.037 -29.363 1.00 86.81 618 GLY A O 1
ATOM 4660 N N . GLN A 1 619 ? 19.742 -27.323 -28.737 1.00 87.88 619 GLN A N 1
ATOM 4661 C CA . GLN A 1 619 ? 18.709 -26.286 -28.789 1.00 87.88 619 GLN A CA 1
ATOM 4662 C C . GLN A 1 619 ? 18.853 -25.437 -30.053 1.00 87.88 619 GLN A C 1
ATOM 4664 O O . GLN A 1 619 ? 19.949 -24.971 -30.368 1.00 87.88 619 GLN A O 1
ATOM 4669 N N . CYS A 1 620 ? 17.750 -25.208 -30.765 1.00 91.06 620 CYS A N 1
ATOM 4670 C CA . CYS A 1 620 ? 17.731 -24.327 -31.930 1.00 91.06 620 CYS A CA 1
ATOM 4671 C C . CYS A 1 620 ? 17.559 -22.858 -31.500 1.00 91.06 620 CYS A C 1
ATOM 4673 O O . CYS A 1 620 ? 16.713 -22.569 -30.656 1.00 91.06 620 CYS A O 1
ATOM 4675 N N . TYR A 1 621 ? 18.316 -21.927 -32.088 1.00 89.62 621 TYR A N 1
ATOM 4676 C CA . TYR A 1 621 ? 18.299 -20.501 -31.737 1.00 89.62 621 TYR A CA 1
ATOM 4677 C C . TYR A 1 621 ? 18.448 -19.579 -32.961 1.00 89.62 621 TYR A C 1
ATOM 4679 O O . TYR A 1 621 ? 19.031 -19.968 -33.977 1.00 89.62 621 TYR A O 1
ATOM 4687 N N . ASP A 1 622 ? 17.950 -18.339 -32.862 1.00 90.00 622 ASP A N 1
ATOM 4688 C CA . ASP A 1 622 ? 18.184 -17.295 -33.873 1.00 90.00 622 ASP A CA 1
ATOM 4689 C C . ASP A 1 622 ? 19.565 -16.639 -33.654 1.00 90.00 622 ASP A C 1
ATOM 4691 O O . ASP A 1 622 ? 19.761 -15.957 -32.639 1.00 90.00 622 ASP A O 1
ATOM 4695 N N . PRO A 1 623 ? 20.530 -16.799 -34.584 1.00 88.31 623 PRO A N 1
ATOM 4696 C CA . PRO A 1 623 ? 21.867 -16.220 -34.453 1.00 88.31 623 PRO A CA 1
ATOM 4697 C C . PRO A 1 623 ? 21.898 -14.683 -34.478 1.00 88.31 623 PRO A C 1
ATOM 4699 O O . PRO A 1 623 ? 22.926 -14.086 -34.153 1.00 88.31 623 PRO A O 1
ATOM 4702 N N . LYS A 1 624 ? 20.792 -14.020 -34.846 1.00 84.44 624 LYS A N 1
ATOM 4703 C CA . LYS A 1 624 ? 20.663 -12.558 -34.750 1.00 84.44 624 LYS A CA 1
ATOM 4704 C C . LYS A 1 624 ? 20.443 -12.067 -33.324 1.00 84.44 624 LYS A C 1
ATOM 4706 O O . LYS A 1 624 ? 20.669 -10.891 -33.066 1.00 84.44 624 LYS A O 1
ATOM 4711 N N . VAL A 1 625 ? 19.991 -12.935 -32.422 1.00 82.44 625 VAL A N 1
ATOM 4712 C CA . VAL A 1 625 ? 19.647 -12.576 -31.038 1.00 82.44 625 VAL A CA 1
ATOM 4713 C C . VAL A 1 625 ? 20.599 -13.248 -30.051 1.00 82.44 625 VAL A C 1
ATOM 4715 O O . VAL A 1 625 ? 21.025 -12.628 -29.077 1.00 82.44 625 VAL A O 1
ATOM 4718 N N . TYR A 1 626 ? 20.987 -14.493 -30.330 1.00 91.06 626 TYR A N 1
ATOM 4719 C CA . TYR A 1 626 ? 21.825 -15.296 -29.447 1.00 91.06 626 TYR A CA 1
ATOM 4720 C C . TYR A 1 626 ? 23.122 -15.736 -30.122 1.00 91.06 626 TYR A C 1
ATOM 4722 O O . TYR A 1 626 ? 23.224 -15.847 -31.342 1.00 91.06 626 TYR A O 1
ATOM 4730 N N . THR A 1 627 ? 24.108 -16.058 -29.295 1.00 94.06 627 THR A N 1
ATOM 4731 C CA . THR A 1 627 ? 25.382 -16.648 -29.694 1.00 94.06 627 THR A CA 1
ATOM 4732 C C . THR A 1 627 ? 25.612 -17.916 -28.885 1.00 94.06 627 THR A C 1
ATOM 4734 O O . THR A 1 627 ? 25.551 -17.897 -27.659 1.00 94.06 627 THR A O 1
ATOM 4737 N N . CYS A 1 628 ? 25.941 -19.016 -29.562 1.00 96.06 628 CYS A N 1
ATOM 4738 C CA . CYS A 1 628 ? 26.482 -20.203 -28.910 1.00 96.06 628 CYS A CA 1
ATOM 4739 C C . CYS A 1 628 ? 27.986 -20.014 -28.686 1.00 96.06 628 CYS A C 1
ATOM 4741 O O . CYS A 1 628 ? 28.754 -19.975 -29.649 1.00 96.06 628 CYS A O 1
ATOM 4743 N N . THR A 1 629 ? 28.408 -19.879 -27.432 1.00 95.19 629 THR A N 1
ATOM 4744 C CA . THR A 1 629 ? 29.814 -19.673 -27.063 1.00 95.19 629 THR A CA 1
ATOM 4745 C C . THR A 1 629 ? 30.318 -20.827 -26.207 1.00 95.19 629 THR A C 1
ATOM 4747 O O . THR A 1 629 ? 29.532 -21.517 -25.562 1.00 95.19 629 THR A O 1
ATOM 4750 N N . LYS A 1 630 ? 31.627 -21.085 -26.216 1.00 96.50 630 LYS A N 1
ATOM 4751 C CA . LYS A 1 630 ? 32.216 -22.091 -25.325 1.00 96.50 630 LYS A CA 1
ATOM 4752 C C . LYS A 1 630 ? 32.476 -21.460 -23.970 1.00 96.50 630 LYS A C 1
ATOM 4754 O O . LYS A 1 630 ? 33.117 -20.416 -23.889 1.00 96.50 630 LYS A O 1
ATOM 4759 N N . ASP A 1 631 ? 32.025 -22.133 -22.925 1.00 94.62 631 ASP A N 1
ATOM 4760 C CA . ASP A 1 631 ? 32.358 -21.775 -21.559 1.00 94.62 631 ASP A CA 1
ATOM 4761 C C . ASP A 1 631 ? 33.874 -21.818 -21.334 1.00 94.62 631 ASP A C 1
ATOM 4763 O O . ASP A 1 631 ? 34.534 -22.817 -21.631 1.00 94.62 631 ASP A O 1
ATOM 4767 N N . SER A 1 632 ? 34.445 -20.747 -20.793 1.00 93.31 632 SER A N 1
ATOM 4768 C CA . SER A 1 632 ? 35.893 -20.640 -20.600 1.00 93.31 632 SER A CA 1
ATOM 4769 C C . SER A 1 632 ? 36.451 -21.548 -19.497 1.00 93.31 632 SER A C 1
ATOM 4771 O O . SER A 1 632 ? 37.667 -21.677 -19.389 1.00 93.31 632 SER A O 1
ATOM 4773 N N . VAL A 1 633 ? 35.599 -22.165 -18.671 1.00 92.69 633 VAL A N 1
ATOM 4774 C CA . VAL A 1 633 ? 35.999 -23.069 -17.581 1.00 92.69 633 VAL A CA 1
ATOM 4775 C C . VAL A 1 633 ? 35.881 -24.524 -18.009 1.00 92.69 633 VAL A C 1
ATOM 4777 O O . VAL A 1 633 ? 36.827 -25.290 -17.853 1.00 92.69 633 VAL A O 1
ATOM 4780 N N . ASN A 1 634 ? 34.723 -24.917 -18.540 1.00 92.12 634 ASN A N 1
ATOM 4781 C CA . ASN A 1 634 ? 34.417 -26.322 -18.826 1.00 92.12 634 ASN A CA 1
ATOM 4782 C C . ASN A 1 634 ? 34.305 -26.641 -20.327 1.00 92.12 634 ASN A C 1
ATOM 4784 O O . ASN A 1 634 ? 34.103 -27.798 -20.684 1.00 92.12 634 ASN A O 1
ATOM 4788 N N . SER A 1 635 ? 34.484 -25.649 -21.208 1.00 95.12 635 SER A N 1
ATOM 4789 C CA . SER A 1 635 ? 34.385 -25.773 -22.673 1.00 95.12 635 SER A CA 1
ATOM 4790 C C . SER A 1 635 ? 33.029 -26.244 -23.206 1.00 95.12 635 SER A C 1
ATOM 4792 O O . SER A 1 635 ? 32.904 -26.461 -24.417 1.00 95.12 635 SER A O 1
ATOM 4794 N N . ASN A 1 636 ? 32.008 -26.374 -22.352 1.00 93.56 636 ASN A N 1
ATOM 4795 C CA . ASN A 1 636 ? 30.672 -26.729 -22.800 1.00 93.56 636 ASN A CA 1
ATOM 4796 C C . ASN A 1 636 ? 30.069 -25.558 -23.590 1.00 93.56 636 ASN A C 1
ATOM 4798 O O . ASN A 1 636 ? 30.275 -24.398 -23.229 1.00 93.56 636 ASN A O 1
ATOM 4802 N N . PRO A 1 637 ? 29.339 -25.833 -24.680 1.00 94.44 637 PRO A N 1
ATOM 4803 C CA . PRO A 1 637 ? 28.596 -24.803 -25.387 1.00 94.44 637 PRO A CA 1
ATOM 4804 C C . PRO A 1 637 ? 27.473 -24.255 -24.497 1.00 94.44 637 PRO A C 1
ATOM 4806 O O . PRO A 1 637 ? 26.639 -25.014 -24.004 1.00 94.44 637 PRO A O 1
ATOM 4809 N N . VAL A 1 638 ? 27.453 -22.937 -24.317 1.00 92.50 638 VAL A N 1
ATOM 4810 C CA . VAL A 1 638 ? 26.439 -22.184 -23.575 1.00 92.50 638 VAL A CA 1
ATOM 4811 C C . VAL A 1 638 ? 25.793 -21.190 -24.534 1.00 92.50 638 VAL A C 1
ATOM 4813 O O . VAL A 1 638 ? 26.479 -20.487 -25.281 1.00 92.50 638 VAL A O 1
ATOM 4816 N N . LEU A 1 639 ? 24.463 -21.153 -24.538 1.00 95.75 639 LEU A N 1
ATOM 4817 C CA . LEU A 1 639 ? 23.704 -20.200 -25.335 1.00 95.75 639 LEU A CA 1
ATOM 4818 C C . LEU A 1 639 ? 23.612 -18.874 -24.576 1.00 95.75 639 LEU A C 1
ATOM 4820 O O . LEU A 1 639 ? 23.045 -18.819 -23.490 1.00 95.75 639 LEU A O 1
ATOM 4824 N N . CYS A 1 640 ? 24.166 -17.812 -25.153 1.00 91.75 640 CYS A N 1
ATOM 4825 C CA . CYS A 1 640 ? 24.216 -16.491 -24.539 1.00 91.75 640 CYS A CA 1
ATOM 4826 C C . CYS A 1 640 ? 23.459 -15.451 -25.358 1.00 91.75 640 CYS A C 1
ATOM 4828 O O . CYS A 1 640 ? 23.501 -15.468 -26.588 1.00 91.75 640 CYS A O 1
ATOM 4830 N N . TYR A 1 641 ? 22.785 -14.525 -24.673 1.00 87.56 641 TYR A N 1
ATOM 4831 C CA . TYR A 1 641 ? 22.139 -13.381 -25.313 1.00 87.56 641 TYR A CA 1
ATOM 4832 C C . TYR A 1 641 ? 23.200 -12.408 -25.837 1.00 87.56 641 TYR A C 1
ATOM 4834 O O . TYR A 1 641 ? 24.079 -11.982 -25.089 1.00 87.56 641 TYR A O 1
ATOM 4842 N N . GLY A 1 642 ? 23.131 -12.084 -27.125 1.00 81.88 642 GLY A N 1
ATOM 4843 C CA . GLY A 1 642 ? 24.121 -11.266 -27.815 1.00 81.88 642 GLY A CA 1
ATOM 4844 C C . GLY A 1 642 ? 24.237 -11.679 -29.275 1.00 81.88 642 GLY A C 1
ATOM 4845 O O . GLY A 1 642 ? 24.579 -12.821 -29.585 1.00 81.88 642 GLY A O 1
ATOM 4846 N N . ALA A 1 643 ? 23.969 -10.745 -30.185 1.00 76.06 643 ALA A N 1
ATOM 4847 C CA . ALA A 1 643 ? 24.101 -10.976 -31.617 1.00 76.06 643 ALA A CA 1
ATOM 4848 C C . ALA A 1 643 ? 25.574 -11.182 -32.008 1.00 76.06 643 ALA A C 1
ATOM 4850 O O . ALA A 1 643 ? 26.464 -10.501 -31.488 1.00 76.06 643 ALA A O 1
ATOM 4851 N N . ASN A 1 644 ? 25.826 -12.069 -32.972 1.00 76.25 644 ASN A N 1
ATOM 4852 C CA . ASN A 1 644 ? 27.094 -12.155 -33.710 1.00 76.25 644 ASN A CA 1
ATOM 4853 C C . ASN A 1 644 ? 28.374 -12.307 -32.858 1.00 76.25 644 ASN A C 1
ATOM 4855 O O . ASN A 1 644 ? 29.380 -11.659 -33.139 1.00 76.25 644 ASN A O 1
ATOM 4859 N N . GLY A 1 645 ? 28.381 -13.153 -31.828 1.00 79.56 645 GLY A N 1
ATOM 4860 C CA . GLY A 1 645 ? 29.607 -13.423 -31.065 1.00 79.56 645 GLY A CA 1
ATOM 4861 C C . GLY A 1 645 ? 29.904 -12.430 -29.942 1.00 79.56 645 GLY A C 1
ATOM 4862 O O . GLY A 1 645 ? 30.970 -12.506 -29.340 1.00 79.56 645 GLY A O 1
ATOM 4863 N N . SER A 1 646 ? 28.992 -11.498 -29.650 1.00 86.38 646 SER A N 1
ATOM 4864 C CA . SER A 1 646 ? 29.220 -10.422 -28.671 1.00 86.38 646 SER A CA 1
ATOM 4865 C C . SER A 1 646 ? 29.154 -10.860 -27.201 1.00 86.38 646 SER A C 1
ATOM 4867 O O . SER A 1 646 ? 29.408 -10.045 -26.319 1.00 86.38 646 SER A O 1
ATOM 4869 N N . ALA A 1 647 ? 28.859 -12.133 -26.920 1.00 90.31 647 ALA A N 1
ATOM 4870 C CA . ALA A 1 647 ? 28.791 -12.684 -25.569 1.00 90.31 647 ALA A CA 1
ATOM 4871 C C . ALA A 1 647 ? 29.760 -13.866 -25.376 1.00 90.31 647 ALA A C 1
ATOM 4873 O O . ALA A 1 647 ? 29.941 -14.707 -26.260 1.00 90.31 647 ALA A O 1
ATOM 4874 N N . ALA A 1 648 ? 30.365 -13.936 -24.192 1.00 95.19 648 ALA A N 1
ATOM 4875 C CA . ALA A 1 648 ? 31.215 -15.028 -23.720 1.00 95.19 648 ALA A CA 1
ATOM 4876 C C . ALA A 1 648 ? 30.556 -15.735 -22.522 1.00 95.19 648 ALA A C 1
ATOM 4878 O O . ALA A 1 648 ? 29.571 -15.230 -21.984 1.00 95.19 648 ALA A O 1
ATOM 4879 N N . SER A 1 649 ? 31.069 -16.899 -22.107 1.00 94.81 649 SER A N 1
ATOM 4880 C CA . SER A 1 649 ? 30.540 -17.639 -20.952 1.00 94.81 649 SER A CA 1
ATOM 4881 C C . SER A 1 649 ? 31.638 -18.061 -19.973 1.00 94.81 649 SER A C 1
ATOM 4883 O O . SER A 1 649 ? 32.724 -18.444 -20.401 1.00 94.81 649 SER A O 1
ATOM 4885 N N . CYS A 1 650 ? 31.365 -17.954 -18.670 1.00 94.88 650 CYS A N 1
ATOM 4886 C CA . CYS A 1 650 ? 32.250 -18.317 -17.564 1.00 94.88 650 CYS A CA 1
ATOM 4887 C C . CYS A 1 650 ? 31.459 -19.110 -16.515 1.00 94.88 650 CY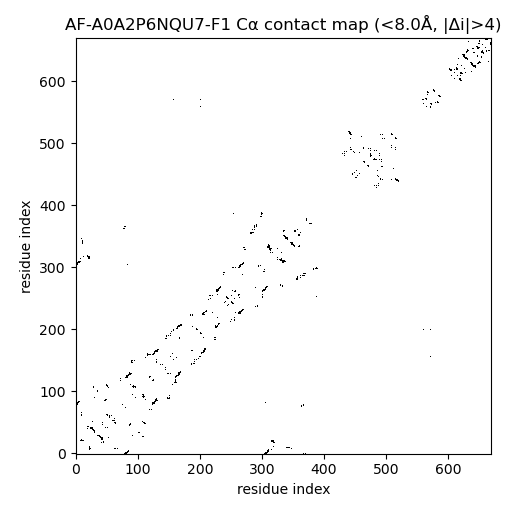S A C 1
ATOM 4889 O O . CYS A 1 650 ? 30.566 -18.565 -15.865 1.00 94.88 650 CYS A O 1
ATOM 4891 N N . ASN A 1 651 ? 31.784 -20.392 -16.351 1.00 92.94 651 ASN A N 1
ATOM 4892 C CA . ASN A 1 651 ? 31.101 -21.322 -15.452 1.00 92.94 651 ASN A CA 1
ATOM 4893 C C . ASN A 1 651 ? 29.563 -21.363 -15.622 1.00 92.94 651 ASN A C 1
ATOM 4895 O O . ASN A 1 651 ? 28.811 -21.382 -14.649 1.00 92.94 651 ASN A O 1
ATOM 4899 N N . GLY A 1 652 ? 29.090 -21.341 -16.868 1.00 87.88 652 GLY A N 1
ATOM 4900 C CA . GLY A 1 652 ? 27.681 -21.359 -17.254 1.00 87.88 652 GLY A CA 1
ATOM 4901 C C . GLY A 1 652 ? 27.022 -19.981 -17.314 1.00 87.88 652 GLY A C 1
ATOM 4902 O O . GLY A 1 652 ? 25.893 -19.882 -17.786 1.00 87.88 652 GLY A O 1
ATOM 4903 N N . GLN A 1 653 ? 27.698 -18.911 -16.880 1.00 85.25 653 GLN A N 1
ATOM 4904 C CA . GLN A 1 653 ? 27.150 -17.554 -16.910 1.00 85.25 653 GLN A CA 1
ATOM 4905 C C . GLN A 1 653 ? 27.608 -16.788 -18.143 1.00 85.25 653 GLN A C 1
ATOM 4907 O O . GLN A 1 653 ? 28.797 -16.748 -18.446 1.00 85.25 653 GLN A O 1
ATOM 4912 N N . CYS A 1 654 ? 26.671 -16.153 -18.840 1.00 91.50 654 CYS A N 1
ATOM 4913 C CA . CYS A 1 654 ? 26.957 -15.309 -19.993 1.00 91.50 654 CYS A CA 1
ATOM 4914 C C . CYS A 1 654 ? 27.400 -13.904 -19.567 1.00 91.50 654 CYS A C 1
ATOM 4916 O O . CYS A 1 654 ? 26.834 -13.333 -18.639 1.00 91.50 654 CYS A O 1
ATOM 4918 N N . TYR A 1 655 ? 28.387 -13.330 -20.252 1.00 90.62 655 TYR A N 1
ATOM 4919 C CA . TYR A 1 655 ? 28.898 -11.987 -19.978 1.00 90.62 655 TYR A CA 1
ATOM 4920 C C . TYR A 1 655 ? 29.357 -11.276 -21.256 1.00 90.62 655 TYR A C 1
ATOM 4922 O O . TYR A 1 655 ? 29.680 -11.917 -22.258 1.00 90.62 655 TYR A O 1
ATOM 4930 N N . ASN A 1 656 ? 29.424 -9.942 -21.216 1.00 91.06 656 ASN A N 1
ATOM 4931 C CA . ASN A 1 656 ? 30.010 -9.148 -22.295 1.00 91.06 656 ASN A CA 1
ATOM 4932 C C . ASN A 1 656 ? 31.547 -9.084 -22.131 1.00 91.06 656 ASN A C 1
ATOM 4934 O O . ASN A 1 656 ? 32.022 -8.475 -21.161 1.00 91.06 656 ASN A O 1
ATOM 4938 N N . PRO A 1 657 ? 32.338 -9.663 -23.057 1.00 91.56 657 PRO A N 1
ATOM 4939 C CA . PRO A 1 657 ? 33.792 -9.700 -22.961 1.00 91.56 657 PRO A CA 1
ATOM 4940 C C . PRO A 1 657 ? 34.468 -8.332 -23.125 1.00 91.56 657 PRO A C 1
ATOM 4942 O O . PRO A 1 657 ? 35.649 -8.215 -22.808 1.00 91.56 657 PRO A O 1
ATOM 4945 N N . SER A 1 658 ? 33.760 -7.284 -23.572 1.00 88.62 658 SER A N 1
ATOM 4946 C CA . SER A 1 658 ? 34.299 -5.916 -23.535 1.00 88.62 658 SER A CA 1
ATOM 4947 C C . SER A 1 658 ? 34.388 -5.364 -22.112 1.00 88.62 658 SER A C 1
ATOM 4949 O O . SER A 1 658 ? 35.232 -4.517 -21.834 1.00 88.62 658 SER A O 1
ATOM 4951 N N . THR A 1 659 ? 33.541 -5.850 -21.203 1.00 82.12 659 THR A N 1
ATOM 4952 C CA . THR A 1 659 ? 33.403 -5.307 -19.843 1.00 82.12 659 THR A CA 1
ATOM 4953 C C . THR A 1 659 ? 34.025 -6.220 -18.788 1.00 82.12 659 THR A C 1
ATOM 4955 O O . THR A 1 659 ? 34.599 -5.734 -17.815 1.00 82.12 659 THR A O 1
ATOM 4958 N N . TYR A 1 660 ? 33.950 -7.536 -18.985 1.00 91.56 660 TYR A N 1
ATOM 4959 C CA . TYR A 1 660 ? 34.428 -8.532 -18.026 1.00 91.56 660 TYR A CA 1
ATOM 4960 C C . TYR A 1 660 ? 35.357 -9.556 -18.689 1.00 91.56 660 TYR A C 1
ATOM 4962 O O . TYR A 1 660 ? 35.322 -9.750 -19.902 1.00 91.56 660 TYR A O 1
ATOM 4970 N N . LYS A 1 661 ? 36.138 -10.269 -17.874 1.00 94.12 661 LYS A N 1
ATOM 4971 C CA . LYS A 1 661 ? 36.898 -11.477 -18.231 1.00 94.12 661 LYS A CA 1
ATOM 4972 C C . LYS A 1 661 ? 36.643 -12.586 -17.213 1.00 94.12 661 LYS A C 1
ATOM 4974 O O . LYS A 1 661 ? 36.377 -12.317 -16.043 1.00 94.12 661 LYS A O 1
ATOM 4979 N N . CYS A 1 662 ? 36.748 -13.840 -17.645 1.00 94.06 662 CYS A N 1
ATOM 4980 C CA . CYS A 1 662 ? 36.682 -14.987 -16.742 1.00 94.06 662 CYS A CA 1
ATOM 4981 C C . CYS A 1 662 ? 38.054 -15.249 -16.110 1.00 94.06 662 CYS A C 1
ATOM 4983 O O . CYS A 1 662 ? 39.042 -15.426 -16.824 1.00 94.06 662 CYS A O 1
ATOM 4985 N N . ASN A 1 663 ? 38.121 -15.308 -14.781 1.00 93.44 663 ASN A N 1
ATOM 4986 C CA . ASN A 1 663 ? 39.327 -15.664 -14.040 1.00 93.44 663 ASN A CA 1
ATOM 4987 C C . ASN A 1 663 ? 38.988 -16.713 -12.973 1.00 93.44 663 ASN A C 1
ATOM 4989 O O . ASN A 1 663 ? 38.217 -16.444 -12.055 1.00 93.44 663 ASN A O 1
ATOM 4993 N N . GLY A 1 664 ? 39.529 -17.927 -13.111 1.00 89.94 664 GLY A N 1
ATOM 4994 C CA . GLY A 1 664 ? 39.288 -19.019 -12.158 1.00 89.94 664 GLY A CA 1
ATOM 4995 C C . GLY A 1 664 ? 37.818 -19.447 -12.027 1.00 89.94 664 GLY A C 1
ATOM 4996 O O . GLY A 1 664 ? 37.427 -19.951 -10.981 1.00 89.94 664 GLY A O 1
ATOM 4997 N N . GLY A 1 665 ? 36.998 -19.218 -13.059 1.00 86.25 665 GLY A N 1
ATOM 4998 C CA . GLY A 1 665 ? 35.561 -19.512 -13.054 1.00 86.25 665 GLY A CA 1
ATOM 4999 C C . GLY A 1 665 ? 34.667 -18.463 -12.394 1.00 86.25 665 GLY A C 1
ATOM 5000 O O . GLY A 1 665 ? 33.460 -18.676 -12.309 1.00 86.25 665 GLY A O 1
ATOM 5001 N N . GLY A 1 666 ? 35.236 -17.328 -11.979 1.00 70.75 666 GLY A N 1
ATOM 5002 C CA . GLY A 1 666 ? 34.496 -16.120 -11.623 1.00 70.75 666 GLY A CA 1
ATOM 5003 C C . GLY A 1 666 ? 34.623 -15.034 -12.692 1.00 70.75 666 GLY A C 1
ATOM 5004 O O . GLY A 1 666 ? 35.633 -14.949 -13.396 1.00 70.75 666 GLY A O 1
ATOM 5005 N N . LEU A 1 667 ? 33.605 -14.178 -12.796 1.00 83.50 667 LEU A N 1
ATOM 5006 C CA . LEU A 1 667 ? 33.660 -12.961 -13.604 1.00 83.50 667 LEU A CA 1
ATOM 5007 C C . LEU A 1 667 ? 34.429 -11.871 -12.851 1.00 83.50 667 LEU A C 1
ATOM 5009 O O . LEU A 1 667 ? 34.120 -11.568 -11.700 1.00 83.50 667 LEU A O 1
ATOM 5013 N N . VAL A 1 668 ? 35.409 -11.259 -13.510 1.00 80.50 668 VAL A N 1
ATOM 5014 C CA . VAL A 1 668 ? 36.112 -10.067 -13.019 1.00 80.50 668 VAL A CA 1
ATOM 5015 C C . VAL A 1 668 ? 36.015 -8.960 -14.065 1.00 80.50 668 VAL A C 1
ATOM 5017 O O . VAL A 1 668 ? 35.991 -9.241 -15.262 1.00 80.50 668 VAL A O 1
ATOM 5020 N N . LEU A 1 669 ? 35.929 -7.702 -13.631 1.00 82.12 669 LEU A N 1
ATOM 5021 C CA . LEU A 1 669 ? 35.981 -6.552 -14.541 1.00 82.12 669 LEU A CA 1
ATOM 5022 C C . LEU A 1 669 ? 37.323 -6.547 -15.294 1.00 82.12 669 LEU A C 1
ATOM 5024 O O . LEU A 1 669 ? 38.346 -6.969 -14.740 1.00 82.12 669 LEU A O 1
ATOM 5028 N N . ASN A 1 670 ? 37.288 -6.141 -16.566 1.00 81.19 670 ASN A N 1
ATOM 5029 C CA . ASN A 1 670 ? 38.479 -6.088 -17.417 1.00 81.19 670 ASN A CA 1
ATOM 5030 C C . ASN A 1 670 ? 39.585 -5.208 -16.846 1.00 81.19 670 ASN A C 1
ATOM 5032 O O . ASN A 1 670 ? 39.275 -4.092 -16.377 1.00 81.19 670 ASN A O 1
#